Protein AF-A0A1Y2A4D4-F1 (afdb_monomer_lite)

pLDDT: mean 77.66, std 13.73, range [41.47, 96.69]

Sequence (424 aa):
MSTIYYFMDKNNNYVILNAEHVKSTSTSNAKLIIKDSDFLEKYYSQTEPIEFVCGIDPNYEKKEITYYNNRIDLPIITNNINTVLSIKSTNDYFNSNSNNDVSICTVADEMLKIARPIQYPLNGFEKMNEIETKELVARLFINIRHQHSSDKNPTLTENLEEFKRLMDHYILPYCKENNFETNFTLSECKVSTIKQDVYYTNCIPSEESDKTTICNYIPYTNAISIFSFMIIGISLVSGLVSFVLMLKYRKSKVLSAFGMDFSIILLFATFILTISVFFWLGEGSTAKCKLRIWFQIIGLTNIVGTILLKEERISSIFIGRDVRKIFAPKMKDVYIKLGILNLIQITLLILWSMNIFEEKSSFSKDVEYYPNLGYKNIEYCDIFSSNFVAVMFLFIFCMIIYTLLISIKIRNIPKEFNESKFII

Secondary structure (DSSP, 8-state):
-EEEEEEE-TTS-EEEEEEEEE--BTTB--EEEE--HHHHHHHHS--SPEEEEE-SS-BTTTTEEEEETTEEEEEEEETTEEEEEEEEETHHHH-SS------SSBHHHHHHHHS----SS-TT-HHHHHHHHTTHHHHHHHHHHS--SSSSPPPHHHHHHHHHHHHHHHHPPBTTSTT----EEEPPPBTTTTEEEEEESSSBPPTTS-SEEE-SS--TTSHHHHHHHHHHHHHHHHHHHHHHHHHHTTT-HHHHHS-HHHHHHHHHHHHHHHHHGGGGSSS--HHHHHHHHHHHHHHHHHHHHHHHHHHHHHHHHHHGGGT--PPPPPHHHHHHHHHHHHHHHHHHHHHHHTTSS-SS-SEEEEEEEETTTEEEEEEEE--TT-HHHHHHHHHHHHHHHHHHHHHHHHTTS-GGG-THHHH-

InterPro domains:
  IPR000337 GPCR, family 3 [PR00248] (252-274)
  IPR000337 GPCR, family 3 [PR00248] (297-318)
  IPR000337 GPCR, family 3 [PR00248] (395-418)
  IPR000337 GPCR, family 3 [PR00248] (418-424)
  IPR017978 GPCR family 3, C-terminal [PF00003] (221-423)
  IPR017978 GPCR family 3, C-terminal [PS50259] (224-424)
  IPR050726 Metabotropic Glutamate Receptor [PTHR24060] (162-424)

Radius of gyration: 46.59 Å; chains: 1; bounding box: 75×59×135 Å

Structure (mmCIF, N/CA/C/O backbone):
data_AF-A0A1Y2A4D4-F1
#
_entry.id   AF-A0A1Y2A4D4-F1
#
loop_
_atom_site.group_PDB
_atom_site.id
_atom_site.type_symbol
_atom_site.label_atom_id
_atom_site.label_alt_id
_atom_site.label_comp_id
_atom_site.label_asym_id
_atom_site.label_entity_id
_atom_site.label_seq_id
_atom_site.pdbx_PDB_ins_code
_atom_site.Cartn_x
_atom_site.Cartn_y
_atom_site.Cartn_z
_atom_site.occupancy
_atom_site.B_iso_or_equiv
_atom_site.auth_seq_id
_atom_site.auth_comp_id
_atom_site.auth_asym_id
_atom_site.auth_atom_id
_atom_site.pdbx_PDB_model_num
ATOM 1 N N . MET A 1 1 ? 28.701 20.024 -81.640 1.00 52.75 1 MET A N 1
ATOM 2 C CA . MET A 1 1 ? 29.428 19.105 -82.558 1.00 52.75 1 MET A CA 1
ATOM 3 C C . MET A 1 1 ? 28.401 18.095 -83.031 1.00 52.75 1 MET A C 1
ATOM 5 O O . MET A 1 1 ? 27.813 17.429 -82.187 1.00 52.75 1 MET A O 1
ATOM 9 N N . SER A 1 2 ? 28.095 18.087 -84.329 1.00 59.12 2 SER A N 1
ATOM 10 C CA . SER A 1 2 ? 27.107 17.169 -84.908 1.00 59.12 2 SER A CA 1
ATOM 11 C C . SER A 1 2 ? 27.679 15.757 -84.891 1.00 59.12 2 SER A C 1
ATOM 13 O O . SER A 1 2 ? 28.810 15.552 -85.330 1.00 59.12 2 SER A O 1
ATOM 15 N N . THR A 1 3 ? 26.925 14.808 -84.363 1.00 70.75 3 THR A N 1
ATOM 16 C CA . THR A 1 3 ? 27.326 13.405 -84.221 1.00 70.75 3 THR A CA 1
ATOM 17 C C . THR A 1 3 ? 26.299 12.548 -84.923 1.00 70.75 3 THR A C 1
ATOM 19 O O . THR A 1 3 ? 25.094 12.765 -84.796 1.00 70.75 3 THR A O 1
ATOM 22 N N . ILE A 1 4 ? 26.798 11.587 -85.687 1.00 78.69 4 ILE A N 1
ATOM 23 C CA . ILE A 1 4 ? 25.967 10.694 -86.477 1.00 78.69 4 ILE A CA 1
ATOM 24 C C . ILE A 1 4 ? 25.589 9.503 -85.597 1.00 78.69 4 ILE A C 1
ATOM 26 O O . ILE A 1 4 ? 26.442 8.879 -84.960 1.00 78.69 4 ILE A O 1
ATOM 30 N N . TYR A 1 5 ? 24.298 9.206 -85.561 1.00 82.00 5 TYR A N 1
ATOM 31 C CA . TYR A 1 5 ? 23.710 8.110 -84.810 1.00 82.00 5 TYR A CA 1
ATOM 32 C C . TYR A 1 5 ? 23.053 7.115 -85.754 1.00 82.00 5 TYR A C 1
ATOM 34 O O . TYR A 1 5 ? 22.632 7.476 -86.850 1.00 82.00 5 TYR A O 1
ATOM 42 N N . TYR A 1 6 ? 22.946 5.861 -85.327 1.00 83.44 6 TYR A N 1
ATOM 43 C CA . TYR A 1 6 ? 22.230 4.837 -86.071 1.00 83.44 6 TYR A CA 1
ATOM 44 C C . TYR A 1 6 ? 21.387 3.938 -85.166 1.00 83.44 6 TYR A C 1
ATOM 46 O O . TYR A 1 6 ? 21.699 3.725 -83.990 1.00 83.44 6 TYR A O 1
ATOM 54 N N . PHE A 1 7 ? 20.335 3.366 -85.746 1.00 84.94 7 PHE A N 1
ATOM 55 C CA . PHE A 1 7 ? 19.563 2.258 -85.182 1.00 84.94 7 PHE A CA 1
ATOM 56 C C . PHE A 1 7 ? 19.133 1.301 -86.299 1.00 84.94 7 PHE A C 1
ATOM 58 O O . PHE A 1 7 ? 19.242 1.629 -87.480 1.00 84.94 7 PHE A O 1
ATOM 65 N N . MET A 1 8 ? 18.660 0.107 -85.938 1.00 79.44 8 MET A N 1
ATOM 66 C CA . MET A 1 8 ? 18.054 -0.814 -86.904 1.00 79.44 8 MET A CA 1
ATOM 67 C C . MET A 1 8 ? 16.531 -0.718 -86.825 1.00 79.44 8 MET A C 1
ATOM 69 O O . MET A 1 8 ? 15.962 -0.889 -85.748 1.00 79.44 8 MET A O 1
ATOM 73 N N . ASP A 1 9 ? 15.879 -0.438 -87.954 1.00 76.06 9 ASP A N 1
ATOM 74 C CA . ASP A 1 9 ? 14.413 -0.475 -88.053 1.00 76.06 9 ASP A CA 1
ATOM 75 C C . ASP A 1 9 ? 13.913 -1.938 -88.036 1.00 76.06 9 ASP A C 1
ATOM 77 O O . ASP A 1 9 ? 14.688 -2.880 -88.207 1.00 76.06 9 ASP A O 1
ATOM 81 N N . LYS A 1 10 ? 12.602 -2.152 -87.888 1.00 74.88 10 LYS A N 1
ATOM 82 C CA . LYS A 1 10 ? 11.931 -3.467 -87.847 1.00 74.88 10 LYS A CA 1
ATOM 83 C C . LYS A 1 10 ? 12.247 -4.365 -89.049 1.00 74.88 10 LYS A C 1
ATOM 85 O O . LYS A 1 10 ? 12.171 -5.583 -88.933 1.00 74.88 10 LYS A O 1
ATOM 90 N N . ASN A 1 11 ? 12.635 -3.770 -90.178 1.00 77.44 11 ASN A N 1
ATOM 91 C CA . ASN A 1 11 ? 13.041 -4.470 -91.400 1.00 77.44 11 ASN A CA 1
ATOM 92 C C . ASN A 1 11 ? 14.549 -4.788 -91.448 1.00 77.44 11 ASN A C 1
ATOM 94 O O . ASN A 1 11 ? 15.060 -5.154 -92.501 1.00 77.44 11 ASN A O 1
ATOM 98 N N . ASN A 1 12 ? 15.260 -4.633 -90.327 1.00 75.75 12 ASN A N 1
ATOM 99 C CA . ASN A 1 12 ? 16.694 -4.879 -90.178 1.00 75.75 12 ASN A CA 1
ATOM 100 C C . ASN A 1 12 ? 17.593 -3.973 -91.045 1.00 75.75 12 ASN A C 1
ATOM 102 O O . ASN A 1 12 ? 18.733 -4.318 -91.349 1.00 75.75 12 ASN A O 1
ATOM 106 N N . ASN A 1 13 ? 17.078 -2.802 -91.429 1.00 79.81 13 ASN A N 1
ATOM 107 C CA . ASN A 1 13 ? 17.821 -1.782 -92.164 1.00 79.81 13 ASN A CA 1
ATOM 108 C C . ASN A 1 13 ? 18.415 -0.762 -91.190 1.00 79.81 13 ASN A C 1
ATOM 110 O O . ASN A 1 13 ? 17.727 -0.313 -90.270 1.00 79.81 13 ASN A O 1
ATOM 114 N N . TYR A 1 14 ? 19.665 -0.364 -91.426 1.00 79.56 14 TYR A N 1
ATOM 115 C CA . TYR A 1 14 ? 20.303 0.719 -90.684 1.00 79.56 14 TYR A CA 1
ATOM 116 C C . TYR A 1 14 ? 19.700 2.062 -91.088 1.00 79.56 14 TYR A C 1
ATOM 118 O O . TYR A 1 14 ? 19.767 2.457 -92.251 1.00 79.56 14 TYR A O 1
ATOM 126 N N . VAL A 1 15 ? 19.136 2.766 -90.113 1.00 81.75 15 VAL A N 1
ATOM 127 C CA . VAL A 1 15 ? 18.676 4.145 -90.258 1.00 81.75 15 VAL A CA 1
ATOM 128 C C . VAL A 1 15 ? 19.681 5.039 -89.556 1.00 81.75 15 VAL A C 1
ATOM 130 O O . VAL A 1 15 ? 20.031 4.793 -88.401 1.00 81.75 15 VAL A O 1
ATOM 133 N N . ILE A 1 16 ? 20.158 6.049 -90.275 1.00 82.56 16 ILE A N 1
ATOM 134 C CA . ILE A 1 16 ? 21.145 7.012 -89.797 1.00 82.56 16 ILE A CA 1
ATOM 135 C C . ILE A 1 16 ? 20.410 8.313 -89.495 1.00 82.56 16 ILE A C 1
ATOM 137 O O . ILE A 1 16 ? 19.601 8.745 -90.306 1.00 82.56 16 ILE A O 1
ATOM 141 N N . LEU A 1 17 ? 20.702 8.920 -88.349 1.00 84.38 17 LEU A N 1
ATOM 142 C CA . LEU A 1 17 ? 20.150 10.207 -87.944 1.00 84.38 17 LEU A CA 1
ATOM 143 C C . LEU A 1 17 ? 21.257 11.137 -87.464 1.00 84.38 17 LEU A C 1
ATOM 145 O O . LEU A 1 17 ? 22.265 10.700 -86.898 1.00 84.38 17 LEU A O 1
ATOM 149 N N . ASN A 1 18 ? 21.062 12.435 -87.670 1.00 81.12 18 ASN A N 1
ATOM 150 C CA . ASN A 1 18 ? 22.008 13.447 -87.222 1.00 81.12 18 ASN A CA 1
ATOM 151 C C . ASN A 1 18 ? 21.498 14.158 -85.962 1.00 81.12 18 ASN A C 1
ATOM 153 O O . ASN A 1 18 ? 20.404 14.730 -85.954 1.00 81.12 18 ASN A O 1
ATOM 157 N N . ALA A 1 19 ? 22.312 14.148 -84.905 1.00 81.31 19 ALA A N 1
ATOM 158 C CA . ALA A 1 19 ? 21.991 14.813 -83.650 1.00 81.31 19 ALA A CA 1
ATOM 159 C C . ALA A 1 19 ? 23.165 15.656 -83.143 1.00 81.31 19 ALA A C 1
ATOM 161 O O . ALA A 1 19 ? 24.341 15.305 -83.282 1.00 81.31 19 ALA A O 1
ATOM 162 N N . GLU A 1 20 ? 22.841 16.788 -82.530 1.00 80.81 20 GLU A N 1
ATOM 163 C CA . GLU A 1 20 ? 23.812 17.703 -81.951 1.00 80.81 20 GLU A CA 1
ATOM 164 C C . GLU A 1 20 ? 23.774 17.657 -80.426 1.00 80.81 20 GLU A C 1
ATOM 166 O O . GLU A 1 20 ? 22.723 17.800 -79.803 1.00 80.81 20 GLU A O 1
ATOM 171 N N . HIS A 1 21 ? 24.954 17.516 -79.824 1.00 73.81 21 HIS A N 1
ATOM 172 C CA . HIS A 1 21 ? 25.112 17.607 -78.379 1.00 73.81 21 HIS A CA 1
ATOM 173 C C . HIS A 1 21 ? 25.413 19.025 -77.921 1.00 73.81 21 HIS A C 1
ATOM 175 O O . HIS A 1 21 ? 26.366 19.654 -78.398 1.00 73.81 21 HIS A O 1
ATOM 181 N N . VAL A 1 22 ? 24.676 19.456 -76.901 1.00 76.25 22 VAL A N 1
ATOM 182 C CA . VAL A 1 22 ? 24.940 20.676 -76.143 1.00 76.25 22 VAL A CA 1
ATOM 183 C C . VAL A 1 22 ? 25.379 20.280 -74.734 1.00 76.25 22 VAL A C 1
ATOM 185 O O . VAL A 1 22 ? 24.629 19.656 -73.983 1.00 76.25 22 VAL A O 1
ATOM 188 N N . LYS A 1 23 ? 26.626 20.615 -74.382 1.00 68.31 23 LYS A N 1
ATOM 189 C CA . LYS A 1 23 ? 27.197 20.332 -73.057 1.00 68.31 23 LYS A CA 1
ATOM 190 C C . LYS A 1 23 ? 26.490 21.157 -71.976 1.00 68.31 23 LYS A C 1
ATOM 192 O O . LYS A 1 23 ? 26.090 22.289 -72.235 1.00 68.31 23 LYS A O 1
ATOM 197 N N . SER A 1 24 ? 26.394 20.605 -70.765 1.00 67.50 24 SER A N 1
ATOM 198 C CA . SER A 1 24 ? 25.851 21.328 -69.608 1.00 67.50 24 SER A CA 1
ATOM 199 C C . SER A 1 24 ? 26.729 22.532 -69.253 1.00 67.50 24 SER A C 1
ATOM 201 O O . SER A 1 24 ? 27.959 22.450 -69.269 1.00 67.50 24 SER A O 1
ATOM 203 N N . THR A 1 25 ? 26.085 23.648 -68.920 1.00 62.91 25 THR A N 1
ATOM 204 C CA . THR A 1 25 ? 26.715 24.845 -68.349 1.00 62.91 25 THR A CA 1
ATOM 205 C C . THR A 1 25 ? 26.240 25.040 -66.907 1.00 62.91 25 THR A C 1
ATOM 207 O O . THR A 1 25 ? 25.305 24.379 -66.462 1.00 62.91 25 THR A O 1
ATOM 210 N N . SER A 1 26 ? 26.838 25.974 -66.161 1.00 56.19 26 SER A N 1
ATOM 211 C CA . SER A 1 26 ? 26.446 26.280 -64.771 1.00 56.19 26 SER A CA 1
ATOM 212 C C . SER A 1 26 ? 24.971 26.676 -64.593 1.00 56.19 26 SER A C 1
ATOM 214 O O . SER A 1 26 ? 24.470 26.651 -63.473 1.00 56.19 26 SER A O 1
ATOM 216 N N . THR A 1 27 ? 24.279 27.033 -65.677 1.00 55.66 27 THR A N 1
ATOM 217 C CA . THR A 1 27 ? 22.881 27.483 -65.680 1.00 55.66 27 THR A CA 1
ATOM 218 C C . THR A 1 27 ? 21.950 26.613 -66.526 1.00 55.66 27 THR A C 1
ATOM 220 O O . THR A 1 27 ? 20.748 26.870 -66.539 1.00 55.66 27 THR A O 1
ATOM 223 N N . SER A 1 28 ? 22.456 25.596 -67.237 1.00 61.22 28 SER A N 1
ATOM 224 C CA . SER A 1 28 ? 21.624 24.744 -68.095 1.00 61.22 28 SER A CA 1
ATOM 225 C C . SER A 1 28 ? 22.082 23.286 -68.123 1.00 61.22 28 SER A C 1
ATOM 227 O O . SER A 1 28 ? 23.276 22.978 -68.223 1.00 61.22 28 SER A O 1
ATOM 229 N N . ASN A 1 29 ? 21.107 22.379 -68.040 1.00 67.25 29 ASN A N 1
ATOM 230 C CA . ASN A 1 29 ? 21.338 20.945 -68.171 1.00 67.25 29 ASN A CA 1
ATOM 231 C C . ASN A 1 29 ? 21.810 20.621 -69.589 1.00 67.25 29 ASN A C 1
ATOM 233 O O . ASN A 1 29 ? 21.502 21.342 -70.540 1.00 67.25 29 ASN A O 1
ATOM 237 N N . ALA A 1 30 ? 22.563 19.534 -69.724 1.00 71.88 30 ALA A N 1
ATOM 238 C CA . ALA A 1 30 ? 22.965 19.069 -71.036 1.00 71.88 30 ALA A CA 1
ATOM 239 C C . ALA A 1 30 ? 21.750 18.651 -71.874 1.00 71.88 30 ALA A C 1
ATOM 241 O O . ALA A 1 30 ? 20.744 18.180 -71.335 1.00 71.88 30 ALA A O 1
ATOM 242 N N . LYS A 1 31 ? 21.858 18.834 -73.194 1.00 79.50 31 LYS A N 1
ATOM 243 C CA . LYS A 1 31 ? 20.771 18.563 -74.136 1.00 79.50 31 LYS A CA 1
ATOM 244 C C . LYS A 1 31 ? 21.249 17.814 -75.371 1.00 79.50 31 LYS A C 1
ATOM 246 O O . LYS A 1 31 ? 22.364 18.032 -75.855 1.00 79.50 31 LYS A O 1
ATOM 251 N N . LEU A 1 32 ? 20.355 16.998 -75.916 1.00 83.38 32 LEU A N 1
ATOM 252 C CA . LEU A 1 32 ? 20.472 16.409 -77.246 1.00 83.38 32 LEU A CA 1
ATOM 253 C C . LEU A 1 32 ? 19.456 17.079 -78.173 1.00 83.38 32 LEU A C 1
ATOM 255 O O . LEU A 1 32 ? 18.267 17.105 -77.867 1.00 83.38 32 LEU A O 1
ATOM 259 N N . ILE A 1 33 ? 19.918 17.611 -79.303 1.00 84.12 33 ILE A N 1
ATOM 260 C CA . ILE A 1 33 ? 19.064 18.253 -80.306 1.00 84.12 33 ILE A CA 1
ATOM 261 C C . ILE A 1 33 ? 19.038 17.376 -81.553 1.00 84.12 33 ILE A C 1
ATOM 263 O O . ILE A 1 33 ? 20.058 17.224 -82.230 1.00 84.12 33 ILE A O 1
ATOM 267 N N . ILE A 1 34 ? 17.873 16.821 -81.878 1.00 85.25 34 ILE A N 1
ATOM 268 C CA . ILE A 1 34 ? 17.668 16.058 -83.115 1.00 85.25 34 ILE A CA 1
ATOM 269 C C . ILE A 1 34 ? 17.127 17.016 -84.176 1.00 85.25 34 ILE A C 1
ATOM 271 O O . ILE A 1 34 ? 16.130 17.694 -83.940 1.00 85.25 34 ILE A O 1
ATOM 275 N N . LYS A 1 35 ? 17.807 17.096 -85.327 1.00 80.94 35 LYS A N 1
ATOM 276 C CA . LYS A 1 35 ? 17.480 18.027 -86.430 1.00 80.94 35 LYS A CA 1
ATOM 277 C C . LYS A 1 35 ? 16.999 17.323 -87.703 1.00 80.94 35 LYS A C 1
ATOM 279 O O . LYS A 1 35 ? 16.746 17.982 -88.703 1.00 80.94 35 LYS A O 1
ATOM 284 N N . ASP A 1 36 ? 16.936 15.998 -87.680 1.00 83.62 36 ASP A N 1
ATOM 285 C CA . ASP A 1 36 ? 16.602 15.175 -88.838 1.00 83.62 36 ASP A CA 1
ATOM 286 C C . ASP A 1 36 ? 15.086 15.177 -89.089 1.00 83.62 36 ASP A C 1
ATOM 288 O O . ASP A 1 36 ? 14.325 14.581 -88.325 1.00 83.62 36 ASP A O 1
ATOM 292 N N . SER A 1 37 ? 14.646 15.886 -90.133 1.00 80.19 37 SER A N 1
ATOM 293 C CA . SER A 1 37 ? 13.227 16.087 -90.446 1.00 80.19 37 SER A CA 1
ATOM 294 C C . SER A 1 37 ? 12.486 14.783 -90.723 1.00 80.19 37 SER A C 1
ATOM 296 O O . SER A 1 37 ? 11.359 14.625 -90.261 1.00 80.19 37 SER A O 1
ATOM 298 N N . ASP A 1 38 ? 13.123 13.831 -91.409 1.00 81.31 38 ASP A N 1
ATOM 299 C CA . ASP A 1 38 ? 12.481 12.581 -91.829 1.00 81.31 38 ASP A CA 1
ATOM 300 C C . ASP A 1 38 ? 12.246 11.666 -90.618 1.00 81.31 38 ASP A C 1
ATOM 302 O O . ASP A 1 38 ? 11.218 10.994 -90.492 1.00 81.31 38 ASP A O 1
ATOM 306 N N . PHE A 1 39 ? 13.194 11.671 -89.677 1.00 83.88 39 PHE A N 1
ATOM 307 C CA . PHE A 1 39 ? 13.061 10.966 -88.406 1.00 83.88 39 PHE A CA 1
ATOM 308 C C . PHE A 1 39 ? 11.978 11.592 -87.516 1.00 83.88 39 PHE A C 1
ATOM 310 O O . PHE A 1 39 ? 11.160 10.876 -86.928 1.00 83.88 39 PHE A O 1
ATOM 317 N N . LEU A 1 40 ? 11.959 12.923 -87.418 1.00 83.19 40 LEU A N 1
ATOM 318 C CA . LEU A 1 40 ? 11.009 13.649 -86.578 1.00 83.19 40 LEU A CA 1
ATOM 319 C C . LEU A 1 40 ? 9.574 13.542 -87.110 1.00 83.19 40 LEU A C 1
ATOM 321 O O . LEU A 1 40 ? 8.649 13.328 -86.324 1.00 83.19 40 LEU A O 1
ATOM 325 N N . GLU A 1 41 ? 9.378 13.575 -88.428 1.00 81.12 41 GLU A N 1
ATOM 326 C CA . GLU A 1 41 ? 8.063 13.380 -89.038 1.00 81.12 41 GLU A CA 1
ATOM 327 C C . GLU A 1 41 ? 7.532 11.966 -88.755 1.00 81.12 41 GLU A C 1
ATOM 329 O O . GLU A 1 41 ? 6.386 11.801 -88.329 1.00 81.12 41 GLU A O 1
ATOM 334 N N . LYS A 1 42 ? 8.388 10.943 -88.888 1.00 81.81 42 LYS A N 1
ATOM 335 C CA . LYS A 1 42 ? 8.007 9.535 -88.699 1.00 81.81 42 LYS A CA 1
ATOM 336 C C . LYS A 1 42 ? 7.646 9.178 -87.252 1.00 81.81 42 LYS A C 1
ATOM 338 O O . LYS A 1 42 ? 6.714 8.401 -87.052 1.00 81.81 42 LYS A O 1
ATOM 343 N N . TYR A 1 43 ? 8.378 9.691 -86.259 1.00 81.00 43 TYR A N 1
ATOM 344 C CA . TYR A 1 43 ? 8.241 9.255 -84.855 1.00 81.00 43 TYR A CA 1
ATOM 345 C C . TYR A 1 43 ? 7.636 10.295 -83.905 1.00 81.00 43 TYR A C 1
ATOM 347 O O . TYR A 1 43 ? 7.178 9.925 -82.822 1.00 81.00 43 TYR A O 1
ATOM 355 N N . TYR A 1 44 ? 7.621 11.571 -84.296 1.00 82.19 44 TYR A N 1
ATOM 356 C CA . TYR A 1 44 ? 7.118 12.680 -83.479 1.00 82.19 44 TYR A CA 1
ATOM 357 C C . TYR A 1 44 ? 6.070 13.538 -84.206 1.00 82.19 44 TYR A C 1
ATOM 359 O O . TYR A 1 44 ? 5.513 14.448 -83.594 1.00 82.19 44 TYR A O 1
ATOM 367 N N . SER A 1 45 ? 5.765 13.246 -85.483 1.00 80.75 45 SER A N 1
ATOM 368 C CA . SER A 1 45 ? 4.785 13.978 -86.308 1.00 80.75 45 SER A CA 1
ATOM 369 C C . SER A 1 45 ? 5.045 15.491 -86.369 1.00 80.75 45 SER A C 1
ATOM 371 O O . SER A 1 45 ? 4.112 16.292 -86.424 1.00 80.75 45 SER A O 1
ATOM 373 N N . GLN A 1 46 ? 6.320 15.888 -86.319 1.00 78.69 46 GLN A N 1
ATOM 374 C CA . GLN A 1 46 ? 6.772 17.280 -86.332 1.00 78.69 46 GLN A CA 1
ATOM 375 C C . GLN A 1 46 ? 8.024 17.409 -87.198 1.00 78.69 46 GLN A C 1
ATOM 377 O O . GLN A 1 46 ? 8.811 16.476 -87.291 1.00 78.69 46 GLN A O 1
ATOM 382 N N . THR A 1 47 ? 8.225 18.574 -87.809 1.00 74.44 47 THR A N 1
ATOM 383 C CA . THR A 1 47 ? 9.401 18.864 -88.650 1.00 74.44 47 THR A CA 1
ATOM 384 C C . THR A 1 47 ? 10.394 19.815 -87.979 1.00 74.44 47 THR A C 1
ATOM 386 O O . THR A 1 47 ? 11.461 20.079 -88.529 1.00 74.44 47 THR A O 1
ATOM 389 N N . GLU A 1 48 ? 10.052 20.362 -86.808 1.00 81.31 48 GLU A N 1
ATOM 390 C CA . GLU A 1 48 ? 10.924 21.256 -86.042 1.00 81.31 48 GLU A CA 1
ATOM 391 C C . GLU A 1 48 ? 11.884 20.470 -85.133 1.00 81.31 48 GLU A C 1
ATOM 393 O O . GLU A 1 48 ? 11.490 19.435 -84.591 1.00 81.31 48 GLU A O 1
ATOM 398 N N . PRO A 1 49 ? 13.125 20.953 -84.912 1.00 83.38 49 PRO A N 1
ATOM 399 C CA . PRO A 1 49 ? 14.093 20.278 -84.052 1.00 83.38 49 PRO A CA 1
ATOM 400 C C . PRO A 1 49 ? 13.575 20.076 -82.625 1.00 83.38 49 PRO A C 1
ATOM 402 O O . PRO A 1 49 ? 13.105 21.018 -81.986 1.00 83.38 49 PRO A O 1
ATOM 405 N N . ILE A 1 50 ? 13.730 18.863 -82.090 1.00 83.94 50 ILE A N 1
ATOM 406 C CA . ILE A 1 50 ? 13.328 18.542 -80.716 1.00 83.94 50 ILE A CA 1
ATOM 407 C C . ILE A 1 50 ? 14.558 18.525 -79.809 1.00 83.94 50 ILE A C 1
ATOM 409 O O . ILE A 1 50 ? 15.557 17.861 -80.098 1.00 83.94 50 ILE A O 1
ATOM 413 N N . GLU A 1 51 ? 14.462 19.253 -78.695 1.00 87.06 51 GLU A N 1
ATOM 414 C CA . GLU A 1 51 ? 15.443 19.230 -77.611 1.00 87.06 51 GLU A CA 1
ATOM 415 C C . GLU A 1 51 ? 15.042 18.207 -76.544 1.00 87.06 51 GLU A C 1
ATOM 417 O O . GLU A 1 51 ? 13.932 18.267 -76.009 1.00 87.06 51 GLU A O 1
ATOM 422 N N . PHE A 1 52 ? 15.969 17.316 -76.206 1.00 85.12 52 PHE A N 1
ATOM 423 C CA . PHE A 1 52 ? 15.834 16.350 -75.121 1.00 85.12 52 PHE A CA 1
ATOM 424 C C . PHE A 1 52 ? 16.795 16.675 -73.982 1.00 85.12 52 PHE A C 1
ATOM 426 O O . PHE A 1 52 ? 17.940 17.066 -74.224 1.00 85.12 52 PHE A O 1
ATOM 433 N N . VAL A 1 53 ? 16.335 16.488 -72.746 1.00 83.56 53 VAL A N 1
ATOM 434 C CA . VAL A 1 53 ? 17.123 16.676 -71.520 1.00 83.56 53 VAL A CA 1
ATOM 435 C C . VAL A 1 53 ? 17.493 15.311 -70.937 1.00 83.56 53 VAL A C 1
ATOM 437 O O . VAL A 1 53 ? 16.760 14.341 -71.105 1.00 83.56 53 VAL A O 1
ATOM 440 N N . CYS A 1 54 ? 18.636 15.213 -70.262 1.00 77.62 54 CYS A N 1
ATOM 441 C CA . CYS A 1 54 ? 19.011 13.997 -69.543 1.00 77.62 54 CYS A CA 1
ATOM 442 C C . CYS A 1 54 ? 18.017 13.694 -68.408 1.00 77.62 54 CYS A C 1
ATOM 444 O O . CYS A 1 54 ? 17.692 14.591 -67.629 1.00 77.62 54 CYS A O 1
ATOM 446 N N . GLY A 1 55 ? 17.585 12.440 -68.292 1.00 72.06 55 GLY A N 1
ATOM 447 C CA . GLY A 1 55 ? 16.773 11.939 -67.184 1.00 72.06 55 GLY A CA 1
ATOM 448 C C . GLY A 1 55 ? 17.161 10.512 -66.793 1.00 72.06 55 GLY A C 1
ATOM 449 O O . GLY A 1 55 ? 17.990 9.874 -67.445 1.00 72.06 55 GLY A O 1
ATOM 450 N N . ILE A 1 56 ? 16.567 10.018 -65.703 1.00 73.38 56 ILE A N 1
ATOM 451 C CA . ILE A 1 56 ? 16.807 8.655 -65.198 1.00 73.38 56 ILE A CA 1
ATOM 452 C C . ILE A 1 56 ? 16.136 7.628 -66.122 1.00 73.38 56 ILE A C 1
ATOM 454 O O . ILE A 1 56 ? 16.782 6.666 -66.533 1.00 73.38 56 ILE A O 1
ATOM 458 N N . ASP A 1 57 ? 14.886 7.883 -66.520 1.00 78.19 57 ASP A N 1
ATOM 459 C CA . ASP A 1 57 ? 14.098 7.031 -67.416 1.00 78.19 57 ASP A CA 1
ATOM 460 C C . ASP A 1 57 ? 13.650 7.811 -68.669 1.00 78.19 57 ASP A C 1
ATOM 462 O O . ASP A 1 57 ? 13.298 8.990 -68.557 1.00 78.19 57 ASP A O 1
ATOM 466 N N . PRO A 1 58 ? 13.601 7.181 -69.861 1.00 81.00 58 PRO A N 1
ATOM 467 C CA . PRO A 1 58 ? 13.176 7.855 -71.083 1.00 81.00 58 PRO A CA 1
ATOM 468 C C . PRO A 1 58 ? 11.680 8.195 -71.021 1.00 81.00 58 PRO A C 1
ATOM 470 O O . PRO A 1 58 ? 10.831 7.314 -70.867 1.00 81.00 58 PRO A O 1
ATOM 473 N N . ASN A 1 59 ? 11.336 9.476 -71.177 1.00 83.06 59 ASN A N 1
ATOM 474 C CA . ASN A 1 59 ? 9.960 9.963 -71.050 1.00 83.06 59 ASN A CA 1
ATOM 475 C C . ASN A 1 59 ? 9.562 10.868 -72.223 1.00 83.06 59 ASN A C 1
ATOM 477 O O . ASN A 1 59 ? 10.158 11.924 -72.437 1.00 83.06 59 ASN A O 1
ATOM 481 N N . TYR A 1 60 ? 8.519 10.467 -72.960 1.00 83.06 60 TYR A N 1
ATOM 482 C CA . TYR A 1 60 ? 8.055 11.182 -74.152 1.00 83.06 60 TYR A CA 1
ATOM 483 C C . TYR A 1 60 ? 7.497 12.576 -73.830 1.00 83.06 60 TYR A C 1
ATOM 485 O O . TYR A 1 60 ? 7.850 13.548 -74.491 1.00 83.06 60 TYR A O 1
ATOM 493 N N . GLU A 1 61 ? 6.655 12.696 -72.798 1.00 80.88 61 GLU A N 1
ATOM 494 C CA . GLU A 1 61 ? 5.991 13.959 -72.442 1.00 80.88 61 GLU A CA 1
ATOM 495 C C . GLU A 1 61 ? 6.984 14.990 -71.901 1.00 80.88 61 GLU A C 1
ATOM 497 O O . GLU A 1 61 ? 6.906 16.173 -72.232 1.00 80.88 61 GLU A O 1
ATOM 502 N N . LYS A 1 62 ? 7.945 14.531 -71.092 1.00 81.12 62 LYS A N 1
ATOM 503 C CA . LYS A 1 62 ? 8.982 15.386 -70.498 1.00 81.12 62 LYS A CA 1
ATOM 504 C C . LYS A 1 62 ? 10.186 15.621 -71.411 1.00 81.12 62 LYS A C 1
ATOM 506 O O . LYS A 1 62 ? 11.033 16.445 -71.077 1.00 81.12 62 LYS A O 1
ATOM 511 N N . LYS A 1 63 ? 10.258 14.923 -72.552 1.00 85.00 63 LYS A N 1
ATOM 512 C CA . LYS A 1 63 ? 11.416 14.904 -73.463 1.00 85.00 63 LYS A CA 1
ATOM 513 C C . LYS A 1 63 ? 12.711 14.537 -72.729 1.00 85.00 63 LYS A C 1
ATOM 515 O O . LYS A 1 63 ? 13.751 15.166 -72.922 1.00 85.00 63 LYS A O 1
ATOM 520 N N . GLU A 1 64 ? 12.636 13.513 -71.884 1.00 84.56 64 GLU A N 1
ATOM 521 C CA . GLU A 1 64 ? 13.782 12.993 -71.133 1.00 84.56 64 GLU A CA 1
ATOM 522 C C . GLU A 1 64 ? 14.399 11.794 -71.861 1.00 84.56 64 GLU A C 1
ATOM 524 O O . GLU A 1 64 ? 13.677 10.922 -72.350 1.00 84.56 64 GLU A O 1
ATOM 529 N N . ILE A 1 65 ? 15.729 11.757 -71.935 1.00 84.94 65 ILE A N 1
ATOM 530 C CA . ILE A 1 65 ? 16.510 10.655 -72.512 1.00 84.94 65 ILE A CA 1
ATOM 531 C C . ILE A 1 65 ? 17.456 10.065 -71.474 1.00 84.94 65 ILE A C 1
ATOM 533 O O . ILE A 1 65 ? 17.988 10.787 -70.628 1.00 84.94 65 ILE A O 1
ATOM 537 N N . THR A 1 66 ? 17.731 8.771 -71.604 1.00 80.00 66 THR A N 1
ATOM 538 C CA . THR A 1 66 ? 18.678 8.063 -70.736 1.00 80.00 66 THR A CA 1
ATOM 539 C C . THR A 1 66 ? 19.899 7.643 -71.547 1.00 80.00 66 THR A C 1
ATOM 541 O O . THR A 1 66 ? 19.772 7.133 -72.661 1.00 80.00 66 THR A O 1
ATOM 544 N N . TYR A 1 67 ? 21.096 7.852 -70.994 1.00 77.50 67 TYR A N 1
ATOM 545 C CA . TYR A 1 67 ? 22.352 7.393 -71.588 1.00 77.50 67 TYR A CA 1
ATOM 546 C C . TYR A 1 67 ? 22.987 6.316 -70.717 1.00 77.50 67 TYR A C 1
ATOM 548 O O . TYR A 1 67 ? 23.279 6.533 -69.540 1.00 77.50 67 TYR A O 1
ATOM 556 N N . TYR A 1 68 ? 23.249 5.158 -71.309 1.00 69.75 68 TYR A N 1
ATOM 557 C CA . TYR A 1 68 ? 23.912 4.057 -70.624 1.00 69.75 68 TYR A CA 1
ATOM 558 C C . TYR A 1 68 ? 24.689 3.199 -71.623 1.00 69.75 68 TYR A C 1
ATOM 560 O O . TYR A 1 68 ? 24.222 2.940 -72.730 1.00 69.75 68 TYR A O 1
ATOM 568 N N . ASN A 1 69 ? 25.892 2.752 -71.244 1.00 67.38 69 ASN A N 1
ATOM 569 C CA . ASN A 1 69 ? 26.752 1.882 -72.061 1.00 67.38 69 ASN A CA 1
ATOM 570 C C . ASN A 1 69 ? 26.894 2.327 -73.529 1.00 67.38 69 ASN A C 1
ATOM 572 O O . ASN A 1 69 ? 26.793 1.506 -74.446 1.00 67.38 69 ASN A O 1
ATOM 576 N N . ASN A 1 70 ? 27.131 3.625 -73.744 1.00 69.25 70 ASN A N 1
ATOM 577 C CA . ASN A 1 70 ? 27.336 4.215 -75.069 1.00 69.25 70 ASN A CA 1
ATOM 578 C C . ASN A 1 70 ? 26.111 4.123 -76.007 1.00 69.25 70 ASN A C 1
ATOM 580 O O . ASN A 1 70 ? 26.222 4.102 -77.231 1.00 69.25 70 ASN A O 1
ATOM 584 N N . ARG A 1 71 ? 24.909 4.043 -75.424 1.00 75.38 71 ARG A N 1
ATOM 585 C CA . ARG A 1 71 ? 23.621 4.069 -76.128 1.00 75.38 71 ARG A CA 1
ATOM 586 C C . ARG A 1 71 ? 22.745 5.159 -75.534 1.00 75.38 71 ARG A C 1
ATOM 588 O O . ARG A 1 71 ? 22.804 5.403 -74.330 1.00 75.38 71 ARG A O 1
ATOM 595 N N . ILE A 1 72 ? 21.942 5.793 -76.381 1.00 82.69 72 ILE A N 1
ATOM 596 C CA . ILE A 1 72 ? 20.919 6.750 -75.957 1.00 82.69 72 ILE A CA 1
ATOM 597 C C . ILE A 1 72 ? 19.560 6.108 -76.190 1.00 82.69 72 ILE A C 1
ATOM 599 O O . ILE A 1 72 ? 19.249 5.707 -77.311 1.00 82.69 72 ILE A O 1
ATOM 603 N N . ASP A 1 73 ? 18.758 6.042 -75.139 1.00 86.44 73 ASP A N 1
ATOM 604 C CA . ASP A 1 73 ? 17.389 5.558 -75.192 1.00 86.44 73 ASP A CA 1
ATOM 605 C C . ASP A 1 73 ? 16.441 6.743 -75.411 1.00 86.44 73 ASP A C 1
ATOM 607 O O . ASP A 1 73 ? 16.297 7.619 -74.555 1.00 86.44 73 ASP A O 1
ATOM 611 N N . LEU A 1 74 ? 15.820 6.783 -76.594 1.00 86.69 74 LEU A N 1
ATOM 612 C CA . LEU A 1 74 ? 14.870 7.810 -77.013 1.00 86.69 74 LEU A CA 1
ATOM 613 C C . LEU A 1 74 ? 13.430 7.341 -76.794 1.00 86.69 74 LEU A C 1
ATOM 615 O O . LEU A 1 74 ? 13.054 6.281 -77.299 1.00 86.69 74 LEU A O 1
ATOM 619 N N . PRO A 1 75 ? 12.580 8.131 -76.127 1.00 86.44 75 PRO A N 1
ATOM 620 C CA . PRO A 1 75 ? 11.157 7.840 -76.078 1.00 86.44 75 PRO A CA 1
ATOM 621 C C . PRO A 1 75 ? 10.503 8.221 -77.414 1.00 86.44 75 PRO 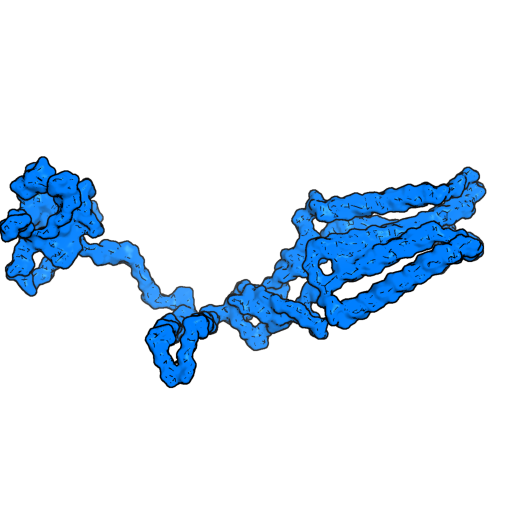A C 1
ATOM 623 O O . PRO A 1 75 ? 10.524 9.389 -77.796 1.00 86.44 75 PRO A O 1
ATOM 626 N N . ILE A 1 76 ? 9.898 7.260 -78.115 1.00 84.62 76 ILE A N 1
ATOM 627 C CA .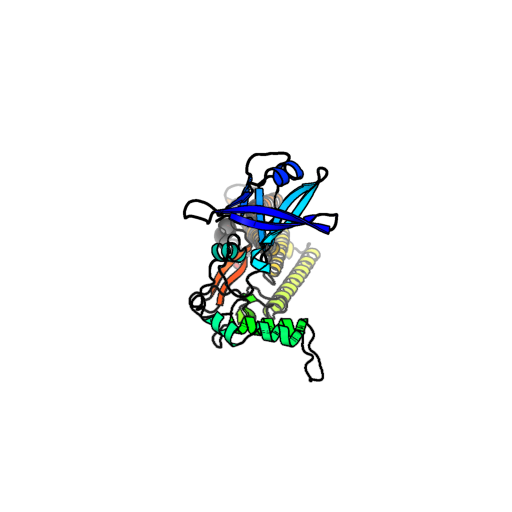 ILE A 1 76 ? 9.176 7.449 -79.386 1.00 84.62 76 ILE A CA 1
ATOM 628 C C . ILE A 1 76 ? 7.726 6.956 -79.279 1.00 84.62 76 ILE A C 1
ATOM 630 O O . ILE A 1 76 ? 7.428 6.016 -78.534 1.00 84.62 76 ILE A O 1
ATOM 634 N N . ILE A 1 77 ? 6.822 7.534 -80.074 1.00 79.25 77 ILE A N 1
ATOM 635 C CA . ILE A 1 77 ? 5.457 7.016 -80.221 1.00 79.25 77 ILE A CA 1
ATOM 636 C C . ILE A 1 77 ? 5.387 6.159 -81.480 1.00 79.25 77 ILE A C 1
ATOM 638 O O . ILE A 1 77 ? 5.584 6.640 -82.591 1.00 79.25 77 ILE A O 1
ATOM 642 N N . THR A 1 78 ? 5.047 4.881 -81.308 1.00 73.81 78 THR A N 1
ATOM 643 C CA . THR A 1 78 ? 4.735 3.984 -82.427 1.00 73.81 78 THR A CA 1
ATOM 644 C C . THR A 1 78 ? 3.327 3.433 -82.228 1.00 73.81 78 THR A C 1
ATOM 646 O O . THR A 1 78 ? 3.053 2.824 -81.198 1.00 73.81 78 THR A O 1
ATOM 649 N N . ASN A 1 79 ? 2.420 3.613 -83.196 1.00 69.50 79 ASN A N 1
ATOM 650 C CA . ASN A 1 79 ? 1.028 3.129 -83.124 1.00 69.50 79 ASN A CA 1
ATOM 651 C C . ASN A 1 79 ? 0.277 3.554 -81.835 1.00 69.50 79 ASN A C 1
ATOM 653 O O . ASN A 1 79 ? -0.411 2.735 -81.230 1.00 69.50 79 ASN A O 1
ATOM 657 N N . ASN A 1 80 ? 0.421 4.813 -81.403 1.00 68.00 80 ASN A N 1
ATOM 658 C CA . ASN A 1 80 ? -0.140 5.363 -80.152 1.00 68.00 80 ASN A CA 1
ATOM 659 C C . ASN A 1 80 ? 0.354 4.695 -78.851 1.00 68.00 80 ASN A C 1
ATOM 661 O O . ASN A 1 80 ? -0.276 4.850 -77.805 1.00 68.00 80 ASN A O 1
ATOM 665 N N . ILE A 1 81 ? 1.479 3.975 -78.889 1.00 73.44 81 ILE A N 1
ATOM 666 C CA . ILE A 1 81 ? 2.110 3.376 -77.708 1.00 73.44 81 ILE A CA 1
ATOM 667 C C . ILE A 1 81 ? 3.482 4.023 -77.499 1.00 73.44 81 ILE A C 1
ATOM 669 O O . ILE A 1 81 ? 4.283 4.113 -78.435 1.00 73.44 81 ILE A O 1
ATOM 673 N N . ASN A 1 82 ? 3.758 4.448 -76.262 1.00 76.75 82 ASN A N 1
ATOM 674 C CA . ASN A 1 82 ? 5.079 4.926 -75.858 1.00 76.75 82 ASN A CA 1
ATOM 675 C C . ASN A 1 82 ? 6.059 3.750 -75.863 1.00 76.75 82 ASN A C 1
ATOM 677 O O . ASN A 1 82 ? 5.894 2.777 -75.129 1.00 76.75 82 ASN A O 1
ATOM 681 N N . THR A 1 83 ? 7.078 3.845 -76.706 1.00 82.06 83 THR A N 1
ATOM 682 C CA . THR A 1 83 ? 8.122 2.832 -76.874 1.00 82.06 83 THR A CA 1
ATOM 683 C C . THR A 1 83 ? 9.492 3.490 -76.785 1.00 82.06 83 THR A C 1
ATOM 685 O O . THR A 1 83 ? 9.620 4.693 -76.994 1.00 82.06 83 THR A O 1
ATOM 688 N N . VAL A 1 84 ? 10.519 2.713 -76.455 1.00 84.81 84 VAL A N 1
ATOM 689 C CA . VAL A 1 84 ? 11.893 3.213 -76.346 1.00 84.81 84 VAL A CA 1
ATOM 690 C C . VAL A 1 84 ? 12.695 2.736 -77.549 1.00 84.81 84 VAL A C 1
ATOM 692 O O . VAL A 1 84 ? 12.693 1.546 -77.868 1.00 84.81 84 VAL A O 1
ATOM 695 N N . LEU A 1 85 ? 13.373 3.665 -78.216 1.00 85.81 85 LEU A N 1
ATOM 696 C CA . LEU A 1 85 ? 14.280 3.414 -79.325 1.00 85.81 85 LEU A CA 1
ATOM 697 C C . LEU A 1 85 ? 15.719 3.688 -78.890 1.00 85.81 85 LEU A C 1
ATOM 699 O O . LEU A 1 85 ? 16.092 4.832 -78.648 1.00 85.81 85 LEU A O 1
ATOM 703 N N . SER A 1 86 ? 16.544 2.646 -78.844 1.00 85.06 86 SER A N 1
ATOM 704 C CA . SER A 1 86 ? 17.965 2.787 -78.523 1.00 85.06 86 SER A CA 1
ATOM 705 C C . SER A 1 86 ? 18.779 3.138 -79.768 1.00 85.06 86 SER A C 1
ATOM 707 O O . SER A 1 86 ? 18.858 2.344 -80.710 1.00 85.06 86 SER A O 1
ATOM 709 N N . ILE A 1 87 ? 19.441 4.293 -79.753 1.00 84.88 87 ILE A N 1
ATOM 710 C CA . ILE A 1 87 ? 20.345 4.753 -80.814 1.00 84.88 87 ILE A CA 1
ATOM 711 C C . ILE A 1 87 ? 21.806 4.653 -80.359 1.00 84.88 87 ILE A C 1
ATOM 713 O O . ILE A 1 87 ? 22.127 4.813 -79.178 1.00 84.88 87 ILE A O 1
ATOM 717 N N . LYS A 1 88 ? 22.709 4.374 -81.304 1.00 79.81 88 LYS A N 1
ATOM 718 C CA . LYS A 1 88 ? 24.155 4.242 -81.065 1.00 79.81 88 LYS A CA 1
ATOM 719 C C . LYS A 1 88 ? 24.941 5.245 -81.887 1.00 79.81 88 LYS A C 1
ATOM 721 O O . LYS A 1 88 ? 24.565 5.531 -83.020 1.00 79.81 88 LYS A O 1
ATOM 726 N N . SER A 1 89 ? 26.038 5.751 -81.335 1.00 75.19 89 SER A N 1
ATOM 727 C CA . SER A 1 89 ? 26.937 6.641 -82.069 1.00 75.19 89 SER A CA 1
ATOM 728 C C . SER A 1 89 ? 27.714 5.853 -83.125 1.00 75.19 89 SER A C 1
ATOM 730 O O . SER A 1 89 ? 28.176 4.741 -82.868 1.00 75.19 89 SER A O 1
ATOM 732 N N . THR A 1 90 ? 27.912 6.422 -84.316 1.00 68.69 90 THR A N 1
ATOM 733 C CA . THR A 1 90 ? 28.799 5.811 -85.323 1.00 68.69 90 THR A CA 1
ATOM 734 C C . THR A 1 90 ? 30.265 5.835 -84.894 1.00 68.69 90 THR A C 1
ATOM 736 O O . THR A 1 90 ? 31.060 5.058 -85.418 1.00 68.69 90 THR A O 1
ATOM 739 N N . ASN A 1 91 ? 30.640 6.685 -83.932 1.00 64.31 91 ASN A N 1
ATOM 740 C CA . ASN A 1 91 ? 32.011 6.738 -83.417 1.00 64.31 91 ASN A CA 1
ATOM 741 C C . ASN A 1 91 ? 32.433 5.424 -82.741 1.00 64.31 91 ASN A C 1
ATOM 743 O O . ASN A 1 91 ? 33.611 5.084 -82.785 1.00 64.31 91 ASN A O 1
ATOM 747 N N . ASP A 1 92 ? 31.481 4.647 -82.221 1.00 57.78 92 ASP A N 1
ATOM 748 C CA . ASP A 1 92 ? 31.715 3.331 -81.613 1.00 57.78 92 ASP A CA 1
ATOM 749 C C . ASP A 1 92 ? 32.245 2.307 -82.622 1.00 57.78 92 ASP A C 1
ATOM 751 O O . ASP A 1 92 ? 32.913 1.346 -82.251 1.00 57.78 92 ASP A O 1
ATOM 755 N N . TYR A 1 93 ? 31.926 2.501 -83.906 1.00 54.69 93 TYR A N 1
ATOM 756 C CA . TYR A 1 93 ? 32.358 1.624 -84.991 1.00 54.69 93 TYR A CA 1
ATOM 757 C C . TYR A 1 93 ? 33.765 1.976 -85.493 1.00 54.69 93 TYR A C 1
ATOM 759 O O . TYR A 1 93 ? 34.511 1.095 -85.912 1.00 54.69 93 TYR A O 1
ATOM 767 N N . PHE A 1 94 ? 34.136 3.262 -85.450 1.00 55.50 94 PHE A N 1
ATOM 768 C CA . PHE A 1 94 ? 35.378 3.766 -86.045 1.00 55.50 94 PHE A CA 1
ATOM 769 C C . PHE A 1 94 ? 36.509 4.022 -85.039 1.00 55.50 94 PHE A C 1
ATOM 771 O O . PHE A 1 94 ? 37.665 4.061 -85.449 1.00 55.50 94 PHE A O 1
ATOM 778 N N . ASN A 1 95 ? 36.218 4.171 -83.743 1.00 49.69 95 ASN A N 1
ATOM 779 C CA . ASN A 1 95 ? 37.216 4.504 -82.726 1.00 49.69 95 ASN A CA 1
ATOM 780 C C . ASN A 1 95 ? 37.153 3.538 -81.540 1.00 49.69 95 ASN A C 1
ATOM 782 O O . ASN A 1 95 ? 36.422 3.753 -80.580 1.00 49.69 95 ASN A O 1
ATOM 786 N N . SER A 1 96 ? 37.996 2.505 -81.556 1.00 48.44 96 SER A N 1
ATOM 787 C CA . SER A 1 96 ? 38.180 1.628 -80.396 1.00 48.44 96 SER A CA 1
ATOM 788 C C . SER A 1 96 ? 39.162 2.180 -79.351 1.00 48.44 96 SER A C 1
ATOM 790 O O . SER A 1 96 ? 39.473 1.452 -78.420 1.00 48.44 96 SER A O 1
ATOM 792 N N . ASN A 1 97 ? 39.708 3.401 -79.501 1.00 43.28 97 ASN A N 1
ATOM 793 C CA . ASN A 1 97 ? 40.842 3.854 -78.671 1.00 43.28 97 ASN A CA 1
ATOM 794 C C . ASN A 1 97 ? 40.978 5.374 -78.424 1.00 43.28 97 ASN A C 1
ATOM 796 O O . ASN A 1 97 ? 42.037 5.824 -77.993 1.00 43.28 97 ASN A O 1
ATOM 800 N N . SER A 1 98 ? 39.940 6.188 -78.632 1.00 43.22 98 SER A N 1
ATOM 801 C CA . SER A 1 98 ? 39.965 7.580 -78.153 1.00 43.22 98 SER A CA 1
ATOM 802 C C . SER A 1 98 ? 38.763 7.855 -77.258 1.00 43.22 98 SER A C 1
ATOM 804 O O . SER A 1 98 ? 37.681 8.176 -77.753 1.00 43.22 98 SER A O 1
ATOM 806 N N . ASN A 1 99 ? 38.974 7.739 -75.944 1.00 44.22 99 ASN A N 1
ATOM 807 C CA . ASN A 1 99 ? 38.059 8.182 -74.891 1.00 44.22 99 ASN A CA 1
ATOM 808 C C . ASN A 1 99 ? 37.933 9.713 -74.911 1.00 44.22 99 ASN A C 1
ATOM 810 O O . ASN A 1 99 ? 38.402 10.410 -74.016 1.00 44.22 99 ASN A O 1
ATOM 814 N N . ASN A 1 100 ? 37.303 10.257 -75.947 1.00 46.94 100 ASN A N 1
ATOM 815 C CA . ASN A 1 100 ? 36.597 11.513 -75.784 1.00 46.94 100 ASN A CA 1
ATOM 816 C C . ASN A 1 100 ? 35.251 11.130 -75.188 1.00 46.94 100 ASN A C 1
ATOM 818 O O . ASN A 1 100 ? 34.297 10.899 -75.928 1.00 46.94 100 ASN A O 1
ATOM 822 N N . ASP A 1 101 ? 35.225 10.989 -73.862 1.00 47.53 101 ASP A N 1
ATOM 823 C CA . ASP A 1 101 ? 34.018 10.734 -73.089 1.00 47.53 101 ASP A CA 1
ATOM 824 C C . ASP A 1 101 ? 32.954 11.761 -73.484 1.00 47.53 101 ASP A C 1
ATOM 826 O O . ASP A 1 101 ? 32.962 12.921 -73.067 1.00 47.53 101 ASP A O 1
ATOM 830 N N . VAL A 1 102 ? 32.004 11.335 -74.313 1.00 52.78 102 VAL A N 1
ATOM 831 C CA . VAL A 1 102 ? 30.735 12.038 -74.505 1.00 52.78 102 VAL A CA 1
ATOM 832 C C . VAL A 1 102 ? 29.831 11.627 -73.334 1.00 52.78 102 VAL A C 1
ATOM 834 O O . VAL A 1 102 ? 28.723 11.134 -73.510 1.00 52.78 102 VAL A O 1
ATOM 837 N N . SER A 1 103 ? 30.333 11.774 -72.102 1.00 56.09 103 SER A N 1
ATOM 838 C CA . SER A 1 103 ? 29.601 11.527 -70.859 1.00 56.09 103 SER A CA 1
ATOM 839 C C . SER A 1 103 ? 28.688 12.721 -70.595 1.00 56.09 103 SER A C 1
ATOM 841 O O . SER A 1 103 ? 28.990 13.623 -69.816 1.00 56.09 103 SER A O 1
ATOM 843 N N . ILE A 1 104 ? 27.600 12.790 -71.355 1.00 56.53 104 ILE A N 1
ATOM 844 C CA . ILE A 1 104 ? 26.666 13.916 -71.295 1.00 56.53 104 ILE A CA 1
ATOM 845 C C . ILE A 1 104 ? 25.511 13.628 -70.320 1.00 56.53 104 ILE A C 1
ATOM 847 O O . ILE A 1 104 ? 24.983 14.573 -69.741 1.00 56.53 104 ILE A O 1
ATOM 851 N N . CYS A 1 105 ? 25.194 12.352 -70.053 1.00 56.78 105 CYS A N 1
ATOM 852 C CA . CYS A 1 105 ? 24.134 11.938 -69.120 1.00 56.78 105 CYS A CA 1
ATOM 853 C C . CYS A 1 105 ? 24.496 10.651 -68.333 1.00 56.78 105 CYS A C 1
ATOM 855 O O . CYS A 1 105 ? 23.763 9.666 -68.356 1.00 56.78 105 CYS A O 1
ATOM 857 N N . THR A 1 106 ? 25.655 10.588 -67.677 1.00 58.56 106 THR A N 1
ATOM 858 C CA . THR A 1 106 ? 26.012 9.450 -66.810 1.00 58.56 106 THR A CA 1
ATOM 859 C C . THR A 1 106 ? 25.200 9.503 -65.512 1.00 58.56 106 THR A C 1
ATOM 861 O O . THR A 1 106 ? 25.461 10.335 -64.649 1.00 58.56 106 THR A O 1
ATOM 864 N N . VAL A 1 107 ? 24.245 8.578 -65.334 1.00 55.19 107 VAL A N 1
ATOM 865 C CA . VAL A 1 107 ? 23.440 8.414 -64.096 1.00 55.19 107 VAL A CA 1
ATOM 866 C C . VAL A 1 107 ? 24.321 8.369 -62.837 1.00 55.19 107 VAL A C 1
ATOM 868 O O . VAL A 1 107 ? 23.940 8.867 -61.779 1.00 55.19 107 VAL A O 1
ATOM 871 N N . ALA A 1 108 ? 25.538 7.830 -62.964 1.00 53.44 108 ALA A N 1
ATOM 872 C CA . ALA A 1 108 ? 26.536 7.801 -61.900 1.00 53.44 108 ALA A CA 1
ATOM 873 C C . ALA A 1 108 ? 26.905 9.200 -61.370 1.00 53.44 108 ALA A C 1
ATOM 875 O O . ALA A 1 108 ? 27.041 9.360 -60.161 1.00 53.44 108 ALA A O 1
ATOM 876 N N . ASP A 1 109 ? 27.010 10.217 -62.230 1.00 56.38 109 ASP A N 1
ATOM 877 C CA . ASP A 1 109 ? 27.396 11.573 -61.815 1.00 56.38 109 ASP A CA 1
ATOM 878 C C . ASP A 1 109 ? 26.251 12.320 -61.122 1.00 56.38 109 ASP A C 1
ATOM 880 O O . ASP A 1 109 ? 26.483 13.099 -60.194 1.00 56.38 109 ASP A O 1
ATOM 884 N N . GLU A 1 110 ? 25.000 12.064 -61.516 1.00 55.38 110 GLU A N 1
ATOM 885 C CA . GLU A 1 110 ? 23.832 12.590 -60.799 1.00 55.38 110 GLU A CA 1
ATOM 886 C C . GLU A 1 110 ? 23.651 11.908 -59.442 1.00 55.38 110 GLU A C 1
ATOM 888 O O . GLU A 1 110 ? 23.441 12.587 -58.434 1.00 55.38 110 GLU A O 1
ATOM 893 N N . MET A 1 111 ? 23.818 10.584 -59.382 1.00 52.47 111 MET A N 1
ATOM 894 C CA . MET A 1 111 ? 23.795 9.851 -58.116 1.00 52.47 111 MET A CA 1
ATOM 895 C C . MET A 1 111 ? 24.929 10.293 -57.183 1.00 52.47 111 MET A C 1
ATOM 897 O O . MET A 1 111 ? 24.689 10.451 -55.989 1.00 52.47 111 MET A O 1
ATOM 901 N N . LEU A 1 112 ? 26.127 10.578 -57.708 1.00 56.75 112 LEU A N 1
ATOM 902 C CA . LEU A 1 112 ? 27.250 11.126 -56.935 1.00 56.75 112 LEU A CA 1
ATOM 903 C C . LEU A 1 112 ? 26.988 12.547 -56.418 1.00 56.75 112 LEU A C 1
ATOM 905 O O . LEU A 1 112 ? 27.433 12.877 -55.323 1.00 56.75 112 LEU A O 1
ATOM 909 N N . LYS A 1 113 ? 26.250 13.387 -57.156 1.00 55.94 113 LYS A N 1
ATOM 910 C CA . LYS A 1 113 ? 25.849 14.725 -56.678 1.00 55.94 113 LYS A CA 1
ATOM 911 C C . LYS A 1 113 ? 24.833 14.670 -55.537 1.00 55.94 113 LYS A C 1
ATOM 913 O O . LYS A 1 113 ? 24.836 15.554 -54.683 1.00 55.94 113 LYS A O 1
ATOM 918 N N . ILE A 1 114 ? 23.951 13.669 -55.537 1.00 55.31 114 ILE A N 1
ATOM 919 C CA . ILE A 1 114 ? 22.919 13.488 -54.503 1.00 55.31 114 ILE A CA 1
ATOM 920 C C . ILE A 1 114 ? 23.487 12.738 -53.289 1.00 55.31 114 ILE A C 1
ATOM 922 O O . ILE A 1 114 ? 23.093 13.000 -52.149 1.00 55.31 114 ILE A O 1
ATOM 926 N N . ALA A 1 115 ? 24.433 11.825 -53.513 1.00 49.44 115 ALA A N 1
ATOM 927 C CA . ALA A 1 115 ? 25.104 11.093 -52.456 1.00 49.44 115 ALA A CA 1
ATOM 928 C C . ALA A 1 115 ? 25.959 12.047 -51.612 1.00 49.44 115 ALA A C 1
ATOM 930 O O . ALA A 1 115 ? 27.007 12.532 -52.036 1.00 49.44 115 ALA A O 1
ATOM 931 N N . ARG A 1 116 ? 25.535 12.305 -50.369 1.00 44.88 116 ARG A N 1
ATOM 932 C CA . ARG A 1 116 ? 26.432 12.917 -49.386 1.00 44.88 116 ARG A CA 1
ATOM 933 C C . ARG A 1 116 ? 27.575 11.931 -49.117 1.00 44.88 116 ARG A C 1
ATOM 935 O O . ARG A 1 116 ? 27.282 10.774 -48.807 1.00 44.88 116 ARG A O 1
ATOM 942 N N . PRO A 1 117 ? 28.849 12.346 -49.199 1.00 48.56 117 PRO A N 1
ATOM 943 C CA . PRO A 1 117 ? 29.949 11.471 -48.834 1.00 48.56 117 PRO A CA 1
ATOM 944 C C . PRO A 1 117 ? 29.801 11.063 -47.366 1.00 48.56 117 PRO A C 1
ATOM 946 O O . PRO A 1 117 ? 29.654 11.917 -46.489 1.00 48.56 117 PRO A O 1
ATOM 949 N N . ILE A 1 118 ? 29.837 9.758 -47.099 1.00 48.22 118 ILE A N 1
ATOM 950 C CA . ILE A 1 118 ? 30.020 9.241 -45.742 1.00 48.22 118 ILE A CA 1
ATOM 951 C C . ILE A 1 118 ? 31.423 9.684 -45.325 1.00 48.22 118 ILE A C 1
ATOM 953 O O . ILE A 1 118 ? 32.416 9.239 -45.899 1.00 48.22 118 ILE A O 1
ATOM 957 N N . GLN A 1 119 ? 31.514 10.624 -44.387 1.00 44.88 119 GLN A N 1
ATOM 958 C CA . GLN A 1 119 ? 32.800 11.076 -43.870 1.00 44.88 119 GLN A CA 1
ATOM 959 C C . GLN A 1 119 ? 33.443 9.943 -43.057 1.00 44.88 119 GLN A C 1
ATOM 961 O O . GLN A 1 119 ? 33.004 9.643 -41.952 1.00 44.88 119 GLN A O 1
ATOM 966 N N . TYR A 1 120 ? 34.492 9.331 -43.605 1.00 41.47 120 TYR A N 1
ATOM 967 C CA . TYR A 1 120 ? 35.532 8.652 -42.826 1.00 41.47 120 TYR A CA 1
ATOM 968 C C . TYR A 1 120 ? 36.665 9.666 -42.558 1.00 41.47 120 TYR A C 1
ATOM 970 O O . TYR A 1 120 ? 36.994 10.428 -43.472 1.00 41.47 120 TYR A O 1
ATOM 978 N N . PRO A 1 121 ? 37.275 9.706 -41.354 1.00 49.66 121 PRO A N 1
ATOM 979 C CA . PRO A 1 121 ? 37.234 8.692 -40.303 1.00 49.66 121 PRO A CA 1
ATOM 980 C C . PRO A 1 121 ? 36.215 8.967 -39.178 1.00 49.66 121 PRO A C 1
ATOM 982 O O . PRO A 1 121 ? 35.885 10.109 -38.857 1.00 49.66 121 PRO A O 1
ATOM 985 N N . LEU A 1 122 ? 35.751 7.866 -38.574 1.00 51.66 122 LEU A N 1
ATOM 986 C CA . LEU A 1 122 ? 34.721 7.729 -37.535 1.00 51.66 122 LEU A CA 1
ATOM 987 C C . LEU A 1 122 ? 35.104 8.328 -36.170 1.00 51.66 122 LEU A C 1
ATOM 989 O O . LEU A 1 122 ? 35.220 7.620 -35.175 1.00 51.66 122 LEU A O 1
ATOM 993 N N . ASN A 1 123 ? 35.206 9.648 -36.072 1.00 47.41 123 ASN A N 1
ATOM 994 C CA . ASN A 1 123 ? 35.269 10.316 -34.763 1.00 47.41 123 ASN A CA 1
ATOM 995 C C . ASN A 1 123 ? 33.878 10.554 -34.141 1.00 47.41 123 ASN A C 1
ATOM 997 O O . ASN A 1 123 ? 33.754 11.294 -33.170 1.00 47.41 123 ASN A O 1
ATOM 1001 N N . GLY A 1 124 ? 32.819 9.952 -34.694 1.00 53.53 124 GLY A N 1
ATOM 1002 C CA . GLY A 1 124 ? 31.467 10.088 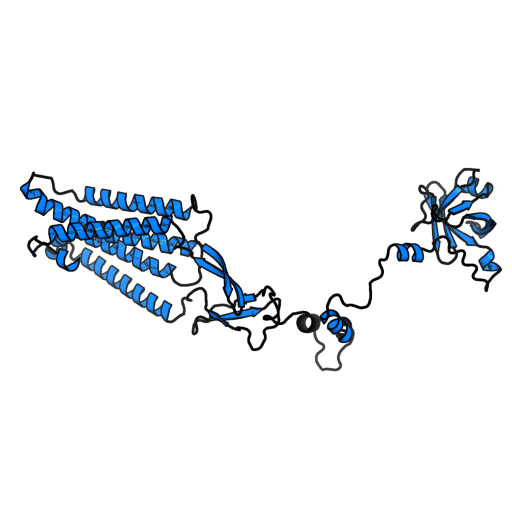-34.148 1.00 53.53 124 GLY A CA 1
ATOM 1003 C C . GLY A 1 124 ? 31.251 9.304 -32.851 1.00 53.53 124 GLY A C 1
ATOM 1004 O O . GLY A 1 124 ? 30.481 9.744 -32.002 1.00 53.53 124 GLY A O 1
ATOM 1005 N N . PHE A 1 125 ? 31.921 8.154 -32.688 1.00 58.94 125 PHE A N 1
ATOM 1006 C CA . PHE A 1 125 ? 31.774 7.285 -31.518 1.00 58.94 125 PHE A CA 1
ATOM 1007 C C . PHE A 1 125 ? 32.983 6.341 -31.393 1.00 58.94 125 PHE A C 1
ATOM 1009 O O . PHE A 1 125 ? 33.156 5.456 -32.228 1.00 58.94 125 PHE A O 1
ATOM 1016 N N . GLU A 1 126 ? 33.810 6.506 -30.357 1.00 64.00 126 GLU A N 1
ATOM 1017 C CA . GLU A 1 126 ? 35.046 5.726 -30.127 1.00 64.00 126 GLU A CA 1
ATOM 1018 C C . GLU A 1 126 ? 34.810 4.205 -30.167 1.00 64.00 126 GLU A C 1
ATOM 1020 O O . GLU A 1 126 ? 35.593 3.457 -30.750 1.00 64.00 126 GLU A O 1
ATOM 1025 N N . LYS A 1 127 ? 33.658 3.753 -29.661 1.00 67.69 127 LYS A N 1
ATOM 1026 C CA . LYS A 1 127 ? 33.279 2.333 -29.645 1.00 67.69 127 LYS A CA 1
ATOM 1027 C C . LYS A 1 127 ? 32.871 1.770 -31.009 1.00 67.69 127 LYS A C 1
ATOM 1029 O O . LYS A 1 127 ? 32.904 0.560 -31.202 1.00 67.69 127 LYS A O 1
ATOM 1034 N N . MET A 1 128 ? 32.503 2.612 -31.980 1.00 70.00 128 MET A N 1
ATOM 1035 C CA . MET A 1 128 ? 32.173 2.134 -33.332 1.00 70.00 128 MET A CA 1
ATOM 1036 C C . MET A 1 128 ? 33.415 1.559 -34.027 1.00 70.00 128 MET A C 1
ATOM 1038 O O . MET A 1 128 ? 33.326 0.564 -34.744 1.00 70.00 128 MET A O 1
ATOM 1042 N N . ASN A 1 129 ? 34.592 2.117 -33.728 1.00 71.56 129 ASN A N 1
ATOM 1043 C CA . ASN A 1 129 ? 35.870 1.588 -34.194 1.00 71.56 129 ASN A CA 1
ATOM 1044 C C . ASN A 1 129 ? 36.132 0.163 -33.661 1.00 71.56 129 ASN A C 1
ATOM 1046 O O . ASN A 1 129 ? 36.686 -0.681 -34.365 1.00 71.56 129 ASN A O 1
ATOM 1050 N N . GLU A 1 130 ? 35.693 -0.159 -32.441 1.00 72.50 130 GLU A N 1
ATOM 1051 C CA . GLU A 1 130 ? 35.819 -1.517 -31.891 1.00 72.50 130 GLU A CA 1
ATOM 1052 C C . GLU A 1 130 ? 34.935 -2.529 -32.634 1.00 72.50 130 GLU A C 1
ATOM 1054 O O . GLU A 1 130 ? 35.371 -3.641 -32.921 1.00 72.50 130 GLU A O 1
ATOM 1059 N N . ILE A 1 131 ? 33.718 -2.141 -33.023 1.00 74.38 131 ILE A N 1
ATOM 1060 C CA . ILE A 1 131 ? 32.807 -3.003 -33.797 1.00 74.38 131 ILE A CA 1
ATOM 1061 C C . ILE A 1 131 ? 33.392 -3.318 -35.174 1.00 74.38 131 ILE A C 1
ATOM 1063 O O . ILE A 1 131 ? 33.348 -4.467 -35.625 1.00 74.38 131 ILE A O 1
ATOM 1067 N N . GLU A 1 132 ? 33.949 -2.300 -35.830 1.00 74.38 132 GLU A N 1
ATOM 1068 C CA . GLU A 1 132 ? 34.545 -2.429 -37.158 1.00 74.38 132 GLU A CA 1
ATOM 1069 C C . GLU A 1 132 ? 35.821 -3.268 -37.120 1.00 74.38 132 GLU A C 1
ATOM 1071 O O . GLU A 1 132 ? 35.946 -4.222 -37.883 1.00 74.38 132 GLU A O 1
ATOM 1076 N N . THR A 1 133 ? 36.723 -3.003 -36.171 1.00 78.00 133 THR A N 1
ATOM 1077 C CA . THR A 1 133 ? 37.963 -3.785 -36.013 1.00 78.00 133 THR A CA 1
ATOM 1078 C C . THR A 1 133 ? 37.720 -5.242 -35.615 1.00 78.00 133 THR A C 1
ATOM 1080 O O . THR A 1 133 ? 38.559 -6.101 -35.889 1.00 78.00 133 THR A O 1
ATOM 1083 N N . LYS A 1 134 ? 36.592 -5.555 -34.965 1.00 81.44 134 LYS A N 1
ATOM 1084 C CA . LYS A 1 134 ? 36.213 -6.932 -34.604 1.00 81.44 134 LYS A CA 1
ATOM 1085 C C . LYS A 1 134 ? 35.368 -7.637 -35.665 1.00 81.44 134 LYS A C 1
ATOM 1087 O O . LYS A 1 134 ? 35.118 -8.836 -35.510 1.00 81.44 134 LYS A O 1
ATOM 1092 N N . GLU A 1 135 ? 34.959 -6.927 -36.718 1.00 85.19 135 GLU A N 1
ATOM 1093 C CA . GLU A 1 135 ? 34.175 -7.438 -37.847 1.00 85.19 135 GLU A CA 1
ATOM 1094 C C . GLU A 1 135 ? 32.929 -8.236 -37.407 1.00 85.19 135 GLU A C 1
ATOM 1096 O O . GLU A 1 135 ? 32.599 -9.281 -37.973 1.00 85.19 135 GLU A O 1
ATOM 1101 N N . LEU A 1 136 ? 32.228 -7.773 -36.364 1.00 84.50 136 LEU A N 1
ATOM 1102 C CA . LEU A 1 136 ? 31.159 -8.543 -35.703 1.00 84.50 136 LEU A CA 1
ATOM 1103 C C . LEU A 1 136 ? 30.060 -8.998 -36.677 1.00 84.50 136 LEU A C 1
ATOM 1105 O O . LEU A 1 136 ? 29.571 -10.125 -36.599 1.00 84.50 136 LEU A O 1
ATOM 1109 N N . VAL A 1 137 ? 29.703 -8.132 -37.629 1.00 83.75 137 VAL A N 1
ATOM 1110 C CA . VAL A 1 137 ? 28.700 -8.417 -38.665 1.00 83.75 137 VAL A CA 1
ATOM 1111 C C . VAL A 1 137 ? 29.197 -9.495 -39.631 1.00 83.75 137 VAL A C 1
ATOM 1113 O O . VAL A 1 137 ? 28.449 -10.411 -39.970 1.00 83.75 137 VAL A O 1
ATOM 1116 N N . ALA A 1 138 ? 30.469 -9.440 -40.036 1.00 84.31 138 ALA A N 1
ATOM 1117 C CA . ALA A 1 138 ? 31.056 -10.456 -40.905 1.00 84.31 138 ALA A CA 1
ATOM 1118 C C . ALA A 1 138 ? 31.093 -11.823 -40.207 1.00 84.31 138 ALA A C 1
ATOM 1120 O O . ALA A 1 138 ? 30.731 -12.829 -40.816 1.00 84.31 138 ALA A O 1
ATOM 1121 N N . ARG A 1 139 ? 31.432 -11.859 -38.910 1.00 83.38 139 ARG A N 1
ATOM 1122 C CA . ARG A 1 139 ? 31.407 -13.086 -38.095 1.00 83.38 139 ARG A CA 1
ATOM 1123 C C . ARG A 1 139 ? 30.021 -13.725 -38.036 1.00 83.38 139 ARG A C 1
ATOM 1125 O O . ARG A 1 139 ? 29.921 -14.938 -38.201 1.00 83.38 139 ARG A O 1
ATOM 1132 N N . LEU A 1 140 ? 28.958 -12.932 -37.878 1.00 85.88 140 LEU A N 1
ATOM 1133 C CA . LEU A 1 140 ? 27.581 -13.436 -37.929 1.00 85.88 140 LEU A CA 1
ATOM 1134 C C . LEU A 1 140 ? 27.281 -14.103 -39.280 1.00 85.88 140 LEU A C 1
ATOM 1136 O O . LEU A 1 140 ? 26.794 -15.232 -39.318 1.00 85.88 140 LEU A O 1
ATOM 1140 N N . PHE A 1 141 ? 27.597 -13.435 -40.394 1.00 84.00 141 PHE A N 1
ATOM 1141 C CA . PHE A 1 141 ? 27.360 -13.996 -41.728 1.00 84.00 141 PHE A CA 1
ATOM 1142 C C . PHE A 1 141 ? 28.204 -15.244 -42.004 1.00 84.00 141 PHE A C 1
ATOM 1144 O O . PHE A 1 141 ? 27.709 -16.174 -42.641 1.00 84.00 141 PHE A O 1
ATOM 1151 N N . ILE A 1 142 ? 29.437 -15.303 -41.496 1.00 81.94 142 ILE A N 1
ATOM 1152 C CA . ILE A 1 142 ? 30.287 -16.495 -41.580 1.00 81.94 142 ILE A CA 1
ATOM 1153 C C . ILE A 1 142 ? 29.661 -17.650 -40.792 1.00 81.94 142 ILE A C 1
ATOM 1155 O O . ILE A 1 142 ? 29.513 -18.732 -41.353 1.00 81.94 142 ILE A O 1
ATOM 1159 N N . ASN A 1 143 ? 29.218 -17.419 -39.553 1.00 80.38 143 ASN A N 1
ATOM 1160 C CA . ASN A 1 143 ? 28.585 -18.441 -38.710 1.00 80.38 143 ASN A CA 1
ATOM 1161 C C . ASN A 1 143 ? 27.244 -18.949 -39.272 1.00 80.38 143 ASN A C 1
ATOM 1163 O O . ASN A 1 143 ? 26.872 -20.094 -39.031 1.00 80.38 143 ASN A O 1
ATOM 1167 N N . ILE A 1 144 ? 26.514 -18.121 -40.029 1.00 80.94 144 ILE A N 1
ATOM 1168 C CA . ILE A 1 144 ? 25.282 -18.534 -40.725 1.00 80.94 144 ILE A CA 1
ATOM 1169 C C . ILE A 1 144 ? 25.601 -19.326 -42.002 1.00 80.94 144 ILE A C 1
ATOM 1171 O O . ILE A 1 144 ? 24.877 -20.257 -42.354 1.00 80.94 144 ILE A O 1
ATOM 1175 N N . ARG A 1 145 ? 26.652 -18.935 -42.731 1.00 74.88 145 ARG A N 1
ATOM 1176 C CA . ARG A 1 145 ? 26.965 -19.476 -44.061 1.00 74.88 145 ARG A CA 1
ATOM 1177 C C . ARG A 1 145 ? 27.831 -20.734 -44.017 1.00 74.88 145 ARG A C 1
ATOM 1179 O O . ARG A 1 145 ? 27.714 -21.569 -44.912 1.00 74.88 145 ARG A O 1
ATOM 1186 N N . HIS A 1 146 ? 28.708 -20.861 -43.026 1.00 67.62 146 HIS A N 1
ATOM 1187 C CA . HIS A 1 146 ? 29.663 -21.958 -42.922 1.00 67.62 146 HIS A CA 1
ATOM 1188 C C . HIS A 1 146 ? 29.245 -22.951 -41.835 1.00 67.62 146 HIS A C 1
ATOM 1190 O O . HIS A 1 146 ? 28.999 -22.576 -40.694 1.00 67.62 146 HIS A O 1
ATOM 1196 N N . GLN A 1 147 ? 29.190 -24.237 -42.196 1.00 59.41 147 GLN A N 1
ATOM 1197 C CA . GLN A 1 147 ? 29.090 -25.324 -41.224 1.00 59.41 147 GLN A CA 1
ATOM 1198 C C . GLN A 1 147 ? 30.413 -25.404 -40.459 1.00 59.41 147 GLN A C 1
ATOM 1200 O O . GLN A 1 147 ? 31.472 -25.561 -41.070 1.00 59.41 147 GLN A O 1
ATOM 1205 N N . HIS A 1 148 ? 30.357 -25.266 -39.136 1.00 62.94 148 HIS A N 1
ATOM 1206 C CA . HIS A 1 148 ? 31.531 -25.438 -38.286 1.00 62.94 148 HIS A CA 1
ATOM 1207 C C . HIS A 1 148 ? 31.856 -26.929 -38.189 1.00 62.94 148 HIS A C 1
ATOM 1209 O O . HIS A 1 148 ? 30.965 -27.745 -37.984 1.00 62.94 148 HIS A O 1
ATOM 1215 N N . SER A 1 149 ? 33.134 -27.303 -38.281 1.00 57.81 149 SER A N 1
ATOM 1216 C CA . SER A 1 149 ? 33.590 -28.704 -38.168 1.00 57.81 149 SER A CA 1
ATOM 1217 C C . SER A 1 149 ? 33.408 -29.329 -36.771 1.00 57.81 149 SER A C 1
ATOM 1219 O O . SER A 1 149 ? 33.918 -30.417 -36.523 1.00 57.81 149 SER A O 1
ATOM 1221 N N . SER A 1 150 ? 32.742 -28.637 -35.843 1.00 60.62 150 SER A N 1
ATOM 1222 C CA . SER A 1 150 ? 32.428 -29.132 -34.500 1.00 60.62 150 SER A CA 1
ATOM 1223 C C . SER A 1 150 ? 31.108 -29.908 -34.527 1.00 60.62 150 SER A C 1
ATOM 1225 O O . SER A 1 150 ? 30.196 -29.529 -35.257 1.00 60.62 150 SER A O 1
ATOM 1227 N N . ASP A 1 151 ? 30.980 -30.955 -33.705 1.00 57.62 151 ASP A N 1
ATOM 1228 C CA . ASP A 1 151 ? 29.883 -31.949 -33.688 1.00 57.62 151 ASP A CA 1
ATOM 1229 C C . ASP A 1 151 ? 28.454 -31.387 -33.502 1.00 57.62 151 ASP A C 1
ATOM 1231 O O . ASP A 1 151 ? 27.472 -32.133 -33.486 1.00 57.62 151 ASP A O 1
ATOM 1235 N N . LYS A 1 152 ? 28.295 -30.067 -33.370 1.00 65.62 152 LYS A N 1
ATOM 1236 C CA . LYS A 1 152 ? 27.001 -29.399 -33.263 1.00 65.62 152 LYS A CA 1
ATOM 1237 C C . LYS A 1 152 ? 27.028 -28.071 -34.019 1.00 65.62 152 LYS A C 1
ATOM 1239 O O . LYS A 1 152 ? 27.619 -27.099 -33.558 1.00 65.62 152 LYS A O 1
ATOM 1244 N N . ASN A 1 153 ? 26.362 -28.031 -35.172 1.00 68.81 153 ASN A N 1
ATOM 1245 C CA . ASN A 1 153 ? 26.102 -26.773 -35.867 1.00 68.81 153 ASN A CA 1
ATOM 1246 C C . ASN A 1 153 ? 25.134 -25.931 -35.016 1.00 68.81 153 ASN A C 1
ATOM 1248 O O . ASN A 1 153 ? 24.037 -26.423 -34.723 1.00 68.81 153 ASN A O 1
ATOM 1252 N N . PRO A 1 154 ? 25.510 -24.705 -34.611 1.00 73.38 154 PRO A N 1
ATOM 1253 C CA . PRO A 1 154 ? 24.623 -23.840 -33.850 1.00 73.38 154 PRO A CA 1
ATOM 1254 C C . PRO A 1 154 ? 23.405 -23.448 -34.691 1.00 73.38 154 PRO A C 1
ATOM 1256 O O . PRO A 1 154 ? 23.479 -23.247 -35.905 1.00 73.38 154 PRO A O 1
ATOM 1259 N N . THR A 1 155 ? 22.256 -23.354 -34.036 1.00 82.94 155 THR A N 1
ATOM 1260 C CA . THR A 1 155 ? 21.013 -22.867 -34.634 1.00 82.94 155 THR A CA 1
ATOM 1261 C C . THR A 1 155 ? 21.109 -21.372 -34.952 1.00 82.94 155 THR A C 1
ATOM 1263 O O . THR A 1 155 ? 21.905 -20.636 -34.366 1.00 82.94 155 THR A O 1
ATOM 1266 N N . LEU A 1 156 ? 20.248 -20.881 -35.852 1.00 83.50 156 LEU A N 1
ATOM 1267 C CA . LEU A 1 156 ? 20.154 -19.446 -36.151 1.00 83.50 156 LEU A CA 1
ATOM 1268 C C . LEU A 1 156 ? 19.931 -18.610 -34.878 1.00 83.50 156 LEU A C 1
ATOM 1270 O O . LEU A 1 156 ? 20.493 -17.527 -34.749 1.00 83.50 156 LEU A O 1
ATOM 1274 N N . THR A 1 157 ? 19.143 -19.126 -33.931 1.00 85.56 157 THR A N 1
ATOM 1275 C CA . THR A 1 157 ? 18.868 -18.470 -32.648 1.00 85.56 157 THR A CA 1
ATOM 1276 C C . THR A 1 157 ? 20.126 -18.337 -31.794 1.00 85.56 157 THR A C 1
ATOM 1278 O O . THR A 1 157 ? 20.371 -17.258 -31.266 1.00 85.56 157 THR A O 1
ATOM 1281 N N . GLU A 1 158 ? 20.951 -19.383 -31.707 1.00 84.75 158 GLU A N 1
ATOM 1282 C CA . GLU A 1 158 ? 22.214 -19.354 -30.955 1.00 84.75 158 GLU A CA 1
ATOM 1283 C C . GLU A 1 158 ? 23.214 -18.365 -31.574 1.00 84.75 158 GLU A C 1
ATOM 1285 O O . GLU A 1 158 ? 23.798 -17.557 -30.855 1.00 84.75 158 GLU A O 1
ATOM 1290 N N . ASN A 1 159 ? 23.338 -18.346 -32.907 1.00 85.12 159 ASN A N 1
ATOM 1291 C CA . ASN A 1 159 ? 24.199 -17.391 -33.617 1.00 85.12 159 ASN A CA 1
ATOM 1292 C C . ASN A 1 159 ? 23.739 -15.933 -33.431 1.00 85.12 159 ASN A C 1
ATOM 1294 O O . ASN A 1 159 ? 24.561 -15.031 -33.265 1.00 85.12 159 ASN A O 1
ATOM 1298 N N . LEU A 1 160 ? 22.424 -15.686 -33.453 1.00 87.12 160 LEU A N 1
ATOM 1299 C CA . LEU A 1 160 ? 21.862 -14.356 -33.204 1.00 87.12 160 LEU A CA 1
ATOM 1300 C C . LEU A 1 160 ? 22.043 -13.923 -31.746 1.00 87.12 160 LEU A C 1
ATOM 1302 O O . LEU A 1 160 ? 22.300 -12.747 -31.492 1.00 87.12 160 LEU A O 1
ATOM 1306 N N . GLU A 1 161 ? 21.935 -14.847 -30.791 1.00 86.56 161 GLU A N 1
ATOM 1307 C CA . GLU A 1 161 ? 22.164 -14.552 -29.376 1.00 86.56 161 GLU A CA 1
ATOM 1308 C C . GLU A 1 161 ? 23.643 -14.260 -29.089 1.00 86.56 161 GLU A C 1
ATOM 1310 O O . GLU A 1 161 ? 23.951 -13.325 -28.350 1.00 86.56 161 GLU A O 1
ATOM 1315 N N . GLU A 1 162 ? 24.567 -14.992 -29.716 1.00 86.44 162 GLU A N 1
ATOM 1316 C CA . GLU A 1 162 ? 26.003 -14.710 -29.644 1.00 86.44 162 GLU A CA 1
ATOM 1317 C C . GLU A 1 162 ? 26.334 -13.337 -30.239 1.00 86.44 162 GLU A C 1
ATOM 1319 O O . GLU A 1 162 ? 26.995 -12.525 -29.588 1.00 86.44 162 GLU A O 1
ATOM 1324 N N . PHE A 1 163 ? 25.825 -13.035 -31.437 1.00 87.81 163 PHE A N 1
ATOM 1325 C CA . PHE A 1 163 ? 26.016 -11.723 -32.055 1.00 87.81 163 PHE A CA 1
ATOM 1326 C C . PHE A 1 163 ? 25.461 -10.603 -31.176 1.00 87.81 163 PHE A C 1
ATOM 1328 O O . PHE A 1 163 ? 26.140 -9.599 -30.970 1.00 87.81 163 PHE A O 1
ATOM 1335 N N . LYS A 1 164 ? 24.272 -10.796 -30.593 1.00 86.94 164 LYS A N 1
ATOM 1336 C CA . LYS A 1 164 ? 23.695 -9.850 -29.637 1.00 86.94 164 LYS A CA 1
ATOM 1337 C C . LYS A 1 164 ? 24.621 -9.630 -28.437 1.00 86.94 164 LYS A C 1
ATOM 1339 O O . LYS A 1 164 ? 24.902 -8.485 -28.114 1.00 86.94 164 LYS A O 1
ATOM 1344 N N . ARG A 1 165 ? 25.152 -10.692 -27.819 1.00 84.69 165 ARG A N 1
ATOM 1345 C CA . ARG A 1 165 ? 26.086 -10.576 -26.680 1.00 84.69 165 ARG A CA 1
ATOM 1346 C C . ARG A 1 165 ? 27.363 -9.822 -27.042 1.00 84.69 165 ARG A C 1
ATOM 1348 O O . ARG A 1 165 ? 27.841 -9.025 -26.241 1.00 84.69 165 ARG A O 1
ATOM 1355 N N . LEU A 1 166 ? 27.915 -10.067 -28.230 1.00 86.06 166 LEU A N 1
ATOM 1356 C CA . LEU A 1 166 ? 29.107 -9.368 -28.711 1.00 86.06 166 LEU A CA 1
ATOM 1357 C C . LEU A 1 166 ? 28.817 -7.889 -28.978 1.00 86.06 166 LEU A C 1
ATOM 1359 O O . LEU A 1 166 ? 29.587 -7.031 -28.558 1.00 86.06 166 LEU A O 1
ATOM 1363 N N . MET A 1 167 ? 27.693 -7.587 -29.627 1.00 85.06 167 MET A N 1
ATOM 1364 C CA . MET A 1 167 ? 27.253 -6.211 -29.856 1.00 85.06 167 MET A CA 1
ATOM 1365 C C . MET A 1 167 ? 27.029 -5.473 -28.535 1.00 85.06 167 MET A C 1
ATOM 1367 O O . MET A 1 167 ? 27.561 -4.382 -28.355 1.00 85.06 167 MET A O 1
ATOM 1371 N N . ASP A 1 168 ? 26.319 -6.090 -27.590 1.00 83.44 168 ASP A N 1
ATOM 1372 C CA . ASP A 1 168 ? 26.076 -5.531 -26.260 1.00 83.44 168 ASP A CA 1
ATOM 1373 C C . ASP A 1 168 ? 27.401 -5.268 -25.517 1.00 83.44 168 ASP A C 1
ATOM 1375 O O . ASP A 1 168 ? 27.556 -4.215 -24.904 1.00 83.44 168 ASP A O 1
ATOM 1379 N N . HIS A 1 169 ? 28.390 -6.165 -25.621 1.00 83.38 169 HIS A N 1
ATOM 1380 C CA . HIS A 1 169 ? 29.702 -6.007 -24.980 1.00 83.38 169 HIS A CA 1
ATOM 1381 C C . HIS A 1 169 ? 30.489 -4.788 -25.484 1.00 83.38 169 HIS A C 1
ATOM 1383 O O . HIS A 1 169 ? 31.085 -4.078 -24.678 1.00 83.38 169 HIS A O 1
ATOM 1389 N N . TYR A 1 170 ? 30.494 -4.545 -26.798 1.00 80.75 170 TYR A N 1
ATOM 1390 C CA . TYR A 1 170 ? 31.268 -3.452 -27.395 1.00 80.75 170 TYR A CA 1
ATOM 1391 C C . TYR A 1 170 ? 30.508 -2.119 -27.428 1.00 80.75 170 TYR A C 1
ATOM 1393 O O . TYR A 1 170 ? 31.122 -1.058 -27.419 1.00 80.75 170 TYR A O 1
ATOM 1401 N N . ILE A 1 171 ? 29.172 -2.136 -27.442 1.00 81.75 171 ILE A N 1
ATOM 1402 C CA . ILE A 1 171 ? 28.360 -0.912 -27.519 1.00 81.75 171 ILE A CA 1
ATOM 1403 C C . ILE A 1 171 ? 28.056 -0.349 -26.132 1.00 81.75 171 ILE A C 1
ATOM 1405 O O . ILE A 1 171 ? 28.183 0.862 -25.907 1.00 81.75 171 ILE A O 1
ATOM 1409 N N . LEU A 1 172 ? 27.629 -1.197 -25.194 1.00 79.94 172 LEU A N 1
ATOM 1410 C CA . LEU A 1 172 ? 27.070 -0.718 -23.934 1.00 79.94 172 LEU A CA 1
ATOM 1411 C C . LEU A 1 172 ? 28.159 -0.092 -23.041 1.00 79.94 172 LEU A C 1
ATOM 1413 O O . LEU A 1 172 ? 29.277 -0.602 -22.960 1.00 79.94 172 LEU A O 1
ATOM 1417 N N . PRO A 1 173 ? 27.898 1.064 -22.404 1.00 78.00 173 PRO A N 1
ATOM 1418 C CA . PRO A 1 173 ? 28.796 1.650 -21.407 1.00 78.00 173 PRO A CA 1
ATOM 1419 C C . PRO A 1 173 ? 28.731 0.904 -20.076 1.00 78.00 173 PRO A C 1
ATOM 1421 O O . PRO A 1 173 ? 27.804 0.131 -19.823 1.00 78.00 173 PRO A O 1
ATOM 1424 N N . TYR A 1 174 ? 29.705 1.153 -19.201 1.00 78.38 174 TYR A N 1
ATOM 1425 C CA . TYR A 1 174 ? 29.630 0.673 -17.826 1.00 78.38 174 TYR A CA 1
ATOM 1426 C C . TYR A 1 174 ? 28.608 1.500 -17.036 1.00 78.38 174 TYR A C 1
ATOM 1428 O O . TYR A 1 174 ? 28.533 2.717 -17.180 1.00 78.38 174 TYR A O 1
ATOM 1436 N N . CYS A 1 175 ? 27.830 0.862 -16.159 1.00 73.69 175 CYS A N 1
ATOM 1437 C CA . CYS A 1 175 ? 26.687 1.503 -15.485 1.00 73.69 175 CYS A CA 1
ATOM 1438 C C . CYS A 1 175 ? 27.022 2.686 -14.550 1.00 73.69 175 CYS A C 1
ATOM 1440 O O . CYS A 1 175 ? 26.106 3.326 -14.047 1.00 73.69 175 CYS A O 1
ATOM 1442 N N . LYS A 1 176 ? 28.300 2.977 -14.276 1.00 69.19 176 LYS A N 1
ATOM 1443 C CA . LYS A 1 176 ? 28.736 4.050 -13.359 1.00 69.19 176 LYS A CA 1
ATOM 1444 C C . LYS A 1 176 ? 29.462 5.198 -14.078 1.00 69.19 176 LYS A C 1
ATOM 1446 O O . LYS A 1 176 ? 29.992 6.094 -13.428 1.00 69.19 176 LYS A O 1
ATOM 1451 N N . GLU A 1 177 ? 29.515 5.172 -15.408 1.00 63.47 177 GLU A N 1
ATOM 1452 C CA . GLU A 1 177 ? 30.180 6.205 -16.205 1.00 63.47 177 GLU A CA 1
ATOM 1453 C C . GLU A 1 177 ? 29.278 7.440 -16.395 1.00 63.47 177 GLU A C 1
ATOM 1455 O O . GLU A 1 177 ? 28.157 7.331 -16.882 1.00 63.47 177 GLU A O 1
ATOM 1460 N N . ASN A 1 178 ? 29.784 8.615 -15.992 1.00 55.56 178 ASN A N 1
ATOM 1461 C CA . ASN A 1 178 ? 29.342 9.972 -16.356 1.00 55.56 178 ASN A CA 1
ATOM 1462 C C . ASN A 1 178 ? 27.841 10.177 -16.649 1.00 55.56 178 ASN A C 1
ATOM 1464 O O . ASN A 1 178 ? 27.442 10.218 -17.810 1.00 55.56 178 ASN A O 1
ATOM 1468 N N . ASN A 1 179 ? 27.032 10.432 -15.610 1.00 57.84 179 ASN A N 1
ATOM 1469 C CA . ASN A 1 179 ? 25.644 10.920 -15.723 1.00 57.84 179 ASN A CA 1
ATOM 1470 C C . ASN A 1 179 ? 24.753 10.141 -16.714 1.00 57.84 179 ASN A C 1
ATOM 1472 O O . ASN A 1 179 ? 23.809 10.700 -17.272 1.00 57.84 179 ASN A O 1
ATOM 1476 N N . PHE A 1 180 ? 25.051 8.864 -16.951 1.00 65.19 180 PHE A N 1
ATOM 1477 C CA . PHE A 1 180 ? 24.251 8.024 -17.825 1.00 65.19 180 PHE A CA 1
ATOM 1478 C C . PHE A 1 180 ? 22.985 7.582 -17.086 1.00 65.19 180 PHE A C 1
ATOM 1480 O O . PHE A 1 180 ? 23.064 7.009 -15.998 1.00 65.19 180 PHE A O 1
ATOM 1487 N N . GLU A 1 181 ? 21.811 7.848 -17.660 1.00 67.00 181 GLU A N 1
ATOM 1488 C CA . GLU A 1 181 ? 20.550 7.344 -17.112 1.00 67.00 181 GLU A CA 1
ATOM 1489 C C . GLU A 1 181 ? 20.510 5.817 -17.262 1.00 67.00 181 GLU A C 1
ATOM 1491 O O . GLU A 1 181 ? 20.376 5.272 -18.359 1.00 67.00 181 GLU A O 1
ATOM 1496 N N . THR A 1 182 ? 20.673 5.106 -16.150 1.00 70.94 182 THR A N 1
ATOM 1497 C CA . THR A 1 182 ? 20.673 3.645 -16.095 1.00 70.94 182 THR A CA 1
ATOM 1498 C C . THR A 1 182 ? 19.247 3.103 -16.076 1.00 70.94 182 THR A C 1
ATOM 1500 O O . THR A 1 182 ? 18.494 3.304 -15.126 1.00 70.94 182 THR A O 1
ATOM 1503 N N . ASN A 1 183 ? 18.888 2.338 -17.105 1.00 76.50 183 ASN A N 1
ATOM 1504 C CA . ASN A 1 183 ? 17.638 1.595 -17.153 1.00 76.50 183 ASN A CA 1
ATOM 1505 C C . ASN A 1 183 ? 17.882 0.182 -16.635 1.00 76.50 183 ASN A C 1
ATOM 1507 O O . ASN A 1 183 ? 18.645 -0.597 -17.219 1.00 76.50 183 ASN A O 1
ATOM 1511 N N . PHE A 1 184 ? 17.189 -0.181 -15.563 1.00 79.19 184 PHE A N 1
ATOM 1512 C CA . PHE A 1 184 ? 17.259 -1.511 -14.977 1.00 79.19 184 PHE A CA 1
ATOM 1513 C C . PHE A 1 184 ? 15.869 -2.089 -14.724 1.00 79.19 184 PHE A C 1
ATOM 1515 O O . PHE A 1 184 ? 14.872 -1.381 -14.594 1.00 79.19 184 PHE A O 1
ATOM 1522 N N . THR A 1 185 ? 15.822 -3.411 -14.643 1.00 81.19 185 THR A N 1
ATOM 1523 C CA . THR A 1 185 ? 14.650 -4.188 -14.250 1.00 81.19 185 THR A CA 1
ATOM 1524 C C . THR A 1 185 ? 14.942 -4.907 -12.937 1.00 81.19 185 THR A C 1
ATOM 1526 O O . THR A 1 185 ? 16.098 -5.170 -12.599 1.00 81.19 185 THR A O 1
ATOM 1529 N N . LEU A 1 186 ? 13.898 -5.175 -12.156 1.00 83.06 186 LEU A N 1
ATOM 1530 C CA . LEU A 1 186 ? 14.005 -5.800 -10.839 1.00 83.06 186 LEU A CA 1
ATOM 1531 C C . LEU A 1 186 ? 13.409 -7.205 -10.887 1.00 83.06 186 LEU A C 1
ATOM 1533 O O . LEU A 1 186 ? 12.344 -7.414 -11.463 1.00 83.06 186 LEU A O 1
ATOM 1537 N N . SER A 1 187 ? 14.093 -8.155 -10.255 1.00 82.81 187 SER A N 1
ATOM 1538 C CA . SER A 1 187 ? 13.557 -9.500 -10.007 1.00 82.81 187 SER A CA 1
ATOM 1539 C C . SER A 1 187 ? 12.478 -9.509 -8.917 1.00 82.81 187 SER A C 1
ATOM 1541 O O . SER A 1 187 ? 12.265 -8.525 -8.203 1.00 82.81 187 SER A O 1
ATOM 1543 N N . GLU A 1 188 ? 11.806 -10.648 -8.748 1.00 82.00 188 GLU A N 1
ATOM 1544 C CA . GLU A 1 188 ? 10.924 -10.886 -7.604 1.00 82.00 188 GLU A CA 1
ATOM 1545 C C . GLU A 1 188 ? 11.669 -10.772 -6.263 1.00 82.00 188 GLU A C 1
ATOM 1547 O O . GLU A 1 188 ? 12.863 -11.062 -6.147 1.00 82.00 188 GLU A O 1
ATOM 1552 N N . CYS A 1 189 ? 10.952 -10.346 -5.220 1.00 83.75 189 CYS A N 1
ATOM 1553 C CA . CYS A 1 189 ? 11.538 -10.173 -3.894 1.00 83.75 189 CYS A CA 1
ATOM 1554 C C . CYS A 1 189 ? 11.950 -11.515 -3.278 1.00 83.75 189 CYS A C 1
ATOM 1556 O O . CYS A 1 189 ? 11.112 -12.381 -3.013 1.00 83.75 189 CYS A O 1
ATOM 1558 N N . LYS A 1 190 ? 13.241 -11.664 -2.960 1.00 84.75 190 LYS A N 1
ATOM 1559 C CA . LYS A 1 190 ? 13.748 -12.834 -2.239 1.00 84.75 190 LYS A CA 1
ATOM 1560 C C . LYS A 1 190 ? 13.268 -12.804 -0.793 1.00 84.75 190 LYS A C 1
ATOM 1562 O O . LYS A 1 190 ? 13.578 -11.896 -0.021 1.00 84.75 190 LYS A O 1
ATOM 1567 N N . VAL A 1 191 ? 12.551 -13.859 -0.417 1.00 82.06 191 VAL A N 1
ATOM 1568 C CA . VAL A 1 191 ? 11.836 -13.980 0.861 1.00 82.06 191 VAL A CA 1
ATOM 1569 C C . VAL A 1 191 ? 12.762 -13.893 2.077 1.00 82.06 191 VAL A C 1
ATOM 1571 O O . VAL A 1 191 ? 12.403 -13.261 3.065 1.00 82.06 191 VAL A O 1
ATOM 1574 N N . SER A 1 192 ? 13.943 -14.513 2.016 1.00 76.75 192 SER A N 1
ATOM 1575 C CA . SER A 1 192 ? 14.854 -14.642 3.162 1.00 76.75 192 SER A CA 1
ATOM 1576 C C . SER A 1 192 ? 15.602 -13.356 3.509 1.00 76.75 192 SER A C 1
ATOM 1578 O O . SER A 1 192 ? 15.894 -13.122 4.678 1.00 76.75 192 SER A O 1
ATOM 1580 N N . THR A 1 193 ? 15.920 -12.527 2.514 1.00 79.12 193 THR A N 1
ATOM 1581 C CA . THR A 1 193 ? 16.779 -11.344 2.679 1.00 79.12 193 THR A CA 1
ATOM 1582 C C . THR A 1 193 ? 16.058 -10.020 2.449 1.00 79.12 193 THR A C 1
ATOM 1584 O O . THR A 1 193 ? 16.641 -8.983 2.750 1.00 79.12 193 THR A O 1
ATOM 1587 N N . ILE A 1 194 ? 14.813 -10.036 1.946 1.00 83.19 194 ILE A N 1
ATOM 1588 C CA . ILE A 1 194 ? 14.053 -8.833 1.545 1.00 83.19 194 ILE A CA 1
ATOM 1589 C C . ILE A 1 194 ? 14.874 -8.005 0.541 1.00 83.19 194 ILE A C 1
ATOM 1591 O O . ILE A 1 194 ? 14.976 -6.780 0.612 1.00 83.19 194 ILE A O 1
ATOM 1595 N N . LYS A 1 195 ? 15.506 -8.708 -0.405 1.00 84.69 195 LYS A N 1
ATOM 1596 C CA . LYS A 1 195 ? 16.290 -8.104 -1.484 1.00 84.69 195 LYS A CA 1
ATOM 1597 C C . LYS A 1 195 ? 15.784 -8.552 -2.848 1.00 84.69 195 LYS A C 1
ATOM 1599 O O . LYS A 1 195 ? 15.316 -9.679 -3.000 1.00 84.69 195 LYS A O 1
ATOM 1604 N N . GLN A 1 196 ? 15.914 -7.672 -3.829 1.00 84.31 196 GLN A N 1
ATOM 1605 C CA . GLN A 1 196 ? 15.669 -7.930 -5.245 1.00 84.31 196 GLN A CA 1
ATOM 1606 C C . GLN A 1 196 ? 16.984 -7.793 -6.001 1.00 84.31 196 GLN A C 1
ATOM 1608 O O . GLN A 1 196 ? 17.738 -6.851 -5.761 1.00 84.31 196 GLN A O 1
ATOM 1613 N N . ASP A 1 197 ? 17.250 -8.727 -6.905 1.00 84.25 197 ASP A N 1
ATOM 1614 C CA . ASP A 1 197 ? 18.346 -8.613 -7.866 1.00 84.25 197 ASP A CA 1
ATOM 1615 C C . ASP A 1 197 ? 18.002 -7.561 -8.926 1.00 84.25 197 ASP A C 1
ATOM 1617 O O . ASP A 1 197 ? 16.843 -7.451 -9.349 1.00 84.25 197 ASP A O 1
ATOM 1621 N N . VAL A 1 198 ? 19.023 -6.812 -9.335 1.00 83.62 198 VAL A N 1
ATOM 1622 C CA . VAL A 1 198 ? 18.952 -5.726 -10.315 1.00 83.62 198 VAL A CA 1
ATOM 1623 C C . VAL A 1 198 ? 19.544 -6.207 -11.639 1.00 83.62 198 VAL A C 1
ATOM 1625 O O . VAL A 1 198 ? 20.684 -6.669 -11.681 1.00 83.62 198 VAL A O 1
ATOM 1628 N N . TYR A 1 199 ? 18.787 -6.068 -12.727 1.00 82.62 199 TYR A N 1
ATOM 1629 C CA . TYR A 1 199 ? 19.231 -6.386 -14.083 1.00 82.62 199 TYR A CA 1
ATOM 1630 C C . TYR A 1 199 ? 19.283 -5.125 -14.938 1.00 82.62 199 TYR A C 1
ATOM 1632 O O . TYR A 1 199 ? 18.252 -4.577 -15.330 1.00 82.62 199 TYR A O 1
ATOM 1640 N N . TYR A 1 200 ? 20.490 -4.673 -15.245 1.00 80.88 200 TYR A N 1
ATOM 1641 C CA . TYR A 1 200 ? 20.719 -3.535 -16.127 1.00 80.88 200 TYR A CA 1
ATOM 1642 C C . TYR A 1 200 ? 20.411 -3.901 -17.584 1.00 80.88 200 TYR A C 1
ATOM 1644 O O . TYR A 1 200 ? 20.769 -4.980 -18.049 1.00 80.88 200 TYR A O 1
ATOM 1652 N N . THR A 1 201 ? 19.722 -3.008 -18.297 1.00 80.75 201 THR A N 1
ATOM 1653 C CA . THR A 1 201 ? 19.281 -3.233 -19.689 1.00 80.75 201 THR A CA 1
ATOM 1654 C C . THR A 1 201 ? 20.074 -2.428 -20.711 1.00 80.75 201 THR A C 1
ATOM 1656 O O . THR A 1 201 ? 20.168 -2.837 -21.862 1.00 80.75 201 THR A O 1
ATOM 1659 N N . ASN A 1 202 ? 20.649 -1.296 -20.301 1.00 81.00 202 ASN A N 1
ATOM 1660 C CA . ASN A 1 202 ? 21.344 -0.358 -21.182 1.00 81.00 202 ASN A CA 1
ATOM 1661 C C . ASN A 1 202 ? 22.821 -0.149 -20.811 1.00 81.00 202 ASN A C 1
ATOM 1663 O O . ASN A 1 202 ? 23.454 0.759 -21.346 1.00 81.00 202 ASN A O 1
ATOM 1667 N N . CYS A 1 203 ? 23.369 -0.952 -19.898 1.00 80.06 203 CYS A N 1
ATOM 1668 C CA . CYS A 1 203 ? 24.753 -0.833 -19.454 1.00 80.06 203 CYS A CA 1
ATOM 1669 C C . CYS A 1 203 ? 25.289 -2.151 -18.877 1.00 80.06 203 CYS A C 1
ATOM 1671 O O . CYS A 1 203 ? 24.524 -3.036 -18.483 1.00 80.06 203 CYS A O 1
ATOM 1673 N N . ILE A 1 204 ? 26.616 -2.263 -18.814 1.00 81.00 204 ILE A N 1
ATOM 1674 C CA . ILE A 1 204 ? 27.326 -3.408 -18.240 1.00 81.00 204 ILE A CA 1
ATOM 1675 C C . ILE A 1 204 ? 27.626 -3.120 -16.755 1.00 81.00 204 ILE A C 1
ATOM 1677 O O . ILE A 1 204 ? 28.262 -2.104 -16.446 1.00 81.00 204 ILE A O 1
ATOM 1681 N N . PRO A 1 205 ? 27.194 -3.984 -15.816 1.00 77.44 205 PRO A N 1
ATOM 1682 C CA . PRO A 1 205 ? 27.481 -3.809 -14.394 1.00 77.44 205 PRO A CA 1
ATOM 1683 C C . PRO A 1 205 ? 28.977 -3.999 -14.101 1.00 77.44 205 PRO A C 1
ATOM 1685 O O . PRO A 1 205 ? 29.551 -5.037 -14.427 1.00 77.44 205 PRO A O 1
ATOM 1688 N N . SER A 1 206 ? 29.612 -3.013 -13.461 1.00 73.81 206 SER A N 1
ATOM 1689 C CA . SER A 1 206 ? 30.992 -3.111 -12.958 1.00 73.81 206 SER A CA 1
ATOM 1690 C C . SER A 1 206 ? 31.056 -3.849 -11.611 1.00 73.81 206 SER A C 1
ATOM 1692 O O . SER A 1 206 ? 30.027 -4.108 -10.985 1.00 73.81 206 SER A O 1
ATOM 1694 N N . GLU A 1 207 ? 32.253 -4.183 -11.117 1.00 73.81 207 GLU A N 1
ATOM 1695 C CA . GLU A 1 207 ? 32.414 -4.835 -9.801 1.00 73.81 207 GLU A CA 1
ATOM 1696 C C . GLU A 1 207 ? 31.849 -4.006 -8.634 1.00 73.81 207 GLU A C 1
ATOM 1698 O O . GLU A 1 207 ? 31.387 -4.573 -7.647 1.00 73.81 207 GLU A O 1
ATOM 1703 N N . GLU A 1 208 ? 31.811 -2.680 -8.779 1.00 69.62 208 GLU A N 1
ATOM 1704 C CA . GLU A 1 208 ? 31.237 -1.746 -7.802 1.00 69.62 208 GLU A CA 1
ATOM 1705 C C . GLU A 1 208 ? 29.733 -1.483 -7.986 1.00 69.62 208 GLU A C 1
ATOM 1707 O O . GLU A 1 208 ? 29.157 -0.701 -7.229 1.00 69.62 208 GLU A O 1
ATOM 1712 N N . SER A 1 209 ? 29.094 -2.060 -9.008 1.00 70.62 209 SER A N 1
ATOM 1713 C CA . SER A 1 209 ? 27.661 -1.859 -9.245 1.00 70.62 209 SER A CA 1
ATOM 1714 C C . SER A 1 209 ? 26.810 -2.706 -8.296 1.00 70.62 209 SER A C 1
ATOM 1716 O O . SER A 1 209 ? 27.089 -3.885 -8.049 1.00 70.62 209 SER A O 1
ATOM 1718 N N . ASP A 1 210 ? 25.746 -2.103 -7.763 1.00 73.06 210 ASP A N 1
ATOM 1719 C CA . ASP A 1 210 ? 24.846 -2.774 -6.831 1.00 73.06 210 ASP A CA 1
ATOM 1720 C C . ASP A 1 210 ? 24.004 -3.827 -7.558 1.00 73.06 210 ASP A C 1
ATOM 1722 O O . ASP A 1 210 ? 23.039 -3.539 -8.260 1.00 73.06 210 ASP A O 1
ATOM 1726 N N . LYS A 1 211 ? 24.339 -5.097 -7.332 1.00 77.31 211 LYS A N 1
ATOM 1727 C CA . LYS A 1 211 ? 23.604 -6.237 -7.906 1.00 77.31 211 LYS A CA 1
ATOM 1728 C C . LYS A 1 211 ? 22.266 -6.494 -7.213 1.00 77.31 211 LYS A C 1
ATOM 1730 O O . LYS A 1 211 ? 21.443 -7.244 -7.730 1.00 77.31 211 LYS A O 1
ATOM 1735 N N . THR A 1 212 ? 22.054 -5.911 -6.030 1.00 80.56 212 THR A N 1
ATOM 1736 C CA . THR A 1 212 ? 20.854 -6.133 -5.215 1.00 80.56 212 THR A CA 1
ATOM 1737 C C . THR A 1 212 ? 20.363 -4.846 -4.566 1.00 80.56 212 THR A C 1
ATOM 1739 O O . THR A 1 212 ? 21.166 -4.093 -4.024 1.00 80.56 212 THR A O 1
ATOM 1742 N N . THR A 1 213 ? 19.047 -4.654 -4.516 1.00 80.19 213 THR A N 1
ATOM 1743 C CA . THR A 1 213 ? 18.372 -3.555 -3.807 1.00 80.19 213 THR A CA 1
ATOM 1744 C C . THR A 1 213 ? 17.359 -4.097 -2.793 1.00 80.19 213 THR A C 1
ATOM 1746 O O . THR A 1 213 ? 17.022 -5.280 -2.814 1.00 80.19 213 THR A O 1
ATOM 1749 N N . ILE A 1 214 ? 16.879 -3.250 -1.882 1.00 81.69 214 ILE A N 1
ATOM 1750 C CA . ILE A 1 214 ? 15.848 -3.608 -0.897 1.00 81.69 214 ILE A CA 1
ATOM 1751 C C . ILE A 1 214 ? 14.480 -3.661 -1.594 1.00 81.69 214 ILE A C 1
ATOM 1753 O O . ILE A 1 214 ? 14.178 -2.816 -2.443 1.00 81.69 214 ILE A O 1
ATOM 1757 N N . CYS A 1 215 ? 13.659 -4.651 -1.233 1.00 82.12 215 CYS A N 1
ATOM 1758 C CA . CYS A 1 215 ? 12.305 -4.775 -1.771 1.00 82.12 215 CYS A CA 1
ATOM 1759 C C . CYS A 1 215 ? 11.405 -3.609 -1.345 1.00 82.12 215 CYS A C 1
ATOM 1761 O O . CYS A 1 215 ? 11.437 -3.173 -0.196 1.00 82.12 215 CYS A O 1
ATOM 1763 N N . ASN A 1 216 ? 10.516 -3.184 -2.243 1.00 79.12 216 ASN A N 1
ATOM 1764 C CA . ASN A 1 216 ? 9.530 -2.134 -1.953 1.00 79.12 216 ASN A CA 1
ATOM 1765 C C . ASN A 1 216 ? 8.332 -2.640 -1.116 1.00 79.12 216 ASN A C 1
ATOM 1767 O O . ASN A 1 216 ? 7.529 -1.847 -0.630 1.00 79.12 216 ASN A O 1
ATOM 1771 N N . TYR A 1 217 ? 8.186 -3.958 -0.959 1.00 82.75 217 TYR A N 1
ATOM 1772 C CA . TYR A 1 217 ? 7.109 -4.596 -0.202 1.00 82.75 217 TYR A CA 1
ATOM 1773 C C . TYR A 1 217 ? 7.614 -5.824 0.563 1.00 82.75 217 TYR A C 1
ATOM 1775 O O . TYR A 1 217 ? 8.665 -6.386 0.249 1.00 82.75 217 TYR A O 1
ATOM 1783 N N . ILE A 1 218 ? 6.840 -6.268 1.557 1.00 85.19 218 ILE A N 1
ATOM 1784 C CA . ILE A 1 218 ? 7.141 -7.470 2.345 1.00 85.19 218 ILE A CA 1
ATOM 1785 C C . ILE A 1 218 ? 6.338 -8.650 1.773 1.00 85.19 218 ILE A C 1
ATOM 1787 O O . ILE A 1 218 ? 5.104 -8.586 1.776 1.00 85.19 218 ILE A O 1
ATOM 1791 N N . PRO A 1 219 ? 6.986 -9.723 1.277 1.00 86.06 219 PRO A N 1
ATOM 1792 C CA . PRO A 1 219 ? 6.284 -10.865 0.702 1.00 86.06 219 PRO A CA 1
ATOM 1793 C C . PRO A 1 219 ? 5.591 -11.704 1.783 1.00 86.06 219 PRO A C 1
ATOM 1795 O O . PRO A 1 219 ? 6.110 -11.866 2.884 1.00 86.06 219 PRO A O 1
ATOM 1798 N N . TYR A 1 220 ? 4.446 -12.304 1.448 1.00 86.25 220 TYR A N 1
ATOM 1799 C CA . TYR A 1 220 ? 3.614 -13.068 2.393 1.00 86.25 220 TYR A CA 1
ATOM 1800 C C . TYR A 1 220 ? 4.317 -14.258 3.049 1.00 86.25 220 TYR A C 1
ATOM 1802 O O . TYR A 1 220 ? 3.991 -14.636 4.171 1.00 86.25 220 TYR A O 1
ATOM 1810 N N . THR A 1 221 ? 5.274 -14.847 2.343 1.00 85.81 221 THR A N 1
ATOM 1811 C CA . THR A 1 221 ? 6.067 -15.996 2.786 1.00 85.81 221 THR A CA 1
ATOM 1812 C C . THR A 1 221 ? 7.209 -15.608 3.724 1.00 85.81 221 THR A C 1
ATOM 1814 O O . THR A 1 221 ? 7.895 -16.486 4.243 1.00 85.81 221 THR A O 1
ATOM 1817 N N . ASN A 1 222 ? 7.436 -14.312 3.958 1.00 88.75 222 ASN A N 1
ATOM 1818 C CA . ASN A 1 222 ? 8.460 -13.846 4.883 1.00 88.75 222 ASN A CA 1
ATOM 1819 C C . ASN A 1 222 ? 8.092 -14.207 6.330 1.00 88.75 222 ASN A C 1
ATOM 1821 O O . ASN A 1 222 ? 6.922 -14.166 6.711 1.00 88.75 222 ASN A O 1
ATOM 1825 N N . ALA A 1 223 ? 9.099 -14.484 7.161 1.00 88.94 223 ALA A N 1
ATOM 1826 C CA . ALA A 1 223 ? 8.930 -14.730 8.591 1.00 88.94 223 ALA A CA 1
ATOM 1827 C C . ALA A 1 223 ? 8.129 -13.621 9.300 1.00 88.94 223 ALA A C 1
ATOM 1829 O O . ALA A 1 223 ? 7.279 -13.926 10.134 1.00 88.94 223 ALA A O 1
ATOM 1830 N N . ILE A 1 224 ? 8.344 -12.351 8.932 1.00 87.81 224 ILE A N 1
ATOM 1831 C CA . ILE A 1 224 ? 7.604 -11.209 9.492 1.00 87.81 224 ILE A CA 1
ATOM 1832 C C . ILE A 1 224 ? 6.111 -11.332 9.166 1.00 87.81 224 ILE A C 1
ATOM 1834 O O . ILE A 1 224 ? 5.275 -11.249 10.062 1.00 87.81 224 ILE A O 1
ATOM 1838 N N . SER A 1 225 ? 5.771 -11.582 7.899 1.00 89.56 225 SER A N 1
ATOM 1839 C CA . SER A 1 225 ? 4.382 -11.739 7.462 1.00 89.56 225 SER A CA 1
ATOM 1840 C C . SER A 1 225 ? 3.713 -12.956 8.091 1.00 89.56 225 SER A C 1
ATOM 1842 O O . SER A 1 225 ? 2.581 -12.847 8.554 1.00 89.56 225 SER A O 1
ATOM 1844 N N . ILE A 1 226 ? 4.420 -14.087 8.183 1.00 91.75 226 ILE A N 1
ATOM 1845 C CA . ILE A 1 226 ? 3.927 -15.293 8.860 1.00 91.75 226 ILE A CA 1
ATOM 1846 C C . ILE A 1 226 ? 3.617 -14.986 10.328 1.00 91.75 226 ILE A C 1
ATOM 1848 O O . ILE A 1 226 ? 2.531 -15.305 10.808 1.00 91.75 226 ILE A O 1
ATOM 1852 N N . PHE A 1 227 ? 4.531 -14.318 11.036 1.00 92.62 227 PHE A N 1
ATOM 1853 C CA . PHE A 1 227 ? 4.323 -13.936 12.430 1.00 92.62 227 PHE A CA 1
ATOM 1854 C C . PHE A 1 227 ? 3.122 -12.993 12.596 1.00 92.62 227 PHE A C 1
ATOM 1856 O O . PHE A 1 227 ? 2.278 -13.212 13.467 1.00 92.62 227 PHE A O 1
ATOM 1863 N N . SER A 1 228 ? 2.982 -11.994 11.719 1.00 92.44 228 SER A N 1
ATOM 1864 C CA . SER A 1 228 ? 1.808 -11.117 11.700 1.00 92.44 228 SER A CA 1
ATOM 1865 C C . SER A 1 228 ? 0.510 -11.895 11.463 1.00 92.44 228 SER A C 1
ATOM 1867 O O . SER A 1 228 ? -0.459 -11.682 12.189 1.00 92.44 228 SER A O 1
ATOM 1869 N N . PHE A 1 229 ? 0.478 -12.835 10.512 1.00 92.94 229 PHE A N 1
ATOM 1870 C CA . PHE A 1 229 ? -0.706 -13.661 10.253 1.00 92.94 229 PHE A CA 1
ATOM 1871 C C . PHE A 1 229 ? -1.076 -14.564 11.425 1.00 92.94 229 PHE A C 1
ATOM 1873 O O . PHE A 1 229 ? -2.262 -14.718 11.713 1.00 92.94 229 PHE A O 1
ATOM 1880 N N . MET A 1 230 ? -0.091 -15.102 12.145 1.00 94.56 230 MET A N 1
ATOM 1881 C CA . MET A 1 230 ? -0.336 -15.882 13.359 1.00 94.56 230 MET A CA 1
ATOM 1882 C C . MET A 1 230 ? -1.000 -15.028 14.446 1.00 94.56 230 MET A C 1
ATOM 1884 O O . MET A 1 230 ? -2.011 -15.439 15.014 1.00 94.56 230 MET A O 1
ATOM 1888 N N . ILE A 1 231 ? -0.490 -13.816 14.693 1.00 93.69 231 ILE A N 1
ATOM 1889 C CA . ILE A 1 231 ? -1.086 -12.883 15.664 1.00 93.69 231 ILE A CA 1
ATOM 1890 C C . ILE A 1 231 ? -2.511 -12.512 15.257 1.00 93.69 231 ILE A C 1
ATOM 1892 O O . ILE A 1 231 ? -3.417 -12.529 16.092 1.00 93.69 231 ILE A O 1
ATOM 1896 N N . ILE A 1 232 ? -2.725 -12.209 13.977 1.00 94.06 232 ILE A N 1
ATOM 1897 C CA . ILE A 1 232 ? -4.053 -11.895 13.452 1.00 94.06 232 ILE A CA 1
ATOM 1898 C C . ILE A 1 232 ? -4.999 -13.082 13.660 1.00 94.06 232 ILE A C 1
ATOM 1900 O O . ILE A 1 232 ? -6.089 -12.898 14.196 1.00 94.06 232 ILE A O 1
ATOM 1904 N N . GLY A 1 233 ? -4.579 -14.299 13.309 1.00 94.50 233 GLY A N 1
ATOM 1905 C CA . GLY A 1 233 ? -5.375 -15.510 13.502 1.00 94.50 233 GLY A CA 1
ATOM 1906 C C . GLY A 1 233 ? -5.780 -15.714 14.962 1.00 94.50 233 GLY A C 1
ATOM 1907 O O . GLY A 1 233 ? -6.957 -15.922 15.252 1.00 94.50 233 GLY A O 1
ATOM 1908 N N . ILE A 1 234 ? -4.834 -15.570 15.894 1.00 95.19 234 ILE A N 1
ATOM 1909 C CA . ILE A 1 234 ? -5.098 -15.671 17.338 1.00 95.19 234 ILE A CA 1
ATOM 1910 C C . ILE A 1 234 ? -6.078 -14.582 17.796 1.00 95.19 234 ILE A C 1
ATOM 1912 O O . ILE A 1 234 ? -7.028 -14.883 18.519 1.00 95.19 234 ILE A O 1
ATOM 1916 N N . SER A 1 235 ? -5.885 -13.335 17.355 1.00 94.19 235 SER A N 1
ATOM 1917 C CA . SER A 1 235 ? -6.777 -12.212 17.673 1.00 94.19 235 SER A CA 1
ATOM 1918 C C . SER A 1 235 ? -8.205 -12.471 17.183 1.00 94.19 235 SER A C 1
ATOM 1920 O O . SER A 1 235 ? -9.162 -12.321 17.943 1.00 94.19 235 SER A O 1
ATOM 1922 N N . LEU A 1 236 ? -8.359 -12.955 15.944 1.00 94.75 236 LEU A N 1
ATOM 1923 C CA . LEU A 1 236 ? -9.664 -13.273 15.368 1.00 94.75 236 LEU A CA 1
ATOM 1924 C C . LEU A 1 236 ? -10.360 -14.413 16.125 1.00 94.75 236 LEU A C 1
ATOM 1926 O O . LEU A 1 236 ? -11.533 -14.291 16.474 1.00 94.75 236 LEU A O 1
ATOM 1930 N N . VAL A 1 237 ? -9.644 -15.500 16.429 1.00 95.88 237 VAL A N 1
ATOM 1931 C CA . VAL A 1 237 ? -10.195 -16.635 17.192 1.00 95.88 237 VAL A CA 1
ATOM 1932 C C . VAL A 1 237 ? -10.592 -16.201 18.604 1.00 95.88 237 VAL A C 1
ATOM 1934 O O . VAL A 1 237 ? -11.696 -16.508 19.050 1.00 95.88 237 VAL A O 1
ATOM 1937 N N . SER A 1 238 ? -9.740 -15.435 19.289 1.00 95.12 238 SER A N 1
ATOM 1938 C CA . SER A 1 238 ? -10.032 -14.883 20.618 1.00 95.12 238 SER A CA 1
ATOM 1939 C C . SER A 1 238 ? -11.263 -13.968 20.602 1.00 95.12 238 SER A C 1
ATOM 1941 O O . SER A 1 238 ? -12.147 -14.088 21.457 1.00 95.12 238 SER A O 1
ATOM 1943 N N . GLY A 1 239 ? -11.379 -13.106 19.588 1.00 93.81 239 GLY A N 1
ATOM 1944 C CA . GLY A 1 239 ? -12.550 -12.258 19.376 1.00 93.81 239 GLY A CA 1
ATOM 1945 C C . GLY A 1 239 ? -13.824 -13.071 19.140 1.00 93.81 239 GLY A C 1
ATOM 1946 O O . GLY A 1 239 ? -14.860 -12.779 19.735 1.00 93.81 239 GLY A O 1
ATOM 1947 N N . LEU A 1 240 ? -13.759 -14.137 18.335 1.00 94.50 240 LEU A N 1
ATOM 1948 C CA . LEU A 1 240 ? -14.906 -15.014 18.073 1.00 94.50 240 LEU A CA 1
ATOM 1949 C C . LEU A 1 240 ? -15.349 -15.761 19.333 1.00 94.50 240 LEU A C 1
ATOM 1951 O O . LEU A 1 240 ? -16.541 -15.803 19.636 1.00 94.50 240 LEU A O 1
ATOM 1955 N N . VAL A 1 241 ? -14.401 -16.303 20.101 1.00 94.69 241 VAL A N 1
ATOM 1956 C CA . VAL A 1 241 ? -14.687 -16.946 21.391 1.00 94.69 241 VAL A CA 1
ATOM 1957 C C . VAL A 1 241 ? -15.336 -15.945 22.344 1.00 94.69 241 VAL A C 1
ATOM 1959 O O . VAL A 1 241 ? -16.364 -16.254 22.947 1.00 94.69 241 VAL A O 1
ATOM 1962 N N . SER A 1 242 ? -14.800 -14.726 22.429 1.00 91.38 242 SER A N 1
ATOM 1963 C CA . SER A 1 242 ? -15.364 -13.651 23.252 1.00 91.38 242 SER A CA 1
ATOM 1964 C C . SER A 1 242 ? -16.796 -13.313 22.835 1.00 91.38 242 SER A C 1
ATOM 1966 O O . SER A 1 242 ? -17.682 -13.235 23.684 1.00 91.38 242 SER A O 1
ATOM 1968 N N . PHE A 1 243 ? -17.062 -13.209 21.532 1.00 91.81 243 PHE A N 1
ATOM 1969 C CA . PHE A 1 243 ? -18.402 -12.966 21.003 1.00 91.81 243 PHE A CA 1
ATOM 1970 C C . PHE A 1 243 ? -19.383 -14.092 21.368 1.00 91.81 243 PHE A C 1
ATOM 1972 O O . PHE A 1 243 ? -20.479 -13.828 21.867 1.00 91.81 243 PHE A O 1
ATOM 1979 N N . VAL A 1 244 ? -18.981 -15.357 21.208 1.00 92.12 244 VAL A N 1
ATOM 1980 C CA . VAL A 1 244 ? -19.799 -16.521 21.591 1.00 92.12 244 VAL A CA 1
ATOM 1981 C C . VAL A 1 244 ? -20.081 -16.533 23.096 1.00 92.12 244 VAL A C 1
ATOM 1983 O O . VAL A 1 244 ? -21.219 -16.768 23.511 1.00 92.12 244 VAL A O 1
ATOM 1986 N N . LEU A 1 245 ? -19.077 -16.238 23.927 1.00 89.75 245 LEU A N 1
ATOM 1987 C CA . LEU A 1 245 ? -19.244 -16.132 25.378 1.00 89.75 245 LEU A CA 1
ATOM 1988 C C . LEU A 1 245 ? -20.210 -15.003 25.749 1.00 89.75 245 LEU A C 1
ATOM 1990 O O . LEU A 1 245 ? -21.069 -15.201 26.610 1.00 89.75 245 LEU A O 1
ATOM 1994 N N . MET A 1 246 ? -20.130 -13.857 25.071 1.00 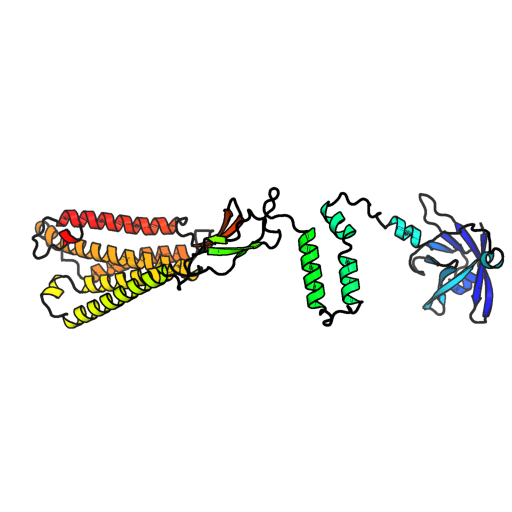87.31 246 MET A N 1
ATOM 1995 C CA . MET A 1 246 ? -21.053 -12.744 25.287 1.00 87.31 246 MET A CA 1
ATOM 1996 C C . MET A 1 246 ? -22.500 -13.119 24.957 1.00 87.31 246 MET A C 1
ATOM 1998 O O . MET A 1 246 ? -23.408 -12.788 25.720 1.00 87.31 246 MET A O 1
ATOM 2002 N N . LEU A 1 247 ? -22.724 -13.855 23.864 1.00 87.25 247 LEU A N 1
ATOM 2003 C CA . LEU A 1 247 ? -24.053 -14.350 23.503 1.00 87.25 247 LEU A CA 1
ATOM 2004 C C . LEU A 1 247 ? -24.574 -15.380 24.515 1.00 87.25 247 LEU A C 1
ATOM 2006 O O . LEU A 1 247 ? -25.726 -15.290 24.945 1.00 87.25 247 LEU A O 1
ATOM 2010 N N . LYS A 1 248 ? -23.727 -16.327 24.942 1.00 88.44 248 LYS A N 1
ATOM 2011 C CA . LYS A 1 248 ? -24.096 -17.382 25.900 1.00 88.44 248 LYS A CA 1
ATOM 2012 C C . LYS A 1 248 ? -24.436 -16.816 27.279 1.00 88.44 248 LYS A C 1
ATOM 2014 O O . LYS A 1 248 ? -25.449 -17.188 27.868 1.00 88.44 248 LYS A O 1
ATOM 2019 N N . TYR A 1 249 ? -23.620 -15.895 27.787 1.00 84.88 249 TYR A N 1
ATOM 2020 C CA . TYR A 1 249 ? -23.794 -15.286 29.109 1.00 84.88 249 TYR A CA 1
ATOM 2021 C C . TYR A 1 249 ? -24.578 -13.972 29.071 1.00 84.88 249 TYR A C 1
ATOM 2023 O O . TYR A 1 249 ? -24.511 -13.183 30.014 1.00 84.88 249 TYR A O 1
ATOM 2031 N N . ARG A 1 250 ? -25.398 -13.758 28.032 1.00 80.56 250 ARG A N 1
ATOM 2032 C CA . ARG A 1 250 ? -26.173 -12.525 27.847 1.00 80.56 250 ARG A CA 1
ATOM 2033 C C . ARG A 1 250 ? -27.083 -12.170 29.036 1.00 80.56 250 ARG A C 1
ATOM 2035 O O . ARG A 1 250 ? -27.375 -11.006 29.278 1.00 80.56 250 ARG A O 1
ATOM 2042 N N . LYS A 1 251 ? -27.538 -13.167 29.798 1.00 77.00 251 LYS A N 1
ATOM 2043 C CA . LYS A 1 251 ? -28.409 -12.973 30.974 1.00 77.00 251 LYS A CA 1
ATOM 2044 C C . LYS A 1 251 ? -27.642 -12.782 32.293 1.00 77.00 251 LYS A C 1
ATOM 2046 O O . LYS A 1 251 ? -28.268 -12.605 33.334 1.00 77.00 251 LYS A O 1
ATOM 2051 N N . SER A 1 252 ? -26.308 -12.837 32.279 1.00 80.56 252 SER A N 1
ATOM 2052 C CA . SER A 1 252 ? -25.492 -12.640 33.480 1.00 80.56 252 SER A CA 1
ATOM 2053 C C . SER A 1 252 ? -25.532 -11.179 33.937 1.00 80.56 252 SER A C 1
ATOM 2055 O O . SER A 1 252 ? -25.309 -10.264 33.142 1.00 80.56 252 SER A O 1
ATOM 2057 N N . LYS A 1 253 ? -25.765 -10.960 35.240 1.00 66.94 253 LYS A N 1
ATOM 2058 C CA . LYS A 1 253 ? -25.782 -9.619 35.856 1.00 66.94 253 LYS A CA 1
ATOM 2059 C C . LYS A 1 253 ? -24.452 -8.883 35.682 1.00 66.94 253 LYS A C 1
ATOM 2061 O O . LYS A 1 253 ? -24.460 -7.670 35.514 1.00 66.94 253 LYS A O 1
ATOM 2066 N N . VAL A 1 254 ? -23.341 -9.624 35.668 1.00 70.44 254 VAL A N 1
ATOM 2067 C CA . VAL A 1 254 ? -21.998 -9.067 35.460 1.00 70.44 254 VAL A CA 1
ATOM 2068 C C . VAL A 1 254 ? -21.918 -8.440 34.071 1.00 70.44 254 VAL A C 1
ATOM 2070 O O . VAL A 1 254 ? -21.704 -7.244 33.952 1.00 70.44 254 VAL A O 1
ATOM 2073 N N . LEU A 1 255 ? -22.203 -9.210 33.018 1.00 68.38 255 LEU A N 1
ATOM 2074 C CA . LEU A 1 255 ? -22.076 -8.749 31.632 1.00 68.38 255 LEU A CA 1
ATOM 2075 C C . LEU A 1 255 ? -23.083 -7.641 31.270 1.00 68.38 255 LEU A C 1
ATOM 2077 O O . LEU A 1 255 ? -22.794 -6.765 30.458 1.00 68.38 255 LEU A O 1
ATOM 2081 N N . SER A 1 256 ? -24.257 -7.650 31.905 1.00 67.56 256 SER A N 1
ATOM 2082 C CA . SER A 1 256 ? -25.250 -6.584 31.754 1.00 67.56 256 SER A CA 1
ATOM 2083 C C . SER A 1 256 ? -24.812 -5.258 32.388 1.00 67.56 256 SER A C 1
ATOM 2085 O O . SER A 1 256 ? -25.256 -4.211 31.919 1.00 67.56 256 SER A O 1
ATOM 2087 N N . ALA A 1 257 ? -23.965 -5.277 33.424 1.00 64.06 257 ALA A N 1
ATOM 2088 C CA . ALA A 1 257 ? -23.461 -4.062 34.067 1.00 64.06 257 ALA A CA 1
ATOM 2089 C C . ALA A 1 257 ? -22.436 -3.318 33.187 1.00 64.06 257 ALA A C 1
ATOM 2091 O O . ALA A 1 257 ? -22.434 -2.091 33.164 1.00 64.06 257 ALA A O 1
ATOM 2092 N N . PHE A 1 258 ? -21.641 -4.051 32.394 1.00 64.88 258 PHE A N 1
ATOM 2093 C CA . PHE A 1 258 ? -20.604 -3.505 31.499 1.00 64.88 258 PHE A CA 1
ATOM 2094 C C . PHE A 1 258 ? -21.147 -2.805 30.234 1.00 64.88 258 PHE A C 1
ATOM 2096 O O . PHE A 1 258 ? -20.406 -2.097 29.550 1.00 64.88 258 PHE A O 1
ATOM 2103 N N . GLY A 1 259 ? -22.438 -2.964 29.919 1.00 77.94 259 GLY A N 1
ATOM 2104 C CA . GLY A 1 259 ? -23.053 -2.392 28.718 1.00 77.94 259 GLY A CA 1
ATOM 2105 C C . GLY A 1 259 ? -22.769 -3.219 27.463 1.00 77.94 259 GLY A C 1
ATOM 2106 O O . GLY A 1 259 ? -21.991 -2.823 26.601 1.00 77.94 259 GLY A O 1
ATOM 2107 N N . MET A 1 260 ? -23.454 -4.356 27.346 1.00 82.44 260 MET A N 1
ATOM 2108 C CA . MET A 1 260 ? -23.256 -5.354 26.286 1.00 82.44 260 MET A CA 1
ATOM 2109 C C . MET A 1 260 ? -23.270 -4.799 24.862 1.00 82.44 260 MET A C 1
ATOM 2111 O O . MET A 1 260 ? -22.447 -5.207 24.048 1.00 82.44 260 MET A O 1
ATOM 2115 N N . ASP A 1 261 ? -24.166 -3.858 24.570 1.00 86.19 261 ASP A N 1
ATOM 2116 C CA . ASP A 1 261 ? -24.269 -3.242 23.247 1.00 86.19 261 ASP A CA 1
ATOM 2117 C C . ASP A 1 261 ? -22.964 -2.532 22.844 1.00 86.19 261 ASP A C 1
ATOM 2119 O O . ASP A 1 261 ? -22.504 -2.686 21.715 1.00 86.19 261 ASP A O 1
ATOM 2123 N N . PHE A 1 262 ? -22.319 -1.820 23.777 1.00 88.75 262 PHE A N 1
ATOM 2124 C CA . PHE A 1 262 ? -21.035 -1.152 23.533 1.00 88.75 262 PHE A CA 1
ATOM 2125 C C . PHE A 1 262 ? -19.912 -2.166 23.326 1.00 88.75 262 PHE A C 1
ATOM 2127 O O . PHE A 1 262 ? -19.105 -2.013 22.415 1.00 88.75 262 PHE A O 1
ATOM 2134 N N . SER A 1 263 ? -19.880 -3.230 24.132 1.00 89.81 263 SER A N 1
ATOM 2135 C CA . SER A 1 263 ? -18.882 -4.292 23.991 1.00 89.81 263 SER A CA 1
ATOM 2136 C C . SER A 1 263 ? -18.999 -5.029 22.650 1.00 89.81 263 SER A C 1
ATOM 2138 O O . SER A 1 263 ? -17.975 -5.361 22.062 1.00 89.81 263 SER A O 1
ATOM 2140 N N . ILE A 1 264 ? -20.215 -5.245 22.128 1.00 90.31 264 ILE A N 1
ATOM 2141 C CA . ILE A 1 264 ? -20.422 -5.865 20.806 1.00 90.31 264 ILE A CA 1
ATOM 2142 C C . ILE A 1 264 ? -19.893 -4.953 19.692 1.00 90.31 264 ILE A C 1
ATOM 2144 O O . ILE A 1 264 ? -19.191 -5.428 18.801 1.00 90.31 264 ILE A O 1
ATOM 2148 N N . ILE A 1 265 ? -20.196 -3.650 19.749 1.00 92.19 265 ILE A N 1
ATOM 2149 C CA . ILE A 1 265 ? -19.699 -2.681 18.759 1.00 92.19 265 ILE A CA 1
ATOM 2150 C C . ILE A 1 265 ? -18.169 -2.606 18.804 1.00 92.19 265 ILE A C 1
ATOM 2152 O O . ILE A 1 265 ? -17.524 -2.642 17.758 1.00 92.19 265 ILE A O 1
ATOM 2156 N N . LEU A 1 266 ? -17.583 -2.549 20.004 1.00 93.25 266 LEU A N 1
ATOM 2157 C CA . LEU A 1 266 ? -16.134 -2.506 20.190 1.00 93.25 266 LEU A CA 1
ATOM 2158 C C . LEU A 1 266 ? -15.461 -3.754 19.607 1.00 93.25 266 LEU A C 1
ATOM 2160 O O . LEU A 1 266 ? -14.479 -3.641 18.878 1.00 93.25 266 LEU A O 1
ATOM 2164 N N . LEU A 1 267 ? -16.025 -4.934 19.869 1.00 94.00 267 LEU A N 1
ATOM 2165 C CA . LEU A 1 267 ? -15.533 -6.202 19.339 1.00 94.00 267 LEU A CA 1
ATOM 2166 C C . LEU A 1 267 ? -15.589 -6.217 17.801 1.00 94.00 267 LEU A C 1
ATOM 2168 O O . LEU A 1 267 ? -14.608 -6.564 17.143 1.00 94.00 267 LEU A O 1
ATOM 2172 N N . PHE A 1 268 ? -16.686 -5.747 17.206 1.00 94.06 268 PHE A N 1
ATOM 2173 C CA . PHE A 1 268 ? -16.781 -5.614 15.752 1.00 94.06 268 PHE A CA 1
ATOM 2174 C C . PHE A 1 268 ? -15.749 -4.628 15.179 1.00 94.06 268 PHE A C 1
ATOM 2176 O O . PHE A 1 268 ? -15.083 -4.927 14.188 1.00 94.06 268 PHE A O 1
ATOM 2183 N N . ALA A 1 269 ? -15.544 -3.486 15.835 1.00 95.25 269 ALA A N 1
ATOM 2184 C CA . ALA A 1 269 ? -14.537 -2.506 15.440 1.00 95.25 269 ALA A CA 1
ATOM 2185 C C . ALA A 1 269 ? -13.106 -3.077 15.509 1.00 95.25 269 ALA A C 1
ATOM 2187 O O . ALA A 1 269 ? -12.302 -2.848 14.603 1.00 95.25 269 ALA A O 1
ATOM 2188 N N . THR A 1 270 ? -12.799 -3.887 16.531 1.00 94.56 270 THR A N 1
ATOM 2189 C CA . THR A 1 270 ? -11.503 -4.581 16.627 1.00 94.56 270 THR A CA 1
ATOM 2190 C C . THR A 1 270 ? -11.295 -5.612 15.520 1.00 94.56 270 THR A C 1
ATOM 2192 O O . THR A 1 270 ? -10.173 -5.740 15.027 1.00 94.56 270 THR A O 1
ATOM 2195 N N . PHE A 1 271 ? -12.347 -6.295 15.055 1.00 94.81 271 PHE A N 1
ATOM 2196 C CA . PHE A 1 271 ? -12.236 -7.170 13.886 1.00 94.81 271 PHE A CA 1
ATOM 2197 C C . PHE A 1 271 ? -11.894 -6.390 12.618 1.00 94.81 271 PHE A C 1
ATOM 2199 O O . PHE A 1 271 ? -10.975 -6.782 11.903 1.00 94.81 271 PHE A O 1
ATOM 2206 N N . ILE A 1 272 ? -12.573 -5.266 12.369 1.00 94.75 272 ILE A N 1
ATOM 2207 C CA . ILE A 1 272 ? -12.298 -4.391 11.217 1.00 94.75 272 ILE A CA 1
ATOM 2208 C C . ILE A 1 272 ? -10.830 -3.938 11.222 1.00 94.75 272 ILE A C 1
ATOM 2210 O O . ILE A 1 272 ? -10.152 -4.050 10.200 1.00 94.75 272 ILE A O 1
ATOM 2214 N N . LEU A 1 273 ? -10.312 -3.486 12.370 1.00 94.50 273 LEU A N 1
ATOM 2215 C CA . LEU A 1 273 ? -8.904 -3.088 12.487 1.00 94.50 273 LEU A CA 1
ATOM 2216 C C . LEU A 1 273 ? -7.932 -4.247 12.310 1.00 94.50 273 LEU A C 1
ATOM 2218 O O . LEU A 1 273 ? -6.904 -4.088 11.661 1.00 94.50 273 LEU A O 1
ATOM 2222 N N . THR A 1 274 ? -8.254 -5.417 12.854 1.00 93.50 274 THR A N 1
ATOM 2223 C CA . THR A 1 274 ? -7.405 -6.600 12.695 1.00 93.50 274 THR A CA 1
ATOM 2224 C C . THR A 1 274 ? -7.329 -7.011 11.220 1.00 93.50 274 THR A C 1
ATOM 2226 O O . THR A 1 274 ? -6.258 -7.361 10.729 1.00 93.50 274 THR A O 1
ATOM 2229 N N . ILE A 1 275 ? -8.440 -6.896 10.482 1.00 92.00 275 ILE A N 1
ATOM 2230 C CA . ILE A 1 275 ? -8.492 -7.162 9.039 1.00 92.00 275 ILE A CA 1
ATOM 2231 C C . ILE A 1 275 ? -7.650 -6.147 8.247 1.00 92.00 275 ILE A C 1
ATOM 2233 O O . ILE A 1 275 ? -6.998 -6.536 7.280 1.00 92.00 275 ILE A O 1
ATOM 2237 N N . SER A 1 276 ? -7.599 -4.878 8.674 1.00 92.44 276 SER A N 1
ATOM 2238 C CA . SER A 1 276 ? -6.779 -3.826 8.042 1.00 92.44 276 SER A CA 1
ATOM 2239 C C . SER A 1 276 ? -5.326 -4.266 7.821 1.00 92.44 276 SER A C 1
ATOM 2241 O O . SER A 1 276 ? -4.760 -4.035 6.752 1.00 92.44 276 SER A O 1
ATOM 2243 N N . VAL A 1 277 ? -4.740 -4.974 8.795 1.00 90.94 277 VAL A N 1
ATOM 2244 C CA . VAL A 1 277 ? -3.335 -5.418 8.777 1.00 90.94 277 VAL A CA 1
ATOM 2245 C C . VAL A 1 277 ? -3.020 -6.334 7.585 1.00 90.94 277 VAL A C 1
ATOM 2247 O O . VAL A 1 277 ? -1.915 -6.273 7.052 1.00 90.94 277 VAL A O 1
ATOM 2250 N N . PHE A 1 278 ? -3.983 -7.118 7.084 1.00 88.81 278 PHE A N 1
ATOM 2251 C CA . PHE A 1 278 ? -3.774 -7.942 5.883 1.00 88.81 278 PHE A CA 1
ATOM 2252 C C . PHE A 1 278 ? -3.429 -7.107 4.645 1.00 88.81 278 PHE A C 1
ATOM 2254 O O . PHE A 1 278 ? -2.622 -7.533 3.821 1.00 88.81 278 PHE A O 1
ATOM 2261 N N . PHE A 1 279 ? -4.010 -5.911 4.520 1.00 89.38 279 PHE A N 1
ATOM 2262 C CA . PHE A 1 279 ? -3.792 -5.027 3.373 1.00 89.38 279 PHE A CA 1
ATOM 2263 C C . PHE A 1 279 ? -2.458 -4.270 3.430 1.00 89.38 279 PHE A C 1
ATOM 2265 O O . PHE A 1 279 ? -2.086 -3.622 2.452 1.00 89.38 279 PHE A O 1
ATOM 2272 N N . TRP A 1 280 ? -1.731 -4.353 4.549 1.00 86.56 280 TRP A N 1
ATOM 2273 C CA . TRP A 1 280 ? -0.373 -3.817 4.677 1.00 86.56 280 TRP A CA 1
ATOM 2274 C C . TRP A 1 280 ? 0.704 -4.765 4.142 1.00 86.56 280 TRP A C 1
ATOM 2276 O O . TRP A 1 280 ? 1.824 -4.323 3.899 1.00 86.56 280 TRP A O 1
ATOM 2286 N N . LEU A 1 281 ? 0.381 -6.048 3.955 1.00 87.94 281 LEU A N 1
ATOM 2287 C CA . LEU A 1 281 ? 1.331 -7.080 3.547 1.00 87.94 281 LEU A CA 1
ATOM 2288 C C . LEU A 1 281 ? 1.183 -7.445 2.063 1.00 87.94 281 LEU A C 1
ATOM 2290 O O . LEU A 1 281 ? 0.081 -7.438 1.501 1.00 87.94 281 LEU A O 1
ATOM 2294 N N . GLY A 1 282 ? 2.298 -7.857 1.458 1.00 83.88 282 GLY A N 1
ATOM 2295 C CA . GLY A 1 282 ? 2.395 -8.269 0.061 1.00 83.88 282 GLY A CA 1
ATOM 2296 C C . GLY A 1 282 ? 2.536 -7.115 -0.923 1.00 83.88 282 GLY A C 1
ATOM 2297 O O . GLY A 1 282 ? 2.671 -5.955 -0.546 1.00 83.88 282 GLY A O 1
ATOM 2298 N N . GLU A 1 283 ? 2.511 -7.461 -2.208 1.00 82.50 283 GLU A N 1
ATOM 2299 C CA . GLU A 1 283 ? 2.702 -6.501 -3.292 1.00 82.50 283 GLU A CA 1
ATOM 2300 C C . GLU A 1 283 ? 1.619 -5.414 -3.287 1.00 82.50 283 GLU A C 1
ATOM 2302 O O . GLU A 1 283 ? 0.424 -5.694 -3.083 1.00 82.50 283 GLU A O 1
ATOM 2307 N N . GLY A 1 284 ? 2.068 -4.174 -3.492 1.00 76.38 284 GLY A N 1
ATOM 2308 C CA . GLY A 1 284 ? 1.228 -2.989 -3.529 1.00 76.38 284 GLY A CA 1
ATOM 2309 C C . GLY A 1 284 ? 0.265 -3.023 -4.711 1.00 76.38 284 GLY A C 1
ATOM 2310 O O . GLY A 1 284 ? 0.622 -3.362 -5.828 1.00 76.38 284 GLY A O 1
ATOM 2311 N N . SER A 1 285 ? -0.985 -2.651 -4.462 1.00 82.12 285 SER A N 1
ATOM 2312 C CA . SER A 1 285 ? -1.998 -2.462 -5.499 1.00 82.12 285 SER A CA 1
ATOM 2313 C C . SER A 1 285 ? -2.851 -1.267 -5.113 1.00 82.12 285 SER A C 1
ATOM 2315 O O . SER A 1 285 ? -3.095 -1.048 -3.924 1.00 82.12 285 SER A O 1
ATOM 2317 N N . THR A 1 286 ? -3.355 -0.525 -6.098 1.00 83.38 286 THR A N 1
ATOM 2318 C CA . THR A 1 286 ? -4.271 0.611 -5.900 1.00 83.38 286 THR A CA 1
ATOM 2319 C C . THR A 1 286 ? -5.448 0.254 -4.987 1.00 83.38 286 THR A C 1
ATOM 2321 O O . THR A 1 286 ? -5.798 1.023 -4.092 1.00 83.38 286 THR A O 1
ATOM 2324 N N . ALA A 1 287 ? -6.023 -0.942 -5.145 1.00 85.38 287 ALA A N 1
ATOM 2325 C CA . ALA A 1 287 ? -7.123 -1.416 -4.312 1.00 85.38 287 ALA A CA 1
ATOM 2326 C C . ALA A 1 287 ? -6.679 -1.664 -2.862 1.00 85.38 287 ALA A C 1
ATOM 2328 O O . ALA A 1 287 ? -7.301 -1.151 -1.934 1.00 85.38 287 ALA A O 1
ATOM 2329 N N . LYS A 1 288 ? -5.567 -2.384 -2.653 1.00 87.44 288 LYS A N 1
ATOM 2330 C CA . LYS A 1 288 ? -5.016 -2.637 -1.307 1.00 87.44 288 LYS A CA 1
ATOM 2331 C C . LYS A 1 288 ? -4.665 -1.330 -0.590 1.00 87.44 288 LYS A C 1
ATOM 2333 O O . LYS A 1 288 ? -4.942 -1.182 0.597 1.00 87.44 288 LYS A O 1
ATOM 2338 N N . CYS A 1 289 ? -4.134 -0.367 -1.340 1.00 86.75 289 CYS A N 1
ATOM 2339 C CA . CYS A 1 289 ? -3.791 0.981 -0.897 1.00 86.75 289 CYS A CA 1
ATOM 2340 C C . CYS A 1 289 ? -4.963 1.742 -0.278 1.00 86.75 289 CYS A C 1
ATOM 2342 O O . CYS A 1 289 ? -4.835 2.386 0.763 1.00 86.75 289 CYS A O 1
ATOM 2344 N N . LYS A 1 290 ? -6.121 1.661 -0.936 1.00 88.62 290 LYS A N 1
ATOM 2345 C CA . LYS A 1 290 ? -7.347 2.308 -0.481 1.00 88.62 290 LYS A CA 1
ATOM 2346 C C . LYS A 1 290 ? -7.956 1.517 0.669 1.00 88.62 290 LYS A C 1
ATOM 2348 O O . LYS A 1 290 ? -8.245 2.091 1.715 1.00 88.62 290 LYS A O 1
ATOM 2353 N N . LEU A 1 291 ? -8.075 0.196 0.520 1.00 91.31 291 LEU A N 1
ATOM 2354 C CA . LEU A 1 291 ? -8.681 -0.672 1.531 1.00 91.31 291 LEU A CA 1
ATOM 2355 C C . LEU A 1 291 ? -7.967 -0.573 2.882 1.00 91.31 291 LEU A C 1
ATOM 2357 O O . LEU A 1 291 ? -8.648 -0.413 3.893 1.00 91.31 291 LEU A O 1
ATOM 2361 N N . ARG A 1 292 ? -6.625 -0.560 2.924 1.00 90.38 292 ARG A N 1
ATOM 2362 C CA . ARG A 1 292 ? -5.896 -0.411 4.199 1.00 90.38 292 ARG A CA 1
ATOM 2363 C C . ARG A 1 292 ? -6.311 0.847 4.969 1.00 90.38 292 ARG A C 1
ATOM 2365 O O . ARG A 1 292 ? -6.504 0.775 6.175 1.00 90.38 292 ARG A O 1
ATOM 2372 N N . ILE A 1 293 ? -6.526 1.979 4.293 1.00 91.25 293 ILE A N 1
ATOM 2373 C CA . ILE A 1 293 ? -6.960 3.224 4.948 1.00 91.25 293 ILE A CA 1
ATOM 2374 C C . ILE A 1 293 ? -8.440 3.211 5.299 1.00 91.25 293 ILE A C 1
ATOM 2376 O O . ILE A 1 293 ? -8.800 3.622 6.399 1.00 91.25 293 ILE A O 1
ATOM 2380 N N . TRP A 1 294 ? -9.288 2.660 4.436 1.00 94.00 294 TRP A N 1
ATOM 2381 C CA . TRP A 1 294 ? -10.708 2.493 4.735 1.00 94.00 294 TRP A CA 1
ATOM 2382 C C . TRP A 1 294 ? -10.939 1.680 6.011 1.00 94.00 294 TRP A C 1
ATOM 2384 O O . TRP A 1 294 ? -11.607 2.152 6.931 1.00 94.00 294 TRP A O 1
ATOM 2394 N N . PHE A 1 295 ? -10.347 0.486 6.099 1.00 95.00 295 PHE A N 1
ATOM 2395 C CA . PHE A 1 295 ? -10.479 -0.366 7.281 1.00 95.00 295 PHE A CA 1
ATOM 2396 C C . PHE A 1 295 ? -9.842 0.280 8.519 1.00 95.00 295 PHE A C 1
ATOM 2398 O O . PHE A 1 295 ? -10.442 0.239 9.595 1.00 95.00 295 PHE A O 1
ATOM 2405 N N . GLN A 1 296 ? -8.681 0.932 8.379 1.00 94.44 296 GLN A N 1
ATOM 2406 C CA . GLN A 1 296 ? -8.020 1.616 9.492 1.00 94.44 296 GLN A CA 1
ATOM 2407 C C . GLN A 1 296 ? -8.872 2.756 10.070 1.00 94.44 296 GLN A C 1
ATOM 2409 O O . GLN A 1 296 ? -9.096 2.805 11.279 1.00 94.44 296 GLN A O 1
ATOM 2414 N N . ILE A 1 297 ? -9.365 3.665 9.225 1.00 95.19 297 ILE A N 1
ATOM 2415 C CA . ILE A 1 297 ? -10.120 4.849 9.658 1.00 95.19 297 ILE A CA 1
ATOM 2416 C C . ILE A 1 297 ? -11.484 4.451 10.223 1.00 95.19 297 ILE A C 1
ATOM 2418 O O . ILE A 1 297 ? -11.855 4.915 11.304 1.00 95.19 297 ILE A O 1
ATOM 2422 N N . ILE A 1 298 ? -12.215 3.554 9.552 1.00 96.06 298 ILE A N 1
ATOM 2423 C CA . ILE A 1 298 ? -13.514 3.069 10.040 1.00 96.06 298 ILE A CA 1
ATOM 2424 C C . ILE A 1 298 ? -13.337 2.335 11.370 1.00 96.06 298 ILE A C 1
ATOM 2426 O O . ILE A 1 298 ? -14.075 2.589 12.324 1.00 96.06 298 ILE A O 1
ATOM 2430 N N . GLY A 1 299 ? -12.346 1.449 11.469 1.00 95.81 299 GLY A N 1
ATOM 2431 C CA . GLY A 1 299 ? -12.094 0.693 12.687 1.00 95.81 299 GLY A CA 1
ATOM 2432 C C . GLY A 1 299 ? -11.716 1.591 13.870 1.00 95.81 299 GLY A C 1
ATOM 2433 O O . GLY A 1 299 ? -12.333 1.490 14.931 1.00 95.81 299 GLY A O 1
ATOM 2434 N N . LEU A 1 300 ? -10.780 2.530 13.683 1.00 96.00 300 LEU A N 1
ATOM 2435 C CA . LEU A 1 300 ? -10.361 3.465 14.735 1.00 96.00 300 LEU A CA 1
ATOM 2436 C C . LEU A 1 300 ? -11.509 4.382 15.168 1.00 96.00 300 LEU A C 1
ATOM 2438 O O . LEU A 1 300 ? -11.722 4.574 16.364 1.00 96.00 300 LEU A O 1
ATOM 2442 N N . THR A 1 301 ? -12.284 4.899 14.211 1.00 96.44 301 THR A N 1
ATOM 2443 C CA . THR A 1 301 ? -13.441 5.759 14.497 1.00 96.44 301 THR A CA 1
ATOM 2444 C C . THR A 1 301 ? -14.482 5.020 15.331 1.00 96.44 301 THR A C 1
ATOM 2446 O O . THR A 1 301 ? -15.010 5.587 16.286 1.00 96.44 301 THR A O 1
ATOM 2449 N N . ASN A 1 302 ? -14.761 3.748 15.025 1.00 95.81 302 ASN A N 1
ATOM 2450 C CA . ASN A 1 302 ? -15.715 2.963 15.807 1.00 95.81 302 ASN A CA 1
ATOM 2451 C C . ASN A 1 302 ? -15.194 2.637 17.207 1.00 95.81 302 ASN A C 1
ATOM 2453 O O . ASN A 1 302 ? -15.973 2.724 18.153 1.00 95.81 302 ASN A O 1
ATOM 2457 N N . ILE A 1 303 ? -13.906 2.314 17.376 1.00 96.00 303 ILE A N 1
ATOM 2458 C CA . ILE A 1 303 ? -13.331 2.083 18.711 1.00 96.00 303 ILE A CA 1
ATOM 2459 C C . ILE A 1 303 ? -13.436 3.349 19.560 1.00 96.00 303 ILE A C 1
ATOM 2461 O O . ILE A 1 303 ? -14.089 3.340 20.604 1.00 96.00 303 ILE A O 1
ATOM 2465 N N . VAL A 1 304 ? -12.842 4.448 19.089 1.00 95.75 304 VAL A N 1
ATOM 2466 C CA . VAL A 1 304 ? -12.787 5.706 19.844 1.00 95.75 304 VAL A CA 1
ATOM 2467 C C . VAL A 1 304 ? -14.192 6.267 20.051 1.00 95.75 304 VAL A C 1
ATOM 2469 O O . VAL A 1 304 ? -14.543 6.648 21.162 1.00 95.75 304 VAL A O 1
ATOM 2472 N N . GLY A 1 305 ? -15.039 6.251 19.019 1.00 94.88 305 GLY A N 1
ATOM 2473 C CA . GLY A 1 305 ? -16.421 6.718 19.104 1.00 94.88 305 GLY A CA 1
ATOM 2474 C C . GLY A 1 305 ? -17.267 5.912 20.091 1.00 94.88 305 GLY A C 1
ATOM 2475 O O . GLY A 1 305 ? -18.049 6.492 20.839 1.00 94.88 305 GLY A O 1
ATOM 2476 N N . THR A 1 306 ? -17.095 4.588 20.153 1.00 93.62 306 THR A N 1
ATOM 2477 C CA . THR A 1 306 ? -17.830 3.740 21.110 1.00 93.62 306 THR A CA 1
ATOM 2478 C C . THR A 1 306 ? -17.407 4.026 22.547 1.00 93.62 306 THR A C 1
ATOM 2480 O O . THR A 1 306 ? -18.274 4.159 23.412 1.00 93.62 306 THR A O 1
ATOM 2483 N N . ILE A 1 307 ? -16.099 4.150 22.802 1.00 92.25 307 ILE A N 1
ATOM 2484 C CA . ILE A 1 307 ? -15.566 4.493 24.130 1.00 92.25 307 ILE A CA 1
ATOM 2485 C C . ILE A 1 307 ? -16.074 5.875 24.544 1.00 92.25 307 ILE A C 1
ATOM 2487 O O . ILE A 1 307 ? -16.672 6.016 25.610 1.00 92.25 307 ILE A O 1
ATOM 2491 N N . LEU A 1 308 ? -15.946 6.860 23.655 1.00 92.44 308 LEU A N 1
ATOM 2492 C CA . LEU A 1 308 ? -16.411 8.218 23.890 1.00 92.44 308 LEU A CA 1
ATOM 2493 C C . LEU A 1 308 ? -17.894 8.265 24.270 1.00 92.44 308 LEU A C 1
ATOM 2495 O O . LEU A 1 308 ? -18.264 8.881 25.265 1.00 92.44 308 LEU A O 1
ATOM 2499 N N . LEU A 1 309 ? -18.759 7.614 23.490 1.00 91.94 309 LEU A N 1
ATOM 2500 C CA . LEU A 1 309 ? -20.202 7.635 23.732 1.00 91.94 309 LEU A CA 1
ATOM 2501 C C . LEU A 1 309 ? -20.590 6.858 24.997 1.00 91.94 309 LEU A C 1
ATOM 2503 O O . LEU A 1 309 ? -21.554 7.237 25.672 1.00 91.94 309 LEU A O 1
ATOM 2507 N N . LYS A 1 310 ? -19.849 5.792 25.340 1.00 88.75 310 LYS A N 1
ATOM 2508 C CA . LYS A 1 310 ? -20.007 5.086 26.622 1.00 88.75 310 LYS A CA 1
ATOM 2509 C C . LYS A 1 310 ? -19.733 6.053 27.774 1.00 88.75 310 LYS A C 1
ATOM 2511 O O . LYS A 1 310 ? -20.560 6.171 28.679 1.00 88.75 310 LYS A O 1
ATOM 2516 N N . GLU A 1 311 ? -18.627 6.787 27.715 1.00 86.75 311 GLU A N 1
ATOM 2517 C CA . GLU A 1 311 ? -18.246 7.756 28.744 1.00 86.75 311 GLU A CA 1
ATOM 2518 C C . GLU A 1 311 ? -19.170 8.971 28.801 1.00 86.75 311 GLU A C 1
ATOM 2520 O O . GLU A 1 311 ? -19.561 9.386 29.890 1.00 86.75 311 GLU A O 1
ATOM 2525 N N . GLU A 1 312 ? -19.597 9.506 27.656 1.00 87.38 312 GLU A N 1
ATOM 2526 C CA . GLU A 1 312 ? -20.550 10.617 27.581 1.00 87.38 312 GLU A CA 1
ATOM 2527 C C . GLU A 1 312 ? -21.881 10.232 28.249 1.00 87.38 312 GLU A C 1
ATOM 2529 O O . GLU A 1 312 ? -22.444 10.996 29.040 1.00 87.38 312 GLU A O 1
ATOM 2534 N N . ARG A 1 313 ? -22.362 9.005 28.001 1.00 85.75 313 ARG A N 1
ATOM 2535 C CA . ARG A 1 313 ? -23.574 8.470 28.636 1.00 85.75 313 ARG A CA 1
ATOM 2536 C C . ARG A 1 313 ? -23.407 8.328 30.147 1.00 85.75 313 ARG A C 1
ATOM 2538 O O . ARG A 1 313 ? -24.308 8.724 30.886 1.00 85.75 313 ARG A O 1
ATOM 2545 N N . ILE A 1 314 ? -22.280 7.784 30.612 1.00 83.75 314 ILE A N 1
ATOM 2546 C CA . ILE A 1 314 ? -21.974 7.665 32.047 1.00 83.75 314 ILE A CA 1
ATOM 2547 C C . ILE A 1 314 ? -21.924 9.062 32.681 1.00 83.75 314 ILE A C 1
ATOM 2549 O O . ILE A 1 314 ? -22.625 9.322 33.659 1.00 83.75 314 ILE A O 1
ATOM 2553 N N . SER A 1 315 ? -21.180 9.992 32.080 1.00 82.19 315 SER A N 1
ATOM 2554 C CA . SER A 1 315 ? -21.062 11.380 32.536 1.00 82.19 315 SER A CA 1
ATOM 2555 C C . SER A 1 315 ? -22.430 12.053 32.679 1.00 82.19 315 SER A C 1
ATOM 2557 O O . SER A 1 315 ? -22.729 12.639 33.719 1.00 82.19 315 SER A O 1
ATOM 2559 N N . SER A 1 316 ? -23.307 11.894 31.682 1.00 80.38 316 SER A N 1
ATOM 2560 C CA . SER A 1 316 ? -24.666 12.444 31.694 1.00 80.38 316 SER A CA 1
ATOM 2561 C C . SER A 1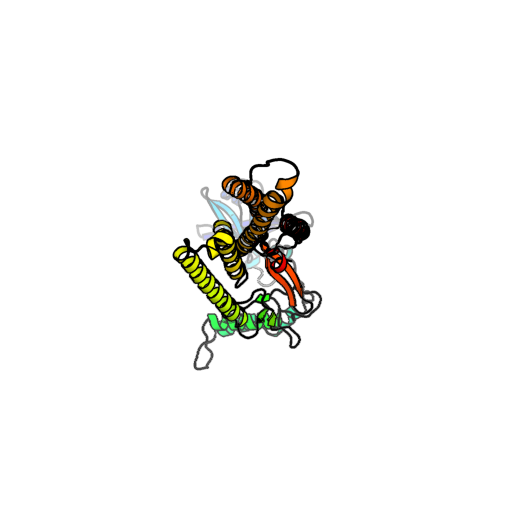 316 ? -25.528 11.887 32.837 1.00 80.38 316 SER A C 1
ATOM 2563 O O . SER A 1 316 ? -26.244 12.648 33.488 1.00 80.38 316 SER A O 1
ATOM 2565 N N . ILE A 1 317 ? -25.429 10.587 33.140 1.00 79.62 317 ILE A N 1
ATOM 2566 C CA . ILE A 1 317 ? -26.226 9.929 34.192 1.00 79.62 317 ILE A CA 1
ATOM 2567 C C . ILE A 1 317 ? -25.807 10.361 35.606 1.00 79.62 317 ILE A C 1
ATOM 2569 O O . ILE A 1 317 ? -26.665 10.484 36.488 1.00 79.62 317 ILE A O 1
ATOM 2573 N N . PHE A 1 318 ? -24.505 10.546 35.840 1.00 76.12 318 PHE A N 1
ATOM 2574 C CA . PHE A 1 318 ? -23.969 10.842 37.172 1.00 76.12 318 PHE A CA 1
ATOM 2575 C C . PHE A 1 318 ? -23.887 12.342 37.468 1.00 76.12 318 PHE A C 1
ATOM 2577 O O . PHE A 1 318 ? -24.229 12.748 38.571 1.00 76.12 318 PHE A O 1
ATOM 2584 N N . ILE A 1 319 ? -23.499 13.170 36.494 1.00 71.62 319 ILE A N 1
ATOM 2585 C CA . ILE A 1 319 ? -23.350 14.626 36.681 1.00 71.62 319 ILE A CA 1
ATOM 2586 C C . ILE A 1 319 ? -24.675 15.356 36.415 1.00 71.62 319 ILE A C 1
ATOM 2588 O O . ILE A 1 319 ? -24.974 16.367 37.043 1.00 71.62 319 ILE A O 1
ATOM 2592 N N . GLY A 1 320 ? -25.517 14.829 35.519 1.00 60.69 320 GLY A N 1
ATOM 2593 C CA . GLY A 1 320 ? -26.820 15.420 35.200 1.00 60.69 320 GLY A CA 1
ATOM 2594 C C . GLY A 1 320 ? -27.862 15.308 36.317 1.00 60.69 320 GLY A C 1
ATOM 2595 O O . GLY A 1 320 ? -28.879 15.994 36.259 1.00 60.69 320 GLY A O 1
ATOM 2596 N N . ARG A 1 321 ? -27.628 14.482 37.348 1.00 55.22 321 ARG A N 1
ATOM 2597 C CA . ARG A 1 321 ? -28.570 14.297 38.464 1.00 55.22 321 ARG A CA 1
ATOM 2598 C C . ARG A 1 321 ? -28.742 15.538 39.348 1.00 55.22 321 ARG A C 1
ATOM 2600 O O . ARG A 1 321 ? -29.829 15.697 39.894 1.00 55.22 321 ARG A O 1
ATOM 2607 N N . ASP A 1 322 ? -27.744 16.420 39.427 1.00 52.38 322 ASP A N 1
ATOM 2608 C CA . ASP A 1 322 ? -27.770 17.566 40.351 1.00 52.38 322 ASP A CA 1
ATOM 2609 C C . ASP A 1 322 ? -28.442 18.835 39.796 1.00 52.38 322 ASP A C 1
ATOM 2611 O O . ASP A 1 322 ? -28.806 19.709 40.576 1.00 52.38 322 ASP A O 1
ATOM 2615 N N . VAL A 1 323 ? -28.648 18.971 38.475 1.00 51.59 323 VAL A N 1
ATOM 2616 C CA . VAL A 1 323 ? -29.024 20.285 37.889 1.00 51.59 323 VAL A CA 1
ATOM 2617 C C . VAL A 1 323 ? -30.352 20.292 37.115 1.00 51.59 323 VAL A C 1
ATOM 2619 O O . VAL A 1 323 ? -30.961 21.346 36.961 1.00 51.59 323 VAL A O 1
ATOM 2622 N N . ARG A 1 324 ? -30.879 19.147 36.665 1.00 45.59 324 ARG A N 1
ATOM 2623 C CA . ARG A 1 324 ? -32.262 18.974 36.153 1.00 45.59 324 ARG A CA 1
ATOM 2624 C C . ARG A 1 324 ? -32.447 17.505 35.790 1.00 45.59 324 ARG A C 1
ATOM 2626 O O . ARG A 1 324 ? -31.498 16.888 35.332 1.00 45.59 324 ARG A O 1
ATOM 2633 N N . LYS A 1 325 ? -33.663 16.954 35.919 1.00 42.72 325 LYS A N 1
ATOM 2634 C CA . LYS A 1 325 ? -34.058 15.634 35.372 1.00 42.72 325 LYS A CA 1
ATOM 2635 C C . LYS A 1 325 ? -33.830 15.584 33.847 1.00 42.72 325 LYS A C 1
ATOM 2637 O O . LYS A 1 325 ? -34.775 15.695 33.073 1.00 42.72 325 LYS A O 1
ATOM 2642 N N . ILE A 1 326 ? -32.589 15.452 33.396 1.00 49.53 326 ILE A N 1
ATOM 2643 C CA . ILE A 1 326 ? -32.256 15.205 31.998 1.00 49.53 326 ILE A CA 1
ATOM 2644 C C . ILE A 1 326 ? -32.360 13.696 31.814 1.00 49.53 326 ILE A C 1
ATOM 2646 O O . ILE A 1 326 ? -31.685 12.914 32.482 1.00 49.53 326 ILE A O 1
ATOM 2650 N N . PHE A 1 327 ? -33.302 13.300 30.962 1.00 54.62 327 PHE A N 1
ATOM 2651 C CA . PHE A 1 327 ? -33.538 11.925 30.545 1.00 54.62 327 PHE A CA 1
ATOM 2652 C C . PHE A 1 327 ? -32.201 11.308 30.110 1.00 54.62 327 PHE A C 1
ATOM 2654 O O . PHE A 1 327 ? -31.550 11.847 29.217 1.00 54.62 327 PHE A O 1
ATOM 2661 N N . ALA A 1 328 ? -31.778 10.205 30.737 1.00 58.94 328 ALA A N 1
ATOM 2662 C CA . ALA A 1 328 ? -30.592 9.484 30.285 1.00 58.94 328 ALA A CA 1
ATOM 2663 C C . ALA A 1 328 ? -30.752 9.168 28.783 1.00 58.94 328 ALA A C 1
ATOM 2665 O O . ALA A 1 328 ? -31.810 8.645 28.405 1.00 58.94 328 ALA A O 1
ATOM 2666 N N . PRO A 1 329 ? -29.761 9.490 27.928 1.00 65.88 329 PRO A N 1
ATOM 2667 C CA . PRO A 1 329 ? -29.898 9.313 26.487 1.00 65.88 329 PRO A CA 1
ATOM 2668 C C . PRO A 1 329 ? -30.221 7.851 26.174 1.00 65.88 329 PRO A C 1
ATOM 2670 O O . PRO A 1 329 ? -29.616 6.924 26.735 1.00 65.88 329 PRO A O 1
ATOM 2673 N N . LYS A 1 330 ? -31.225 7.635 25.315 1.00 78.25 330 LYS A N 1
ATOM 2674 C CA . LYS A 1 330 ? -31.645 6.284 24.933 1.00 78.25 330 LYS A CA 1
ATOM 2675 C C . LYS A 1 330 ? -30.531 5.653 24.097 1.00 78.25 330 LYS A C 1
ATOM 2677 O O . LYS A 1 330 ? -29.814 6.350 23.386 1.00 78.25 330 LYS A O 1
ATOM 2682 N N . MET A 1 331 ? -30.427 4.322 24.102 1.00 80.38 331 MET A N 1
ATOM 2683 C CA . MET A 1 331 ? -29.447 3.622 23.250 1.00 80.38 331 MET A CA 1
ATOM 2684 C C . MET A 1 331 ? -29.614 3.975 21.764 1.00 80.38 331 MET A C 1
ATOM 2686 O O . MET A 1 331 ? -28.630 4.070 21.042 1.00 80.38 331 MET A O 1
ATOM 2690 N N . LYS A 1 332 ? -30.844 4.273 21.321 1.00 84.75 332 LYS A N 1
ATOM 2691 C CA . LYS A 1 332 ? -31.119 4.782 19.969 1.00 84.75 332 LYS A CA 1
ATOM 2692 C C . LYS A 1 332 ? -30.318 6.051 19.642 1.00 84.75 332 LYS A C 1
ATOM 2694 O O . LYS A 1 332 ? -29.775 6.149 18.549 1.00 84.75 332 LYS A O 1
ATOM 2699 N N . ASP A 1 333 ? -30.209 6.984 20.585 1.00 86.62 333 ASP A N 1
ATOM 2700 C CA . ASP A 1 333 ? -29.504 8.254 20.378 1.00 86.62 333 ASP A CA 1
ATOM 2701 C C . ASP A 1 333 ? -27.987 8.030 20.278 1.00 86.62 333 ASP A C 1
ATOM 2703 O O . ASP A 1 333 ? -27.310 8.684 19.488 1.00 86.62 333 ASP A O 1
ATOM 2707 N N . VAL A 1 334 ? -27.462 7.046 21.017 1.00 88.12 334 VAL A N 1
ATOM 2708 C CA . VAL A 1 334 ? -26.062 6.603 20.926 1.00 88.12 334 VAL A CA 1
ATOM 2709 C C . VAL A 1 334 ? -25.758 6.040 19.537 1.00 88.12 334 VAL A C 1
ATOM 2711 O O . VAL A 1 334 ? -24.778 6.451 18.919 1.00 88.12 334 VAL A O 1
ATOM 2714 N N . TYR A 1 335 ? -26.609 5.151 19.011 1.00 90.19 335 TYR A N 1
ATOM 2715 C CA . TYR A 1 335 ? -26.430 4.607 17.660 1.00 90.19 335 TYR A CA 1
ATOM 2716 C C . TYR A 1 335 ? -26.501 5.691 16.583 1.00 90.19 335 TYR A C 1
ATOM 2718 O O . TYR A 1 335 ? -25.713 5.660 15.642 1.00 90.19 335 TYR A O 1
ATOM 2726 N N . ILE A 1 336 ? -27.401 6.670 16.731 1.00 92.56 336 ILE A N 1
ATOM 2727 C CA . ILE A 1 336 ? -27.497 7.804 15.804 1.00 92.56 336 ILE A CA 1
ATOM 2728 C C . ILE A 1 336 ? -26.207 8.631 15.837 1.00 92.56 336 ILE A C 1
ATOM 2730 O O . ILE A 1 336 ? -25.637 8.895 14.782 1.00 92.56 336 ILE A O 1
ATOM 2734 N N . LYS A 1 337 ? -25.704 8.993 17.026 1.00 93.00 337 LYS A N 1
ATOM 2735 C CA . LYS A 1 337 ? -24.439 9.733 17.161 1.00 93.00 337 LYS A CA 1
ATOM 2736 C C . LYS A 1 337 ? -23.260 8.970 16.554 1.00 93.00 337 LYS A C 1
ATOM 2738 O O . LYS A 1 337 ? -22.497 9.550 15.788 1.00 93.00 337 LYS A O 1
ATOM 2743 N N . LEU A 1 338 ? -23.135 7.672 16.843 1.00 94.00 338 LEU A N 1
ATOM 2744 C CA . LEU A 1 338 ? -22.084 6.830 16.266 1.00 94.00 338 LEU A CA 1
ATOM 2745 C C . LEU A 1 338 ? -22.201 6.745 14.737 1.00 94.00 338 LEU A C 1
ATOM 2747 O O . LEU A 1 338 ? -21.193 6.807 14.035 1.00 94.00 338 LEU A O 1
ATOM 2751 N N . GLY A 1 339 ? -23.427 6.641 14.220 1.00 94.81 339 GLY A N 1
ATOM 2752 C CA . GLY A 1 339 ? -23.712 6.660 12.789 1.00 94.81 339 GLY A CA 1
ATOM 2753 C C . GLY A 1 339 ? -23.290 7.971 12.128 1.00 94.81 339 GLY A C 1
ATOM 2754 O O . GLY A 1 339 ? -22.654 7.935 11.082 1.00 94.81 339 GLY A O 1
ATOM 2755 N N . ILE A 1 340 ? -23.561 9.117 12.760 1.00 96.00 340 ILE A N 1
ATOM 2756 C CA . ILE A 1 340 ? -23.134 10.436 12.268 1.00 96.00 340 ILE A CA 1
ATOM 2757 C C . ILE A 1 340 ? -21.602 10.539 12.228 1.00 96.00 340 ILE A C 1
ATOM 2759 O O . ILE A 1 340 ? -21.052 10.954 11.211 1.00 96.00 340 ILE A O 1
ATOM 2763 N N . LEU A 1 341 ? -20.906 10.117 13.292 1.00 95.31 341 LEU A N 1
ATOM 2764 C CA . LEU A 1 341 ? -19.435 10.113 13.337 1.00 95.31 341 LEU A CA 1
ATOM 2765 C C . LEU A 1 341 ? -18.835 9.270 12.203 1.00 95.31 341 LEU A C 1
ATOM 2767 O O . LEU A 1 341 ? -17.912 9.709 11.517 1.00 95.31 341 LEU A O 1
ATOM 2771 N N . ASN A 1 342 ? -19.392 8.078 11.973 1.00 95.44 342 ASN A N 1
ATOM 2772 C CA . ASN A 1 342 ? -18.985 7.215 10.868 1.00 95.44 342 ASN A CA 1
ATOM 2773 C C . ASN A 1 342 ? -19.316 7.824 9.502 1.00 95.44 342 ASN A C 1
ATOM 2775 O O . ASN A 1 342 ? -18.494 7.749 8.599 1.00 95.44 342 ASN A O 1
ATOM 2779 N N . LEU A 1 343 ? -20.486 8.445 9.339 1.00 96.69 343 LEU A N 1
ATOM 2780 C CA . LEU A 1 343 ? -20.906 9.057 8.078 1.00 96.69 343 LEU A CA 1
ATOM 2781 C C . LEU A 1 343 ? -19.948 10.174 7.656 1.00 96.69 343 LEU A C 1
ATOM 2783 O O . LEU A 1 343 ? -19.576 10.238 6.485 1.00 96.69 343 LEU A O 1
ATOM 2787 N N . ILE A 1 344 ? -19.502 11.008 8.601 1.00 95.56 344 ILE A N 1
ATOM 2788 C CA . ILE A 1 344 ? -18.509 12.061 8.340 1.00 95.56 344 ILE A CA 1
ATOM 2789 C C . ILE A 1 344 ? -17.210 11.441 7.804 1.00 95.56 344 ILE A C 1
ATOM 2791 O O . ILE A 1 344 ? -16.729 11.840 6.744 1.00 95.56 344 ILE A O 1
ATOM 2795 N N . GLN A 1 345 ? -16.680 10.422 8.483 1.00 95.75 345 GLN A N 1
ATOM 2796 C CA . GLN A 1 345 ? -15.441 9.747 8.081 1.00 95.75 345 GLN A CA 1
ATOM 2797 C C . GLN A 1 345 ? -15.573 8.998 6.750 1.00 95.75 345 GLN A C 1
ATOM 2799 O O . GLN A 1 345 ? -14.701 9.105 5.894 1.00 95.75 345 GLN A O 1
ATOM 2804 N N . ILE A 1 346 ? -16.684 8.293 6.525 1.00 95.44 346 ILE A N 1
ATOM 2805 C CA . ILE A 1 346 ? -16.965 7.605 5.258 1.00 95.44 346 ILE A CA 1
ATOM 2806 C C . ILE A 1 346 ? -17.065 8.612 4.111 1.00 95.44 346 ILE A C 1
ATOM 2808 O O . ILE A 1 346 ? -16.537 8.359 3.033 1.00 95.44 346 ILE A O 1
ATOM 2812 N N . THR A 1 347 ? -17.689 9.770 4.334 1.00 94.44 347 THR A N 1
ATOM 2813 C CA . THR A 1 347 ? -17.766 10.823 3.313 1.00 94.44 347 THR A CA 1
ATOM 2814 C C . THR A 1 347 ? -16.367 11.313 2.943 1.00 94.44 347 THR A C 1
ATOM 2816 O O . THR A 1 347 ? -16.039 11.365 1.760 1.00 94.44 347 THR A O 1
ATOM 2819 N N . LEU A 1 348 ? -15.509 11.588 3.933 1.00 92.50 348 LEU A N 1
ATOM 2820 C CA . LEU A 1 348 ? -14.113 11.968 3.688 1.00 92.50 348 LEU A CA 1
ATOM 2821 C C . LEU A 1 348 ? -13.338 10.867 2.943 1.00 92.50 348 LEU A C 1
ATOM 2823 O O . LEU A 1 348 ? -12.617 11.168 1.995 1.00 92.50 348 LEU A O 1
ATOM 2827 N N . LEU A 1 349 ? -13.529 9.597 3.313 1.00 92.69 349 LEU A N 1
ATOM 2828 C CA . LEU A 1 349 ? -12.917 8.444 2.644 1.00 92.69 349 LEU A CA 1
ATOM 2829 C C . LEU A 1 349 ? -13.365 8.291 1.186 1.00 92.69 349 LEU A C 1
ATOM 2831 O O . LEU A 1 349 ? -12.545 7.945 0.336 1.00 92.69 349 LEU A O 1
ATOM 2835 N N . ILE A 1 350 ? -14.641 8.542 0.879 1.00 92.44 350 ILE A N 1
ATOM 2836 C CA . ILE A 1 350 ? -15.164 8.516 -0.494 1.00 92.44 350 ILE A CA 1
ATOM 2837 C C . ILE A 1 350 ? -14.553 9.656 -1.306 1.00 92.44 350 ILE A C 1
ATOM 2839 O O . ILE A 1 350 ? -14.043 9.405 -2.396 1.00 92.44 350 ILE A O 1
ATOM 2843 N N . LEU A 1 351 ? -14.557 10.882 -0.770 1.00 90.12 351 LEU A N 1
ATOM 2844 C CA . LEU A 1 351 ? -13.988 12.050 -1.449 1.00 90.12 351 LEU A CA 1
ATOM 2845 C C . LEU A 1 351 ? -12.501 11.851 -1.767 1.00 90.12 351 LEU A C 1
ATOM 2847 O O . LEU A 1 351 ? -12.069 12.122 -2.887 1.00 90.12 351 LEU A O 1
ATOM 2851 N N . TRP A 1 352 ? -11.753 11.309 -0.805 1.00 88.62 352 TRP A N 1
ATOM 2852 C CA . TRP A 1 352 ? -10.349 10.945 -0.973 1.00 88.62 352 TRP A CA 1
ATOM 2853 C C . TRP A 1 352 ? -10.159 9.818 -1.998 1.00 88.62 352 TRP A C 1
ATOM 2855 O O . TRP A 1 352 ? -9.367 9.941 -2.923 1.00 88.62 352 TRP A O 1
ATOM 2865 N N . SER A 1 353 ? -10.929 8.731 -1.894 1.00 86.94 353 SER A N 1
ATOM 2866 C CA . SER A 1 353 ? -10.817 7.573 -2.793 1.00 86.94 353 SER A CA 1
ATOM 2867 C C . SER A 1 353 ? -11.130 7.911 -4.255 1.00 86.94 353 SER A C 1
ATOM 2869 O O . SER A 1 353 ? -10.594 7.271 -5.164 1.00 86.94 353 SER A O 1
ATOM 2871 N N . MET A 1 354 ? -11.994 8.898 -4.485 1.00 85.38 354 MET A N 1
ATOM 2872 C CA . MET A 1 354 ? -12.370 9.374 -5.815 1.00 85.38 354 MET A CA 1
ATOM 2873 C C . MET A 1 354 ? -11.389 10.407 -6.390 1.00 85.38 354 MET A C 1
ATOM 2875 O O . MET A 1 354 ? -11.618 10.872 -7.502 1.00 85.38 354 MET A O 1
ATOM 2879 N N . ASN A 1 355 ? -10.313 10.755 -5.669 1.00 79.19 355 ASN A N 1
ATOM 2880 C CA . ASN A 1 355 ? -9.325 11.765 -6.068 1.00 79.19 355 ASN A CA 1
ATOM 2881 C C . ASN A 1 355 ? -9.975 13.104 -6.483 1.00 79.19 355 ASN A C 1
ATOM 2883 O O . ASN A 1 355 ? -9.505 13.776 -7.392 1.00 79.19 355 ASN A O 1
ATOM 2887 N N . ILE A 1 356 ? -11.088 13.495 -5.847 1.00 68.50 356 ILE A N 1
ATOM 2888 C CA . ILE A 1 356 ? -11.874 14.668 -6.286 1.00 68.50 356 ILE A CA 1
ATOM 2889 C C . ILE A 1 356 ? -11.080 15.974 -6.126 1.00 68.50 356 ILE A C 1
ATOM 2891 O O . ILE A 1 356 ? -11.285 16.917 -6.884 1.00 68.50 356 ILE A O 1
ATOM 2895 N N . PHE A 1 357 ? -10.179 16.027 -5.143 1.00 60.78 357 PHE A N 1
ATOM 2896 C CA . PHE A 1 357 ? -9.429 17.229 -4.766 1.00 60.78 357 PHE A CA 1
ATOM 2897 C C . PHE A 1 357 ? -7.907 17.033 -4.760 1.00 60.78 357 PHE A C 1
ATOM 2899 O O . PHE A 1 357 ? -7.176 17.981 -4.487 1.00 60.78 357 PHE A O 1
ATOM 2906 N N . GLU A 1 358 ? -7.426 15.818 -5.032 1.00 65.69 358 GLU A N 1
ATOM 2907 C CA . GLU A 1 358 ? -5.999 15.496 -5.091 1.00 65.69 358 GLU A CA 1
ATOM 2908 C C . GLU A 1 358 ? -5.674 14.962 -6.485 1.00 65.69 358 GLU A C 1
ATOM 2910 O O . GLU A 1 358 ? -6.246 13.972 -6.932 1.00 65.69 358 GLU A O 1
ATOM 2915 N N . GLU A 1 359 ? -4.757 15.639 -7.175 1.00 58.38 359 GLU A N 1
ATOM 2916 C CA . GLU A 1 359 ? -4.318 15.272 -8.526 1.00 58.38 359 GLU A CA 1
ATOM 2917 C C . GLU A 1 359 ? -3.406 14.029 -8.505 1.00 58.38 359 GLU A C 1
ATOM 2919 O O . GLU A 1 359 ? -3.346 13.267 -9.471 1.00 58.38 359 GLU A O 1
ATOM 2924 N N . LYS A 1 360 ? -2.736 13.778 -7.369 1.00 62.50 360 LYS A N 1
ATOM 2925 C CA . LYS A 1 360 ? -1.861 12.618 -7.161 1.00 62.50 360 LYS A CA 1
ATOM 2926 C C . LYS A 1 360 ? -2.682 11.401 -6.726 1.00 62.50 360 LYS A C 1
ATOM 2928 O O . LYS A 1 360 ? -3.458 11.458 -5.774 1.00 62.50 360 LYS A O 1
ATOM 2933 N N . SER A 1 361 ? -2.495 10.268 -7.401 1.00 61.44 361 SER A N 1
ATOM 2934 C CA . SER A 1 361 ? -3.106 9.003 -6.993 1.00 61.44 361 SER A CA 1
ATOM 2935 C C . SER A 1 361 ? -2.475 8.459 -5.709 1.00 61.44 361 SER A C 1
ATOM 2937 O O . SER A 1 361 ? -1.261 8.459 -5.567 1.00 61.44 361 SER A O 1
ATOM 2939 N N . SER A 1 362 ? -3.294 7.883 -4.818 1.00 64.19 362 SER A N 1
ATOM 2940 C CA . SER A 1 362 ? -2.834 7.176 -3.596 1.00 64.19 362 SER A CA 1
ATOM 2941 C C . SER A 1 362 ? -1.790 6.076 -3.840 1.00 64.19 362 SER A C 1
ATOM 2943 O O . SER A 1 362 ? -1.021 5.726 -2.946 1.00 64.19 362 SER A O 1
ATOM 2945 N N . PHE A 1 363 ? -1.773 5.512 -5.046 1.00 66.19 363 PHE A N 1
ATOM 2946 C CA . PHE A 1 363 ? -0.694 4.664 -5.526 1.00 66.19 363 PHE A CA 1
ATOM 2947 C C . PHE A 1 363 ? 0.257 5.535 -6.341 1.00 66.19 363 PHE A C 1
ATOM 2949 O O . PHE A 1 363 ? -0.105 5.979 -7.434 1.00 66.19 363 PHE A O 1
ATOM 2956 N N . SER A 1 364 ? 1.434 5.798 -5.786 1.00 63.22 364 SER A N 1
ATOM 2957 C CA . SER A 1 364 ? 2.444 6.645 -6.405 1.00 63.22 364 SER A CA 1
ATOM 2958 C C . SER A 1 364 ? 3.481 5.774 -7.087 1.00 63.22 364 SER A C 1
ATOM 2960 O O . SER A 1 364 ? 3.955 4.781 -6.528 1.00 63.22 364 SER A O 1
ATOM 2962 N N . LYS A 1 365 ? 3.823 6.166 -8.311 1.00 62.66 365 LYS A N 1
ATOM 2963 C CA . LYS A 1 365 ? 5.022 5.708 -9.001 1.00 62.66 365 LYS A CA 1
ATOM 2964 C C . LYS A 1 365 ? 5.984 6.877 -8.958 1.00 62.66 365 LYS A C 1
ATOM 2966 O O . LYS A 1 365 ? 5.891 7.762 -9.803 1.00 62.66 365 LYS A O 1
ATOM 2971 N N . ASP A 1 366 ? 6.827 6.914 -7.937 1.00 61.38 366 ASP A N 1
ATOM 2972 C CA . ASP A 1 366 ? 7.843 7.956 -7.862 1.00 61.38 366 ASP A CA 1
ATOM 2973 C C . ASP A 1 366 ? 9.165 7.417 -8.382 1.00 61.38 366 ASP A C 1
ATOM 2975 O O . ASP A 1 366 ? 9.445 6.217 -8.337 1.00 61.38 366 ASP A O 1
ATOM 2979 N N . VAL A 1 367 ? 9.975 8.338 -8.881 1.00 64.38 367 VAL A N 1
ATOM 2980 C CA . VAL A 1 367 ? 11.325 8.053 -9.329 1.00 64.38 367 VAL A CA 1
ATOM 2981 C C . VAL A 1 367 ? 12.265 8.523 -8.228 1.00 64.38 367 VAL A C 1
ATOM 2983 O O . VAL A 1 367 ? 12.501 9.719 -8.074 1.00 64.38 367 VAL A O 1
ATOM 2986 N N . GLU A 1 368 ? 12.763 7.593 -7.421 1.00 67.12 368 GLU A N 1
ATOM 2987 C CA . GLU A 1 368 ? 13.729 7.909 -6.372 1.00 67.12 368 GLU A CA 1
ATOM 2988 C C . GLU A 1 368 ? 15.145 7.674 -6.897 1.00 67.12 368 GLU A C 1
ATOM 2990 O O . GLU A 1 368 ? 15.447 6.631 -7.478 1.00 67.12 368 GLU A O 1
ATOM 2995 N N . TYR A 1 369 ? 16.021 8.659 -6.706 1.00 63.28 369 TYR A N 1
ATOM 2996 C CA . TYR A 1 369 ? 17.420 8.541 -7.091 1.00 63.28 369 TYR A CA 1
ATOM 2997 C C . TYR A 1 369 ? 18.199 7.784 -6.016 1.00 63.28 369 TYR A C 1
ATOM 2999 O O . TYR A 1 369 ? 18.372 8.268 -4.897 1.00 63.28 369 TYR A O 1
ATOM 3007 N N . TYR A 1 370 ? 18.711 6.611 -6.373 1.00 66.44 370 TYR A N 1
ATOM 3008 C CA . TYR A 1 370 ? 19.635 5.858 -5.539 1.00 66.44 370 TYR A CA 1
ATOM 3009 C C . TYR A 1 370 ? 21.059 6.162 -5.994 1.00 66.44 370 TYR A C 1
ATOM 3011 O O . TYR A 1 370 ? 21.376 5.911 -7.159 1.00 66.44 370 TYR A O 1
ATOM 3019 N N . PRO A 1 371 ? 21.948 6.617 -5.091 1.00 57.06 371 PRO A N 1
ATOM 3020 C CA . PRO A 1 371 ? 23.296 7.057 -5.453 1.00 57.06 371 PRO A CA 1
ATOM 3021 C C . PRO A 1 371 ? 24.131 5.993 -6.181 1.00 57.06 371 PRO A C 1
ATOM 3023 O O . PRO A 1 371 ? 25.066 6.345 -6.891 1.00 57.06 371 PRO A O 1
ATOM 3026 N N . ASN A 1 372 ? 23.772 4.713 -6.048 1.00 61.31 372 ASN A N 1
ATOM 3027 C CA . ASN A 1 372 ? 24.496 3.586 -6.635 1.00 61.31 372 ASN A CA 1
ATOM 3028 C C . ASN A 1 372 ? 23.782 2.912 -7.827 1.00 61.31 372 ASN A C 1
ATOM 3030 O O . ASN A 1 372 ? 24.387 2.091 -8.512 1.00 61.31 372 ASN A O 1
ATOM 3034 N N . LEU A 1 373 ? 22.495 3.202 -8.051 1.00 64.00 373 LEU A N 1
ATOM 3035 C CA . LEU A 1 373 ? 21.640 2.506 -9.031 1.00 64.00 373 LEU A CA 1
ATOM 3036 C C . LEU A 1 373 ? 21.052 3.449 -10.086 1.00 64.00 373 LEU A C 1
ATOM 3038 O O . LEU A 1 373 ? 20.628 2.983 -11.144 1.00 64.00 373 LEU A O 1
ATOM 3042 N N . GLY A 1 374 ? 21.036 4.754 -9.808 1.00 66.75 374 GLY A N 1
ATOM 3043 C CA . GLY A 1 374 ? 20.342 5.753 -10.606 1.00 66.75 374 GLY A CA 1
ATOM 3044 C C . GLY A 1 374 ? 18.872 5.877 -10.213 1.00 66.75 374 GLY A C 1
ATOM 3045 O O . GLY A 1 374 ? 18.478 5.628 -9.070 1.00 66.75 374 GLY A O 1
ATOM 3046 N N . TYR A 1 375 ? 18.053 6.299 -11.166 1.00 66.75 375 TYR A N 1
ATOM 3047 C CA . TYR A 1 375 ? 16.631 6.549 -10.972 1.00 66.75 375 TYR A CA 1
ATOM 3048 C C . TYR A 1 375 ? 15.837 5.236 -10.881 1.00 66.75 375 TYR A C 1
ATOM 3050 O O . TYR A 1 375 ? 15.733 4.480 -11.843 1.00 66.75 375 TYR A O 1
ATOM 3058 N N . LYS A 1 376 ? 15.259 4.957 -9.709 1.00 68.62 376 LYS A N 1
ATOM 3059 C CA . LYS A 1 376 ? 14.425 3.784 -9.432 1.00 68.62 376 LYS A CA 1
ATOM 3060 C C . LYS A 1 376 ? 12.958 4.179 -9.454 1.00 68.62 376 LYS A C 1
ATOM 3062 O O . LYS A 1 376 ? 12.528 4.990 -8.639 1.00 68.62 376 LYS A O 1
ATOM 3067 N N . ASN A 1 377 ? 12.174 3.520 -10.301 1.00 67.19 377 ASN A N 1
ATOM 3068 C CA . ASN A 1 377 ? 10.720 3.566 -10.186 1.00 67.19 377 ASN A CA 1
ATOM 3069 C C . ASN A 1 377 ? 10.301 2.776 -8.942 1.00 67.19 377 ASN A C 1
ATOM 3071 O O . ASN A 1 377 ? 10.423 1.548 -8.894 1.00 67.19 377 ASN A O 1
ATOM 3075 N N . ILE A 1 378 ? 9.830 3.479 -7.919 1.00 69.81 378 ILE A N 1
ATOM 3076 C CA . ILE A 1 378 ? 9.264 2.882 -6.718 1.00 69.81 378 ILE A CA 1
ATOM 3077 C C . ILE A 1 378 ? 7.763 3.010 -6.797 1.00 69.81 378 ILE A C 1
ATOM 3079 O O . ILE A 1 378 ? 7.197 4.102 -6.801 1.00 69.81 378 ILE A O 1
ATOM 3083 N N . GLU A 1 379 ? 7.123 1.852 -6.801 1.00 70.69 379 GLU A N 1
ATOM 3084 C CA . GLU A 1 379 ? 5.696 1.761 -6.581 1.00 70.69 379 GLU A CA 1
ATOM 3085 C C . GLU A 1 379 ? 5.457 1.609 -5.087 1.00 70.69 379 GLU A C 1
ATOM 3087 O O . GLU A 1 379 ? 5.778 0.583 -4.479 1.00 70.69 379 GLU A O 1
ATOM 3092 N N . TYR A 1 380 ? 4.919 2.657 -4.482 1.00 74.06 380 TYR A N 1
ATOM 3093 C CA . TYR A 1 380 ? 4.511 2.624 -3.094 1.00 74.06 380 TYR A CA 1
ATOM 3094 C C . TYR A 1 380 ? 3.201 3.371 -2.922 1.00 74.06 380 TYR A C 1
ATOM 3096 O O . TYR A 1 380 ? 2.752 4.172 -3.741 1.00 74.06 380 TYR A O 1
ATOM 3104 N N . CYS A 1 381 ? 2.546 3.061 -1.821 1.00 76.75 381 CYS A N 1
ATOM 3105 C CA . CYS A 1 381 ? 1.320 3.729 -1.466 1.00 76.75 381 CYS A CA 1
ATOM 3106 C C . CYS A 1 381 ? 1.628 4.973 -0.640 1.00 76.75 381 CYS A C 1
ATOM 3108 O O . CYS A 1 381 ? 1.879 4.870 0.567 1.00 76.75 381 CYS A O 1
ATOM 3110 N N . ASP A 1 382 ? 1.588 6.125 -1.298 1.00 74.38 382 ASP A N 1
ATOM 3111 C CA . ASP A 1 382 ? 1.801 7.431 -0.693 1.00 74.38 382 ASP A CA 1
ATOM 3112 C C . ASP A 1 382 ? 0.520 7.881 0.016 1.00 74.38 382 ASP A C 1
ATOM 3114 O O . ASP A 1 382 ? -0.365 8.511 -0.558 1.00 74.38 382 ASP A O 1
ATOM 3118 N N . ILE A 1 383 ? 0.366 7.454 1.270 1.00 72.25 383 ILE A N 1
ATOM 3119 C CA . ILE A 1 383 ? -0.793 7.845 2.076 1.00 72.25 383 ILE A CA 1
ATOM 3120 C C . ILE A 1 383 ? -0.555 9.186 2.765 1.00 72.25 383 ILE A C 1
ATOM 3122 O O . ILE A 1 383 ? -1.469 9.999 2.878 1.00 72.25 383 ILE A O 1
ATOM 3126 N N . PHE A 1 384 ? 0.638 9.366 3.333 1.00 69.38 384 PHE A N 1
ATOM 3127 C CA . PHE A 1 384 ? 0.887 10.414 4.320 1.00 69.38 384 PHE A CA 1
ATOM 3128 C C . PHE A 1 384 ? 1.073 11.793 3.686 1.00 69.38 384 PHE A C 1
ATOM 3130 O O . PHE A 1 384 ? 0.983 12.785 4.403 1.00 69.38 384 PHE A O 1
ATOM 3137 N N . SER A 1 385 ? 1.278 11.869 2.367 1.00 73.19 385 SER A N 1
ATOM 3138 C CA . SER A 1 385 ? 1.259 13.144 1.647 1.00 73.19 385 SER A CA 1
ATOM 3139 C C . SER A 1 385 ? -0.152 13.705 1.447 1.00 73.19 385 SER A C 1
ATOM 3141 O O . SER A 1 385 ? -0.299 14.896 1.180 1.00 73.19 385 SER A O 1
ATOM 3143 N N . SER A 1 386 ? -1.197 12.884 1.613 1.00 81.31 386 SER A N 1
ATOM 3144 C CA . SER A 1 386 ? -2.580 13.316 1.426 1.00 81.31 386 SER A CA 1
ATOM 3145 C C . SER A 1 386 ? -3.067 14.177 2.592 1.00 81.31 386 SER A C 1
ATOM 3147 O O . SER A 1 386 ? -3.139 13.736 3.747 1.00 81.31 386 SER A O 1
ATOM 3149 N N . ASN A 1 387 ? -3.505 15.395 2.271 1.00 85.88 387 ASN A N 1
ATOM 3150 C CA . ASN A 1 387 ? -4.096 16.315 3.241 1.00 85.88 387 ASN A CA 1
ATOM 3151 C C . ASN A 1 387 ? -5.403 15.747 3.812 1.00 85.88 387 ASN A C 1
ATOM 3153 O O . ASN A 1 387 ? -5.689 15.913 4.998 1.00 85.88 387 ASN A O 1
ATOM 3157 N N . PHE A 1 388 ? -6.188 15.034 2.998 1.00 87.62 388 PHE A N 1
ATOM 3158 C CA . PHE A 1 388 ? -7.432 14.407 3.454 1.00 87.62 388 PHE A CA 1
ATOM 3159 C C . PHE A 1 388 ? -7.176 13.355 4.524 1.00 87.62 388 PHE A C 1
ATOM 3161 O O . PHE A 1 388 ? -7.873 13.322 5.540 1.00 87.62 388 PHE A O 1
ATOM 3168 N N . VAL A 1 389 ? -6.164 12.512 4.322 1.00 89.06 389 VAL A N 1
ATOM 3169 C CA . VAL A 1 389 ? -5.819 11.481 5.300 1.00 89.06 389 VAL A CA 1
ATOM 3170 C C . VAL A 1 389 ? -5.325 12.116 6.600 1.00 89.06 389 VAL A C 1
ATOM 3172 O O . VAL A 1 389 ? -5.750 11.696 7.679 1.00 89.06 389 VAL A O 1
ATOM 3175 N N . ALA A 1 390 ? -4.524 13.183 6.518 1.00 90.81 390 ALA A N 1
ATOM 3176 C CA . ALA A 1 390 ? -4.118 13.954 7.692 1.00 90.81 390 ALA A CA 1
ATOM 3177 C C . ALA A 1 390 ? -5.326 14.521 8.463 1.00 90.81 390 ALA A C 1
ATOM 3179 O O . ALA A 1 390 ? -5.394 14.380 9.685 1.00 90.81 390 ALA A O 1
ATOM 3180 N N . VAL A 1 391 ? -6.323 15.084 7.769 1.00 93.06 391 VAL A N 1
ATOM 3181 C CA . VAL A 1 391 ? -7.564 15.590 8.388 1.00 93.06 391 VAL A CA 1
ATOM 3182 C C . VAL A 1 391 ? -8.375 14.467 9.048 1.00 93.06 391 VAL A C 1
ATOM 3184 O O . VAL A 1 391 ? -8.875 14.652 10.159 1.00 93.06 391 VAL A O 1
ATOM 3187 N N . MET A 1 392 ? -8.483 13.290 8.421 1.00 94.31 392 MET A N 1
ATOM 3188 C CA . MET A 1 392 ? -9.183 12.137 9.009 1.00 94.31 392 MET A CA 1
ATOM 3189 C C . MET A 1 392 ? -8.523 11.676 10.316 1.00 94.31 392 MET A C 1
ATOM 3191 O O . MET A 1 392 ? -9.218 11.472 11.316 1.00 94.31 392 MET A O 1
ATOM 3195 N N . PHE A 1 393 ? -7.189 11.561 10.339 1.00 94.56 393 PHE A N 1
ATOM 3196 C CA . PHE A 1 393 ? -6.445 11.220 11.555 1.00 94.56 393 PHE A CA 1
ATOM 3197 C C . PHE A 1 393 ? -6.513 12.323 12.613 1.00 94.56 393 PHE A C 1
ATOM 3199 O O . PHE A 1 393 ? -6.660 12.010 13.793 1.00 94.56 393 PHE A O 1
ATOM 3206 N N . LEU A 1 394 ? -6.479 13.599 12.216 1.00 95.44 394 LEU A N 1
ATOM 3207 C CA . LEU A 1 394 ? -6.662 14.729 13.128 1.00 95.44 394 LEU A CA 1
ATOM 3208 C C . LEU A 1 394 ? -8.039 14.678 13.795 1.00 95.44 394 LEU A C 1
ATOM 3210 O O . LEU A 1 394 ? -8.137 14.853 15.006 1.00 95.44 394 LEU A O 1
ATOM 3214 N N . PHE A 1 395 ? -9.098 14.369 13.044 1.00 95.69 395 PHE A N 1
ATOM 3215 C CA . PHE A 1 395 ? -10.432 14.192 13.615 1.00 95.69 395 PHE A CA 1
ATOM 3216 C C . PHE A 1 395 ? -10.455 13.075 14.667 1.00 95.69 395 PHE A C 1
ATOM 3218 O O . PHE A 1 395 ? -10.985 13.271 15.761 1.00 95.69 395 PHE A O 1
ATOM 3225 N N . ILE A 1 396 ? -9.852 11.916 14.373 1.00 96.12 396 ILE A N 1
ATOM 3226 C CA . ILE A 1 396 ? -9.738 10.810 15.341 1.00 96.12 396 ILE A CA 1
ATOM 3227 C C . ILE A 1 396 ? -8.941 11.260 16.572 1.00 96.12 396 ILE A C 1
ATOM 3229 O O . ILE A 1 396 ? -9.341 10.983 17.701 1.00 96.12 396 ILE A O 1
ATOM 3233 N N . PHE A 1 397 ? -7.849 11.998 16.379 1.00 96.50 397 PHE A N 1
ATOM 3234 C CA . PHE A 1 397 ? -7.045 12.540 17.469 1.00 96.50 397 PHE A CA 1
ATOM 3235 C C . PHE A 1 397 ? -7.852 13.495 18.362 1.00 96.50 397 PHE A C 1
ATOM 3237 O O . PHE A 1 397 ? -7.853 13.340 19.582 1.00 96.50 397 PHE A O 1
ATOM 3244 N N . CYS A 1 398 ? -8.620 14.423 17.783 1.00 96.50 398 CYS A N 1
ATOM 3245 C CA . CYS A 1 398 ? -9.517 15.300 18.538 1.00 96.50 398 CYS A CA 1
ATOM 3246 C C . CYS A 1 398 ? -10.562 14.509 19.339 1.00 96.50 398 CYS A C 1
ATOM 3248 O O . CYS A 1 398 ? -10.846 14.857 20.486 1.00 96.50 398 CYS A O 1
ATOM 3250 N N . MET A 1 399 ? -11.098 13.423 18.774 1.00 95.19 399 MET A N 1
ATOM 3251 C CA . MET A 1 399 ? -12.023 12.525 19.472 1.00 95.19 399 MET A CA 1
ATOM 3252 C C . MET A 1 399 ? -11.359 11.827 20.666 1.00 95.19 399 MET A C 1
ATOM 3254 O O . MET A 1 399 ? -11.974 11.720 21.728 1.00 95.19 399 MET A O 1
ATOM 3258 N N . ILE A 1 400 ? -10.101 11.397 20.529 1.00 95.50 400 ILE A N 1
ATOM 3259 C CA . ILE A 1 400 ? -9.317 10.824 21.635 1.00 95.50 400 ILE A CA 1
ATOM 3260 C C . ILE A 1 400 ? -9.120 11.866 22.740 1.00 95.50 400 ILE A C 1
ATOM 3262 O O . ILE A 1 400 ? -9.417 11.581 23.897 1.00 95.50 400 ILE A O 1
ATOM 3266 N N . ILE A 1 401 ? -8.693 13.088 22.399 1.00 95.38 401 ILE A N 1
ATOM 3267 C CA . ILE A 1 401 ? -8.533 14.173 23.381 1.00 95.38 401 ILE A CA 1
ATOM 3268 C C . ILE A 1 401 ? -9.853 14.454 24.101 1.00 95.38 401 ILE A C 1
ATOM 3270 O O . ILE A 1 401 ? -9.882 14.554 25.325 1.00 95.38 401 ILE A O 1
ATOM 3274 N N . TYR A 1 402 ? -10.963 14.528 23.369 1.00 93.62 402 TYR A N 1
ATOM 3275 C CA . TYR A 1 402 ? -12.275 14.746 23.967 1.00 93.62 402 TYR A CA 1
ATOM 3276 C C . TYR A 1 402 ? -12.694 13.603 24.907 1.00 93.62 402 TYR A C 1
ATOM 3278 O O . TYR A 1 402 ? -13.210 13.863 25.995 1.00 93.62 402 TYR A O 1
ATOM 3286 N N . THR A 1 403 ? -12.397 12.355 24.534 1.00 91.25 403 THR A N 1
ATOM 3287 C CA . THR A 1 403 ? -12.600 11.177 25.395 1.00 91.25 403 THR A CA 1
ATOM 3288 C C . THR A 1 403 ? -11.800 11.316 26.689 1.00 91.25 403 THR A C 1
ATOM 3290 O O . THR A 1 403 ? -12.367 11.232 27.773 1.00 91.25 403 THR A O 1
ATOM 3293 N N . LEU A 1 404 ? -10.511 11.660 26.599 1.00 90.50 404 LEU A N 1
ATOM 3294 C CA . LEU A 1 404 ? -9.657 11.883 27.771 1.00 90.50 404 LEU A CA 1
ATOM 3295 C C . LEU A 1 404 ? -10.201 12.987 28.693 1.00 90.50 404 LEU A C 1
ATOM 3297 O O . LEU A 1 404 ? -10.197 12.834 29.915 1.00 90.50 404 LEU A O 1
ATOM 3301 N N . LEU A 1 405 ? -10.718 14.087 28.136 1.00 90.38 405 LEU A N 1
ATOM 3302 C CA . LEU A 1 405 ? -11.319 15.168 28.926 1.00 90.38 405 LEU A CA 1
ATOM 3303 C C . LEU A 1 405 ? -12.568 14.702 29.692 1.00 90.38 405 LEU A C 1
ATOM 3305 O O . LEU A 1 405 ? -12.745 15.066 30.859 1.00 90.38 405 LEU A O 1
ATOM 3309 N N . ILE A 1 406 ? -13.427 13.886 29.071 1.00 85.81 406 ILE A N 1
ATOM 3310 C CA . ILE A 1 406 ? -14.600 13.312 29.747 1.00 85.81 406 ILE A CA 1
ATOM 3311 C C . ILE A 1 406 ? -14.163 12.312 30.814 1.00 85.81 406 ILE A C 1
ATOM 3313 O O . ILE A 1 406 ? -14.639 12.412 31.947 1.00 85.81 406 ILE A O 1
ATOM 3317 N N . SER A 1 407 ? -13.233 11.416 30.487 1.00 85.00 407 SER A N 1
ATOM 3318 C CA . SER A 1 407 ? -12.598 10.478 31.415 1.00 85.00 407 SER A CA 1
ATOM 3319 C C . SER A 1 407 ? -12.094 11.174 32.685 1.00 85.00 407 SER A C 1
ATOM 3321 O O . SER A 1 407 ? -12.414 10.755 33.801 1.00 85.00 407 SER A O 1
ATOM 3323 N N . ILE A 1 408 ? -11.376 12.296 32.545 1.00 84.88 408 ILE A N 1
ATOM 3324 C CA . ILE A 1 408 ? -10.900 13.102 33.681 1.00 84.88 408 ILE A CA 1
ATOM 3325 C C . ILE A 1 408 ? -12.079 13.630 34.511 1.00 84.88 408 ILE A C 1
ATOM 3327 O O . ILE A 1 408 ? -12.050 13.555 35.741 1.00 84.88 408 ILE A O 1
ATOM 3331 N N . LYS A 1 409 ? -13.140 14.117 33.858 1.00 83.00 409 LYS A N 1
ATOM 3332 C CA . LYS A 1 409 ? -14.336 14.654 34.525 1.00 83.00 409 LYS A CA 1
ATOM 3333 C C . LYS A 1 409 ? -15.088 13.598 35.347 1.00 83.00 409 LYS A C 1
ATOM 3335 O O . LYS A 1 409 ? -15.645 13.928 36.391 1.00 83.00 409 LYS A O 1
ATOM 3340 N N . ILE A 1 410 ? -15.109 12.339 34.903 1.00 78.69 410 ILE A N 1
ATOM 3341 C CA . ILE A 1 410 ? -15.837 11.237 35.561 1.00 78.69 410 ILE A CA 1
ATOM 3342 C C . ILE A 1 410 ? -14.986 10.423 36.555 1.00 78.69 410 ILE A C 1
ATOM 3344 O O . ILE A 1 410 ? -15.496 9.518 37.221 1.00 78.69 410 ILE A O 1
ATOM 3348 N N . ARG A 1 411 ? -13.702 10.761 36.725 1.00 74.69 411 ARG A N 1
ATOM 3349 C CA . ARG A 1 411 ? -12.746 10.035 37.584 1.00 74.69 411 ARG A CA 1
ATOM 3350 C C . ARG A 1 411 ? -13.176 9.906 39.055 1.00 74.69 411 ARG A C 1
ATOM 3352 O O . ARG A 1 411 ? -12.773 8.955 39.722 1.00 74.69 411 ARG A O 1
ATOM 3359 N N . ASN A 1 412 ? -14.009 10.820 39.554 1.00 68.50 412 ASN A N 1
ATOM 3360 C CA . ASN A 1 412 ? -14.459 10.849 40.953 1.00 68.50 412 ASN A CA 1
ATOM 3361 C C . ASN A 1 412 ? -15.731 10.018 41.236 1.00 68.50 412 ASN A C 1
ATOM 3363 O O . ASN A 1 412 ? -16.205 10.002 42.369 1.00 68.50 412 ASN A O 1
ATOM 3367 N N . ILE A 1 413 ? -16.289 9.318 40.242 1.00 68.38 413 ILE A N 1
ATOM 3368 C CA . ILE A 1 413 ? -17.480 8.463 40.409 1.00 68.38 413 ILE A CA 1
ATOM 3369 C C . ILE A 1 413 ? -17.107 7.157 41.160 1.00 68.38 413 ILE A C 1
ATOM 3371 O O . ILE A 1 413 ? -16.027 6.605 40.924 1.00 68.38 413 ILE A O 1
ATOM 3375 N N . PRO A 1 414 ? -17.952 6.635 42.076 1.00 58.78 414 PRO A N 1
ATOM 3376 C CA . PRO A 1 414 ? -17.658 5.423 42.850 1.00 58.78 414 PRO A CA 1
ATOM 3377 C C . PRO A 1 414 ? -17.395 4.171 41.988 1.00 58.78 414 PRO A C 1
ATOM 3379 O O . PRO A 1 414 ? -18.019 3.951 40.950 1.00 58.78 414 PRO A O 1
ATOM 3382 N N . LYS A 1 415 ? -16.455 3.335 42.459 1.00 53.78 415 LYS A N 1
ATOM 3383 C CA . LYS A 1 415 ? -15.785 2.239 41.723 1.00 53.78 415 LYS A CA 1
ATOM 3384 C C . LYS A 1 415 ? -16.693 1.137 41.165 1.00 53.78 415 LYS A C 1
ATOM 3386 O O . LYS A 1 415 ? -16.294 0.496 40.203 1.00 53.78 415 LYS A O 1
ATOM 3391 N N . GLU A 1 416 ? -17.883 0.921 41.723 1.00 54.00 416 GLU A N 1
ATOM 3392 C CA . GLU A 1 416 ? -18.802 -0.144 41.274 1.00 54.00 416 GLU A CA 1
ATOM 3393 C C . GLU A 1 416 ? -19.339 0.075 39.845 1.00 54.00 416 GLU A C 1
ATOM 3395 O O . GLU A 1 416 ? -19.816 -0.868 39.221 1.00 54.00 416 GLU A O 1
ATOM 3400 N N . PHE A 1 417 ? -19.198 1.291 39.303 1.00 53.19 417 PHE A N 1
ATOM 3401 C CA . PHE A 1 417 ? -19.585 1.653 37.933 1.00 53.19 417 PHE A CA 1
ATOM 3402 C C . PHE A 1 417 ? -18.480 2.391 37.160 1.00 53.19 417 PHE A C 1
ATOM 3404 O O . PHE A 1 417 ? -18.731 2.892 36.064 1.00 53.19 417 PHE A O 1
ATOM 3411 N N . ASN A 1 418 ? -17.273 2.507 37.727 1.00 53.38 418 ASN A N 1
ATOM 3412 C CA . ASN A 1 418 ? -16.238 3.398 37.210 1.00 53.38 418 ASN A CA 1
ATOM 3413 C C . ASN A 1 418 ? -15.034 2.626 36.646 1.00 53.38 418 ASN A C 1
ATOM 3415 O O . ASN A 1 418 ? -14.003 2.474 37.300 1.00 53.38 418 ASN A O 1
ATOM 3419 N N . GLU A 1 419 ? -15.173 2.168 35.401 1.00 58.59 419 GLU A N 1
ATOM 3420 C CA . GLU A 1 419 ? -14.079 1.614 34.585 1.00 58.59 419 GLU A CA 1
ATOM 3421 C C . GLU A 1 419 ? -13.040 2.672 34.155 1.00 58.59 419 GLU A C 1
ATOM 3423 O O . GLU A 1 419 ? -11.989 2.303 33.639 1.00 58.59 419 GLU A O 1
ATOM 3428 N N . SER A 1 420 ? -13.286 3.973 34.381 1.00 48.97 420 SER A N 1
ATOM 3429 C CA . SER A 1 420 ? -12.449 5.078 33.863 1.00 48.97 420 SER A CA 1
ATOM 3430 C C . SER A 1 420 ? -10.968 5.005 34.248 1.00 48.97 420 SER A C 1
ATOM 3432 O O . SER A 1 420 ? -10.122 5.519 33.527 1.00 48.97 420 SER A O 1
ATOM 3434 N N . LYS A 1 421 ? -10.619 4.323 35.346 1.00 53.19 421 LYS A N 1
ATOM 3435 C CA . LYS A 1 421 ? -9.218 4.100 35.746 1.00 53.19 421 LYS A CA 1
ATOM 3436 C C . LYS A 1 421 ? -8.424 3.152 34.842 1.00 53.19 421 LYS A C 1
ATOM 3438 O O . LYS A 1 421 ? -7.211 3.141 34.974 1.00 53.19 421 LYS A O 1
ATOM 3443 N N . PHE A 1 422 ? -9.083 2.323 34.033 1.00 58.81 422 PHE A N 1
ATOM 3444 C CA . PHE A 1 422 ? -8.409 1.449 33.065 1.00 58.81 422 PHE A CA 1
ATOM 3445 C C . PHE A 1 422 ? -8.271 2.099 31.682 1.00 58.81 422 PHE A C 1
ATOM 3447 O O . PHE A 1 422 ? -7.507 1.599 30.863 1.00 58.81 422 PHE A O 1
ATOM 3454 N N . ILE A 1 423 ? -9.047 3.155 31.408 1.00 55.59 423 ILE A N 1
ATOM 3455 C CA . ILE A 1 423 ? -9.071 3.860 30.116 1.00 55.59 423 ILE A CA 1
ATOM 3456 C C . ILE A 1 423 ? -8.087 5.043 30.115 1.00 55.59 423 ILE A C 1
ATOM 3458 O O . ILE A 1 423 ? -7.477 5.317 29.083 1.00 55.59 423 ILE A O 1
ATOM 3462 N N . ILE A 1 424 ? -7.928 5.716 31.266 1.00 43.25 424 ILE A N 1
ATOM 3463 C CA . ILE A 1 424 ? -6.826 6.655 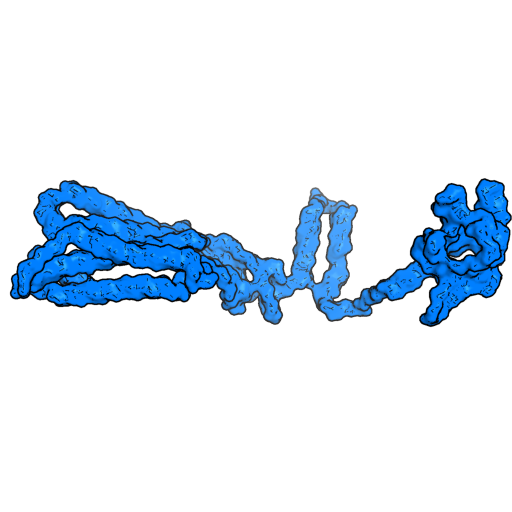31.561 1.00 43.25 424 ILE A CA 1
ATOM 3464 C C . ILE A 1 424 ? -5.541 5.859 31.767 1.00 43.25 424 ILE A C 1
ATOM 3466 O O . ILE A 1 424 ? -4.499 6.289 31.226 1.00 43.25 424 ILE A O 1
#

Organism: NCBI:txid1754190

Foldseek 3Di:
DKFKKWDADPVRDIDIFIWDWDADDPPGATWIKGQGQVVCCVFVVDRHIDIAGDDPDADDVNNHWYDDPQWIWHFTADPNDTDTTIMHTCCVVVDPDDPPPPPRHDPVVVVVVVDDDPDDDPPVDPLVVVCVVVVLVVQLVCLVPDQDPDPDNDDNVRSVVVSVVVCCVSPAAEQPPDPDAWDWDWDDQDQEPQKIAIGTDRHDYDPLFDRIDHHLFHACPHPVNVVLVVVLVVLVVVLVVVVVVCVVCVVPPVSVLVPSVLVVLLSVLVNLLSVLVVLRHDDDDLVSLLSNLVSNLLSLLSNLLSLQLVLVLVLCVVVVPPPDPDPRDDVVVSVVSSVVSNVVLVVLSVCVSVCVPPPARQFDQAFDQDVRRGTDGRTDRPQPVDPSSVVSVVVSVVSNVSSVVSLVVCVPPDDVNRPSVVVD